Protein AF-A0A7S2LUK4-F1 (afdb_monomer_lite)

Organism: NCBI:txid267567

Foldseek 3Di:
DQAQDEEEQCQQDDLVVLLVQVVSGDVVRYHYYHDQLQNLDPPGQDEVVSSCVSCVVVVHHDDDDDDDQEDAFAAPLLQVVLVVLVVLCCVQPVPRYPDDPGHHYPHHAAHAEEAEQADLVLVLCLCVPLVPQAAEEEAQVCQVVNCVSSVNDPRYHYLVRCAPAAGAHYEHEQRQVPPDPVCLVVLLCSLVVNDDNCSCVVCVVVSSSSSSVSSRSVNHRHHYYYHYNHDTSNSVSVSCSQCDDDVPDHHSAAYFDSVDSNRRSDGLVRLQVQLVVLCVVLLVDPDLVSVLVSLVSSLVSNVRHPDVLSNLLSVLLNLLSVLLVVLPPDPVVDDPVRLVVLVVSLVVSLVVCVVSVVLSSNVVSCVSSVVSDDPVVVVCCVVPPVVVSVVVVVVD

Secondary structure (DSSP, 8-state):
-PEEEEESSGGGS-HHHHHHHHHHEEEEEEEE---GGG--STT----HHHHHHHHHHTT--PPPPP---EESSS-HHHHHHHHHHHHHHHHH-TTTS--PPPPEESS-----EEEES--HHHHHHIIIIITTTPEEEE-GGGHHHHHHHTTT-TTEEETTTTTT--EEEEEEESTTTTS-HHHHHHHHHHHTT---TTHHHH-HHHHHHHHHHHHHHTTEEEEEEEEESS--HHHHHHHHHHH--BTTB--S-EE--TT-HHHHTS-HHHHHHHHHHHHHHHHH-SSHHHHHHHHHHHHHHHHTSS-HHHHHHHHHHHHHHHHHHHTTS-GGG--HHHHHHHHHHHHHHHHHHHHTT-HHHHHHHHHHHGGGS-HHHHHHHIIIIIHHHHHHTTT-

Sequence (396 aa):
QRSKVYVDEVQDYTQLEILLFFYLSGPNGLFLAGDPAQSVVEGTEFRFEEVRGVGHFVGYVIQKPKTVNVNFRSHSGILNCAGGVLDLMFTHFPSSAKQLKKDKGLFQGSRPGVLLGISIDQLNILLGDKLKGAVVLTHDESVRHWRRLLNDYKLVYGVREAKGLEFKTVIFLDFFREIPSSLQKPWRELVLGRTTQDFEHSYPLVATFLKLLYTGVTRCIEKLFFVETKSSTAGDASMRWLTKQVAGRASYATRNNINDVEAMSMTSDEFISEGINNAELAQAAVDLDQSQMLLERSIWCFEQTDIIELAAKARIHYSSVLFRLEIQVPYDEKSSNDLAVIEMRAAQLMESLTKEGLFFEVLNILSSTTPFLSEYAKEELEKRFIRKIRLAGREE

Radius of gyration: 29.04 Å; chains: 1; bounding box: 69×45×95 Å

InterPro domains:
  IPR027417 P-loop containing nucleoside triphosphate hydrolase [G3DSA:3.40.50.300] (152-258)
  IPR027417 P-loop containing nucleoside triphosphate hydrolase [SSF52540] (5-232)
  IPR039904 TPR and ankyrin repeat-containing protein 1 [PTHR21529] (4-223)

pLDDT: mean 89.22, std 8.92, range [41.91, 98.62]

Struc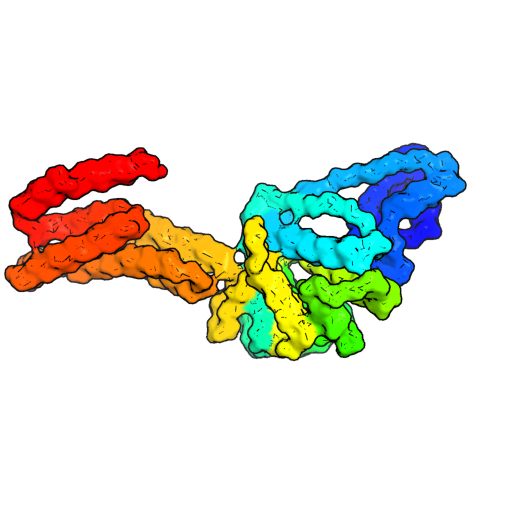ture (mmCIF, N/CA/C/O backbone):
data_AF-A0A7S2LUK4-F1
#
_entry.id   AF-A0A7S2LUK4-F1
#
loop_
_atom_site.group_PDB
_atom_site.id
_atom_site.type_symbol
_atom_site.label_atom_id
_atom_site.label_alt_id
_atom_site.label_comp_id
_atom_site.label_asym_id
_atom_site.label_entity_id
_atom_site.label_seq_id
_atom_site.pdbx_PDB_ins_code
_atom_site.Cartn_x
_atom_site.Cartn_y
_atom_site.Cartn_z
_atom_site.occupancy
_atom_site.B_iso_or_equiv
_atom_site.auth_seq_id
_atom_site.auth_comp_id
_atom_site.auth_asym_id
_atom_site.auth_atom_id
_atom_site.pdbx_PDB_model_num
ATOM 1 N N . GLN A 1 1 ? -2.183 -3.721 -50.379 1.00 52.97 1 GLN A N 1
ATOM 2 C CA . GLN A 1 1 ? -2.658 -2.879 -49.258 1.00 52.97 1 GLN A CA 1
ATOM 3 C C . GLN A 1 1 ? -1.503 -2.736 -48.287 1.00 52.97 1 GLN A C 1
ATOM 5 O O . GLN A 1 1 ? -0.936 -3.759 -47.934 1.00 52.97 1 GLN A O 1
ATOM 10 N N . ARG A 1 2 ? -1.093 -1.518 -47.912 1.00 62.88 2 ARG A N 1
ATOM 11 C CA . ARG A 1 2 ? -0.132 -1.381 -46.807 1.00 62.88 2 ARG A CA 1
ATOM 12 C C . ARG A 1 2 ? -0.881 -1.569 -45.489 1.00 62.88 2 ARG A C 1
ATOM 14 O O . ARG A 1 2 ? -1.985 -1.046 -45.337 1.00 62.88 2 ARG A O 1
ATOM 21 N N . SER A 1 3 ? -0.299 -2.359 -44.600 1.00 82.75 3 SER A N 1
ATOM 22 C CA . SER A 1 3 ? -0.920 -2.799 -43.356 1.00 82.75 3 SER A CA 1
ATOM 23 C C . SER A 1 3 ? -1.028 -1.654 -42.349 1.00 82.75 3 SER A C 1
ATOM 25 O O . SER A 1 3 ? -0.222 -0.718 -42.358 1.00 82.75 3 SER A O 1
ATOM 27 N N . LYS A 1 4 ? -2.038 -1.728 -41.478 1.00 90.62 4 LYS A N 1
ATOM 28 C CA . LYS A 1 4 ? -2.077 -0.934 -40.247 1.00 90.62 4 LYS A CA 1
ATOM 29 C C . LYS A 1 4 ? -1.315 -1.700 -39.170 1.00 90.62 4 LYS A C 1
ATOM 31 O O . LYS A 1 4 ? -1.554 -2.891 -38.997 1.00 90.62 4 LYS A O 1
ATOM 36 N N . VAL A 1 5 ? -0.408 -1.020 -38.485 1.00 92.44 5 VAL A N 1
ATOM 37 C CA . VAL A 1 5 ? 0.457 -1.565 -37.442 1.00 92.44 5 VAL A CA 1
ATOM 38 C C . VAL A 1 5 ? 0.147 -0.824 -36.147 1.00 92.44 5 VAL A C 1
ATOM 40 O O . VAL A 1 5 ? 0.216 0.405 -36.093 1.00 92.44 5 VAL A O 1
ATOM 43 N N . TYR A 1 6 ? -0.206 -1.586 -35.119 1.00 93.31 6 TYR A N 1
ATOM 44 C CA . TYR A 1 6 ? -0.451 -1.099 -33.768 1.00 93.31 6 TYR A CA 1
ATOM 45 C C . TYR A 1 6 ? 0.598 -1.739 -32.872 1.00 93.31 6 TYR A C 1
ATOM 47 O O . TYR A 1 6 ? 0.688 -2.964 -32.824 1.00 93.31 6 TYR A O 1
ATOM 55 N N . VAL A 1 7 ? 1.405 -0.912 -32.218 1.00 92.06 7 VAL A N 1
ATOM 56 C CA . VAL A 1 7 ? 2.460 -1.356 -31.309 1.00 92.06 7 VAL A CA 1
ATOM 57 C C . VAL A 1 7 ? 2.142 -0.798 -29.938 1.00 92.06 7 VAL A C 1
ATOM 59 O O . VAL A 1 7 ? 2.045 0.420 -29.766 1.00 92.06 7 VAL A O 1
ATOM 62 N N . ASP A 1 8 ? 1.949 -1.704 -28.994 1.00 90.88 8 ASP A N 1
ATOM 63 C CA . ASP A 1 8 ? 1.876 -1.383 -27.577 1.00 90.88 8 ASP A CA 1
ATOM 64 C C . ASP A 1 8 ? 3.250 -1.591 -26.932 1.00 90.88 8 ASP A C 1
ATOM 66 O O . ASP A 1 8 ? 4.099 -2.280 -27.505 1.00 90.88 8 ASP A O 1
ATOM 70 N N . GLU A 1 9 ? 3.471 -0.981 -25.769 1.00 89.25 9 GLU A N 1
ATOM 71 C CA . GLU A 1 9 ? 4.745 -1.031 -25.036 1.00 89.25 9 GLU A CA 1
ATOM 72 C C . GLU A 1 9 ? 5.957 -0.637 -25.908 1.00 89.25 9 GLU A C 1
ATOM 74 O O . GLU A 1 9 ? 7.025 -1.249 -25.861 1.00 89.25 9 GLU A O 1
ATOM 79 N N . VAL A 1 10 ? 5.804 0.409 -26.734 1.00 90.19 10 VAL A N 1
ATOM 80 C CA . VAL A 1 10 ? 6.818 0.843 -27.714 1.00 90.19 10 VAL A CA 1
ATOM 81 C C . VAL A 1 10 ? 8.196 1.116 -27.091 1.00 90.19 10 VAL A C 1
ATOM 83 O O . VAL A 1 10 ? 9.208 1.047 -27.784 1.00 90.19 10 VAL A O 1
ATOM 86 N N . GLN A 1 11 ? 8.249 1.401 -25.788 1.00 88.00 11 GLN A N 1
ATOM 87 C CA . GLN A 1 11 ? 9.487 1.635 -25.053 1.00 88.00 11 GLN A CA 1
ATOM 88 C C . GLN A 1 11 ? 10.398 0.409 -24.916 1.00 88.00 11 GLN A C 1
ATOM 90 O O . GLN A 1 11 ? 11.567 0.579 -24.582 1.00 88.00 11 GLN A O 1
ATOM 95 N N . ASP A 1 12 ? 9.889 -0.796 -25.177 1.00 87.44 12 ASP A N 1
ATOM 96 C CA . ASP A 1 12 ? 10.694 -2.023 -25.160 1.00 87.44 12 ASP A CA 1
ATOM 97 C C . ASP A 1 12 ? 11.425 -2.280 -26.484 1.00 87.44 12 ASP A C 1
ATOM 99 O O . ASP A 1 12 ? 12.254 -3.185 -26.563 1.00 87.44 12 ASP A O 1
ATOM 103 N N . TYR A 1 13 ? 11.146 -1.483 -27.520 1.00 88.38 13 TYR A N 1
ATOM 104 C CA . TYR A 1 13 ? 11.730 -1.655 -28.844 1.00 88.38 13 TYR A CA 1
ATOM 105 C C . TYR A 1 13 ? 12.884 -0.688 -29.084 1.00 88.38 13 TYR A C 1
ATOM 107 O O . TYR A 1 13 ? 12.831 0.506 -28.780 1.00 88.38 13 TYR A O 1
ATOM 115 N N . THR A 1 14 ? 13.924 -1.202 -29.726 1.00 88.50 14 THR A N 1
ATOM 116 C CA . THR A 1 14 ? 15.054 -0.417 -30.214 1.00 88.50 14 THR A CA 1
ATOM 117 C C . THR A 1 14 ? 14.650 0.474 -31.391 1.00 88.50 14 THR A C 1
ATOM 119 O O . THR A 1 14 ? 13.672 0.228 -32.101 1.00 88.50 14 THR A O 1
ATOM 122 N N . GLN A 1 15 ? 15.462 1.492 -31.686 1.00 89.12 15 GLN A N 1
ATOM 123 C CA . GLN A 1 15 ? 15.241 2.366 -32.847 1.00 89.12 15 GLN A CA 1
ATOM 124 C C . GLN A 1 15 ? 15.210 1.591 -34.179 1.00 89.12 15 GLN A C 1
ATOM 126 O O . GLN A 1 15 ? 14.485 1.979 -35.095 1.00 89.12 15 GLN A O 1
ATOM 131 N N . LEU A 1 16 ? 15.960 0.485 -34.285 1.00 90.50 16 LEU A N 1
ATOM 132 C CA . LEU A 1 16 ? 15.981 -0.378 -35.469 1.00 90.50 16 LEU A CA 1
ATOM 133 C C . LEU A 1 16 ? 14.662 -1.152 -35.639 1.00 90.50 16 LEU A C 1
ATOM 135 O O . LEU A 1 16 ? 14.145 -1.263 -36.749 1.00 90.50 16 LEU A O 1
ATOM 139 N N . GLU A 1 17 ? 14.093 -1.660 -34.548 1.00 92.06 17 GLU A N 1
ATOM 140 C CA . GLU A 1 17 ? 12.787 -2.333 -34.569 1.00 92.06 17 GLU A CA 1
ATOM 141 C C . GLU A 1 17 ? 11.660 -1.334 -34.849 1.00 92.06 17 GLU A C 1
ATOM 143 O O . GLU A 1 17 ? 10.783 -1.591 -35.674 1.00 92.06 17 GLU A O 1
ATOM 148 N N . ILE A 1 18 ? 11.740 -0.136 -34.264 1.00 91.69 18 ILE A N 1
ATOM 149 C CA . ILE A 1 18 ? 10.820 0.965 -34.567 1.00 91.69 18 ILE A CA 1
ATOM 150 C C . ILE A 1 18 ? 10.888 1.334 -36.057 1.00 91.69 18 ILE A C 1
ATOM 152 O O . ILE A 1 18 ? 9.852 1.526 -36.696 1.00 91.69 18 ILE A O 1
ATOM 156 N N . LEU A 1 19 ? 12.091 1.386 -36.640 1.00 92.06 19 LEU A N 1
ATOM 157 C CA . LEU A 1 19 ? 12.296 1.626 -38.070 1.00 92.06 19 LEU A CA 1
ATOM 158 C C . LEU A 1 19 ? 11.600 0.561 -38.931 1.00 92.06 19 LEU A C 1
ATOM 160 O O . LEU A 1 19 ? 10.969 0.897 -39.935 1.00 92.06 19 LEU A O 1
ATOM 164 N N . LEU A 1 20 ? 11.660 -0.711 -38.528 1.00 92.62 20 LEU A N 1
ATOM 165 C CA . LEU A 1 20 ? 10.944 -1.785 -39.214 1.00 92.62 20 LEU A CA 1
ATOM 166 C C . LEU A 1 20 ? 9.428 -1.533 -39.220 1.00 92.62 20 LEU A C 1
ATOM 168 O O . LEU A 1 20 ? 8.789 -1.703 -40.261 1.00 92.62 20 LEU A O 1
ATOM 172 N N . PHE A 1 21 ? 8.847 -1.044 -38.121 1.00 92.44 21 PHE A N 1
ATOM 173 C CA . PHE A 1 21 ? 7.421 -0.697 -38.081 1.00 92.44 21 PHE A CA 1
ATOM 174 C C . PHE A 1 21 ? 7.045 0.407 -39.081 1.00 92.44 21 PHE A C 1
ATOM 176 O O . PHE A 1 21 ? 5.969 0.345 -39.685 1.00 92.44 21 PHE A O 1
ATOM 183 N N . PHE A 1 22 ? 7.930 1.376 -39.336 1.00 90.19 22 PHE A N 1
ATOM 184 C CA . PHE A 1 22 ? 7.721 2.373 -40.395 1.00 90.19 22 PHE A CA 1
ATOM 185 C C . PHE A 1 22 ? 7.712 1.764 -41.798 1.00 90.19 22 PHE A C 1
ATOM 187 O O . PHE A 1 22 ? 6.912 2.181 -42.633 1.00 90.19 22 PHE A O 1
ATOM 194 N N . TYR A 1 23 ? 8.563 0.774 -42.070 1.00 89.44 23 TYR A N 1
ATOM 195 C CA . TYR A 1 23 ? 8.592 0.108 -43.376 1.00 89.44 23 TYR A CA 1
ATOM 196 C C . TYR A 1 23 ? 7.396 -0.820 -43.603 1.00 89.44 23 TYR A C 1
ATOM 198 O O . TYR A 1 23 ? 6.915 -0.942 -44.731 1.00 89.44 23 TYR A O 1
ATOM 206 N N . LEU A 1 24 ? 6.903 -1.461 -42.542 1.00 89.69 24 LEU A N 1
ATOM 207 C CA . LEU A 1 24 ? 5.745 -2.355 -42.604 1.00 89.69 24 LEU A CA 1
ATOM 208 C C . LEU A 1 24 ? 4.410 -1.597 -42.693 1.00 89.69 24 LEU A C 1
ATOM 210 O O . LEU A 1 24 ? 3.432 -2.122 -43.233 1.00 89.69 24 LEU A O 1
ATOM 214 N N . SER A 1 25 ? 4.356 -0.371 -42.168 1.00 88.25 25 SER A N 1
ATOM 215 C CA . SER A 1 25 ? 3.132 0.429 -42.115 1.00 88.25 25 SER A CA 1
ATOM 216 C C . SER A 1 25 ? 2.889 1.263 -43.379 1.00 88.25 25 SER A C 1
ATOM 218 O O . SER A 1 25 ? 3.789 1.697 -44.100 1.00 88.25 25 SER A O 1
ATOM 220 N N . GLY A 1 26 ? 1.609 1.480 -43.689 1.00 78.38 26 GLY A N 1
ATOM 221 C CA . GLY A 1 26 ? 1.193 2.458 -44.696 1.00 78.38 26 GLY A CA 1
ATOM 222 C C . GLY A 1 26 ? 1.242 3.902 -44.193 1.00 78.38 26 GLY A C 1
ATOM 223 O O . GLY A 1 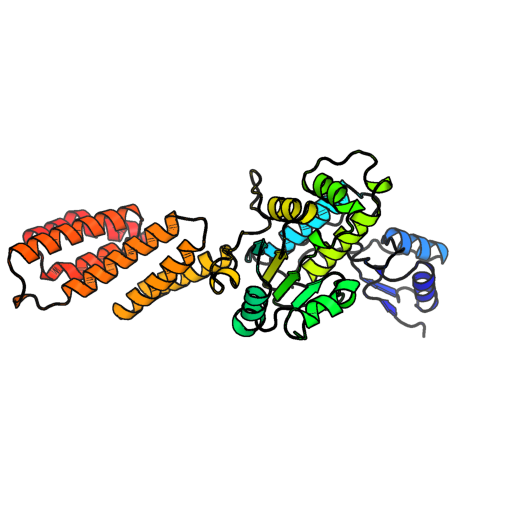26 ? 1.338 4.127 -42.987 1.00 78.38 26 GLY A O 1
ATOM 224 N N . PRO A 1 27 ? 1.095 4.901 -45.086 1.00 76.56 27 PRO A N 1
ATOM 225 C CA . PRO A 1 27 ? 0.835 6.278 -44.672 1.00 76.56 27 PRO A CA 1
ATOM 226 C C . PRO A 1 27 ? -0.336 6.329 -43.682 1.00 76.56 27 PRO A C 1
ATOM 228 O O . PRO A 1 27 ? -1.393 5.761 -43.952 1.00 76.56 27 PRO A O 1
ATOM 231 N N . ASN A 1 28 ? -0.141 6.984 -42.534 1.00 80.00 28 ASN A N 1
ATOM 232 C CA . ASN A 1 28 ? -1.110 7.042 -41.426 1.00 80.00 28 ASN A CA 1
ATOM 233 C C . ASN A 1 28 ? -1.535 5.667 -40.864 1.00 80.00 28 ASN A C 1
ATOM 235 O O . ASN A 1 28 ? -2.581 5.552 -40.228 1.00 80.00 28 ASN A O 1
ATOM 239 N N . GLY A 1 29 ? -0.747 4.620 -41.113 1.00 88.12 29 GLY A N 1
ATOM 240 C CA . GLY A 1 29 ? -1.031 3.251 -40.694 1.00 88.12 29 GLY A CA 1
ATOM 241 C C . GLY A 1 29 ? -0.339 2.829 -39.403 1.00 88.12 29 GLY A C 1
ATOM 242 O O . GLY A 1 29 ? -0.543 1.693 -38.999 1.00 88.12 29 GLY A O 1
ATOM 243 N N . LEU A 1 30 ? 0.473 3.686 -38.779 1.00 90.75 30 LEU A N 1
ATOM 244 C CA . LEU A 1 30 ? 1.247 3.352 -37.583 1.00 90.75 30 LEU A CA 1
ATOM 245 C C . LEU A 1 30 ? 0.660 4.020 -36.336 1.00 90.75 30 LEU A C 1
ATOM 247 O O . LEU A 1 30 ? 0.518 5.243 -36.292 1.00 90.75 30 LEU A O 1
ATOM 251 N N . PHE A 1 31 ? 0.361 3.218 -35.318 1.00 92.25 31 PHE A N 1
ATOM 252 C CA . PHE A 1 31 ? -0.036 3.671 -33.989 1.00 92.25 31 PHE A CA 1
ATOM 253 C C . PHE A 1 31 ? 0.912 3.070 -32.951 1.00 92.25 31 PHE A C 1
ATOM 255 O O . PHE A 1 31 ? 1.093 1.856 -32.920 1.00 92.25 31 PHE A O 1
ATOM 262 N N . LEU A 1 32 ? 1.512 3.925 -32.122 1.00 91.81 32 LEU A N 1
ATOM 263 C CA . LEU A 1 32 ? 2.488 3.547 -31.101 1.00 91.81 32 LEU A CA 1
ATOM 264 C C . LEU A 1 32 ? 1.990 4.038 -29.739 1.00 91.81 32 LEU A C 1
ATOM 266 O O . LEU A 1 32 ? 1.664 5.221 -29.601 1.00 91.81 32 LEU A O 1
ATOM 270 N N . ALA A 1 33 ? 1.956 3.150 -28.752 1.00 91.94 33 ALA A N 1
ATOM 271 C CA . ALA A 1 33 ? 1.611 3.445 -27.365 1.00 91.94 33 ALA A CA 1
ATOM 272 C C . ALA A 1 33 ? 2.684 2.888 -26.422 1.00 91.94 33 ALA A C 1
ATOM 274 O O . ALA A 1 33 ? 3.363 1.926 -26.766 1.00 91.94 33 ALA A O 1
ATOM 275 N N . GLY A 1 34 ? 2.871 3.527 -25.265 1.00 89.56 34 GLY A N 1
ATOM 276 C CA . GLY A 1 34 ? 3.851 3.093 -24.272 1.00 89.56 34 GLY A CA 1
ATOM 277 C C . GLY A 1 34 ? 4.080 4.103 -23.147 1.00 89.56 34 GLY A C 1
ATOM 278 O O . GLY A 1 34 ? 3.666 5.263 -23.246 1.00 89.56 34 GLY A O 1
ATOM 279 N N . ASP A 1 35 ? 4.768 3.658 -22.096 1.00 88.50 35 ASP A N 1
ATOM 280 C CA . ASP A 1 35 ? 5.175 4.465 -20.940 1.00 88.50 35 ASP A CA 1
ATOM 281 C C . ASP A 1 35 ? 6.713 4.463 -20.809 1.00 88.50 35 ASP A C 1
ATOM 283 O O . ASP A 1 35 ? 7.298 3.455 -20.402 1.00 88.50 35 ASP A O 1
ATOM 287 N N . PRO A 1 36 ? 7.401 5.585 -21.104 1.00 83.69 36 PRO A N 1
ATOM 288 C CA . PRO A 1 36 ? 8.858 5.679 -21.011 1.00 83.69 36 PRO A CA 1
ATOM 289 C C . PRO A 1 36 ? 9.425 5.332 -19.628 1.00 83.69 36 PRO A C 1
ATOM 291 O O . PRO A 1 36 ? 10.551 4.844 -19.527 1.00 83.69 36 PRO A O 1
ATOM 294 N N . ALA A 1 37 ? 8.659 5.565 -18.556 1.00 83.56 37 ALA A N 1
ATOM 295 C CA . ALA A 1 37 ? 9.086 5.256 -17.195 1.00 83.56 37 ALA A CA 1
ATOM 296 C C . ALA A 1 37 ? 9.076 3.744 -16.887 1.00 83.56 37 ALA A C 1
ATOM 298 O O . ALA A 1 37 ? 9.655 3.328 -15.885 1.00 83.56 37 ALA A O 1
ATOM 299 N N . GLN A 1 38 ? 8.475 2.921 -17.758 1.00 85.31 38 GLN A N 1
ATOM 300 C CA . GLN A 1 38 ? 8.427 1.454 -17.652 1.00 85.31 38 GLN A CA 1
ATOM 301 C C . GLN A 1 38 ? 9.405 0.741 -18.605 1.00 85.31 38 GLN A C 1
ATOM 303 O O . GLN A 1 38 ? 9.241 -0.450 -18.883 1.00 85.31 38 GLN A O 1
ATOM 308 N N . SER A 1 39 ? 10.428 1.435 -19.124 1.00 83.06 39 SER A N 1
ATOM 309 C CA . SER A 1 39 ? 11.533 0.784 -19.851 1.00 83.06 39 SER A CA 1
ATOM 310 C C . SER A 1 39 ? 12.468 0.076 -18.862 1.00 83.06 39 SER A C 1
ATOM 312 O O . SER A 1 39 ? 13.419 0.669 -18.351 1.00 83.06 39 SER A O 1
ATOM 314 N N . VAL A 1 40 ? 12.146 -1.175 -18.523 1.00 75.56 40 VAL A N 1
ATOM 315 C CA . VAL A 1 40 ? 12.886 -2.011 -17.550 1.00 75.56 40 VAL A CA 1
ATOM 316 C C . VAL A 1 40 ? 13.911 -2.947 -18.199 1.00 75.56 40 VAL A C 1
ATOM 318 O O . VAL A 1 40 ? 14.619 -3.674 -17.493 1.00 75.56 40 VAL A O 1
ATOM 321 N N . VAL A 1 41 ? 13.979 -2.942 -19.532 1.00 71.12 41 VAL A N 1
ATOM 322 C CA . VAL A 1 41 ? 14.989 -3.667 -20.303 1.00 71.12 41 VAL A CA 1
ATOM 323 C C . VAL A 1 41 ? 16.320 -2.920 -20.181 1.00 71.12 41 VAL A C 1
ATOM 325 O O . VAL A 1 41 ? 16.397 -1.699 -20.321 1.00 71.12 41 VAL A O 1
ATOM 328 N N . GLU A 1 42 ? 17.383 -3.647 -19.845 1.00 62.47 42 GLU A N 1
ATOM 329 C CA . GLU A 1 42 ? 18.712 -3.053 -19.707 1.00 62.47 42 GLU A CA 1
ATOM 330 C C . GLU A 1 42 ? 19.249 -2.610 -21.072 1.00 62.47 42 GLU A C 1
ATOM 332 O O . GLU A 1 42 ? 19.174 -3.344 -22.054 1.00 62.47 42 GLU A O 1
ATOM 337 N N . GLY A 1 43 ? 19.807 -1.399 -21.128 1.00 58.16 43 GLY A N 1
ATOM 338 C CA . GLY A 1 43 ? 20.376 -0.836 -22.355 1.00 58.16 43 GLY A CA 1
ATOM 339 C C . GLY A 1 43 ? 19.381 -0.105 -23.262 1.00 58.16 43 GLY A C 1
ATOM 340 O O . GLY A 1 43 ? 19.811 0.449 -24.272 1.00 58.16 43 GLY A O 1
ATOM 341 N N . THR A 1 44 ? 18.093 -0.036 -22.905 1.00 60.62 44 THR A N 1
ATOM 342 C CA . THR A 1 44 ? 17.093 0.767 -23.626 1.00 60.62 44 THR A CA 1
ATOM 343 C C . THR A 1 44 ? 16.651 1.969 -22.785 1.00 60.62 44 THR A C 1
ATOM 345 O O . THR A 1 44 ? 15.774 1.906 -21.918 1.00 60.62 44 THR A O 1
ATOM 348 N N . GLU A 1 45 ? 17.262 3.122 -23.042 1.00 69.12 45 GLU A N 1
ATOM 349 C CA . GLU A 1 45 ? 16.641 4.399 -22.696 1.00 69.12 45 GLU A CA 1
ATOM 350 C C . GLU A 1 45 ? 15.674 4.752 -23.817 1.00 69.12 45 GLU A C 1
ATOM 352 O O . GLU A 1 45 ? 16.073 4.804 -24.973 1.00 69.12 45 GLU A O 1
ATOM 357 N N . PHE A 1 46 ? 14.398 4.930 -23.479 1.00 78.19 46 PHE A N 1
ATOM 358 C CA . PHE A 1 46 ? 13.378 5.253 -24.463 1.00 78.19 46 PHE A CA 1
ATOM 359 C C . PHE A 1 46 ? 12.860 6.665 -24.251 1.00 78.19 46 PHE A C 1
ATOM 361 O O . PHE A 1 46 ? 12.436 7.047 -23.153 1.00 78.19 46 PHE A O 1
ATOM 368 N N . ARG A 1 47 ? 12.801 7.424 -25.344 1.00 80.44 47 ARG A N 1
ATOM 369 C CA . ARG A 1 47 ? 12.080 8.695 -25.395 1.00 80.44 47 ARG A CA 1
ATOM 370 C C . ARG A 1 47 ? 11.233 8.759 -26.654 1.00 80.44 47 ARG A C 1
ATOM 372 O O . ARG A 1 47 ? 11.677 8.409 -27.742 1.00 80.44 47 ARG A O 1
ATOM 379 N N . PHE A 1 48 ? 10.031 9.320 -26.552 1.00 82.31 48 PHE A N 1
ATOM 380 C CA . PHE A 1 48 ? 9.185 9.524 -27.735 1.00 82.31 48 PHE A CA 1
ATOM 381 C C . PHE A 1 48 ? 9.837 10.430 -28.794 1.00 82.31 48 PHE A C 1
ATOM 383 O O . PHE A 1 48 ? 9.478 10.375 -29.969 1.00 82.31 48 PHE A O 1
ATOM 390 N N . GLU A 1 49 ? 10.796 11.269 -28.408 1.00 83.81 49 GLU A N 1
ATOM 391 C CA . GLU A 1 49 ? 11.627 12.034 -29.334 1.00 83.81 49 GLU A CA 1
ATOM 392 C C . GLU A 1 49 ? 12.448 11.141 -30.280 1.00 83.81 49 GLU A C 1
ATOM 394 O O . GLU A 1 49 ? 12.622 11.506 -31.442 1.00 83.81 49 GLU A O 1
ATOM 399 N N . GLU A 1 50 ? 12.884 9.961 -29.838 1.00 84.00 50 GLU A N 1
ATOM 400 C CA . GLU A 1 50 ? 13.649 9.009 -30.654 1.00 84.00 50 GLU A CA 1
ATOM 401 C C . GLU A 1 50 ? 12.776 8.399 -31.748 1.00 84.00 50 GLU A C 1
ATOM 403 O O . GLU A 1 50 ? 13.175 8.367 -32.910 1.00 84.00 50 GLU A O 1
ATOM 408 N N . VAL A 1 51 ? 11.528 8.044 -31.421 1.00 88.50 51 VAL A N 1
ATOM 409 C CA . VAL A 1 51 ? 10.520 7.613 -32.405 1.00 88.50 51 VAL A CA 1
ATOM 410 C C . VAL A 1 51 ? 10.344 8.670 -33.499 1.00 88.50 51 VAL A C 1
ATOM 412 O O . VAL A 1 51 ? 10.292 8.349 -34.687 1.00 88.50 51 VAL A O 1
ATOM 415 N N . ARG A 1 52 ? 10.290 9.955 -33.116 1.00 88.06 52 ARG A N 1
ATOM 416 C CA . ARG A 1 52 ? 10.203 11.076 -34.069 1.00 88.06 52 ARG A CA 1
ATOM 417 C C . ARG A 1 52 ? 11.459 11.215 -34.919 1.00 88.06 52 ARG A C 1
ATOM 419 O O . ARG A 1 52 ? 11.328 11.521 -36.103 1.00 88.06 52 ARG A O 1
ATOM 426 N N . GLY A 1 53 ? 12.635 10.976 -34.342 1.00 88.88 53 GLY A N 1
ATOM 427 C CA . GLY A 1 53 ? 13.900 10.922 -35.072 1.00 88.88 53 GLY A CA 1
ATOM 428 C C . GLY A 1 53 ? 13.887 9.848 -36.160 1.00 88.88 53 GLY A C 1
ATOM 429 O O . GLY A 1 53 ? 14.164 10.152 -37.319 1.00 88.88 53 GLY A O 1
ATOM 430 N N . VAL A 1 54 ? 13.464 8.627 -35.815 1.00 90.31 54 VAL A N 1
ATOM 431 C CA . VAL A 1 54 ? 13.335 7.511 -36.768 1.00 90.31 54 VAL A CA 1
ATOM 432 C C . VAL A 1 54 ? 12.327 7.840 -37.872 1.00 90.31 54 VAL A C 1
ATOM 434 O O . VAL A 1 54 ? 12.633 7.673 -39.050 1.00 90.31 54 VAL A O 1
ATOM 437 N N . GLY A 1 55 ? 11.154 8.380 -37.525 1.00 89.75 55 GLY A N 1
ATOM 438 C CA . GLY A 1 55 ? 10.166 8.793 -38.526 1.00 89.75 55 GLY A CA 1
ATOM 439 C C . GLY A 1 55 ? 10.687 9.868 -39.478 1.00 89.75 55 GLY A C 1
ATOM 440 O O . GLY A 1 55 ? 10.488 9.766 -40.685 1.00 89.75 55 GLY A O 1
ATOM 441 N N . HIS A 1 56 ? 11.404 10.870 -38.965 1.00 89.81 56 HIS A N 1
ATOM 442 C CA . HIS A 1 56 ? 12.008 11.900 -39.809 1.00 89.81 56 HIS A CA 1
ATOM 443 C C . HIS A 1 56 ? 13.062 11.309 -40.757 1.00 89.81 56 HIS A C 1
ATOM 445 O O . HIS A 1 56 ? 13.113 11.687 -41.926 1.00 89.81 56 HIS A O 1
ATOM 451 N N . PHE A 1 57 ? 13.864 10.353 -40.279 1.00 90.00 57 PHE A N 1
ATOM 452 C CA . PHE A 1 57 ? 14.865 9.655 -41.087 1.00 90.00 57 PHE A CA 1
ATOM 453 C C . PHE A 1 57 ? 14.252 8.939 -42.303 1.00 90.00 57 PHE A C 1
ATOM 455 O O . PHE A 1 57 ? 14.805 9.019 -43.396 1.00 90.00 57 PHE A O 1
ATOM 462 N N . VAL A 1 58 ? 13.077 8.314 -42.154 1.00 89.56 58 VAL A N 1
ATOM 463 C CA . VAL A 1 58 ? 12.343 7.684 -43.273 1.00 89.56 58 VAL A CA 1
ATOM 464 C C . VAL A 1 58 ? 11.400 8.631 -44.031 1.00 89.56 58 VAL A C 1
ATOM 466 O O . VAL A 1 58 ? 10.615 8.183 -44.866 1.00 89.56 58 VAL A O 1
ATOM 469 N N . GLY A 1 59 ? 11.459 9.941 -43.772 1.00 86.50 59 GLY A N 1
ATOM 470 C CA . GLY A 1 59 ? 10.669 10.946 -44.491 1.00 86.50 59 GLY A CA 1
ATOM 471 C C . GLY A 1 59 ? 9.208 11.071 -44.038 1.00 86.50 59 GLY A C 1
ATOM 472 O O . GLY A 1 59 ? 8.386 11.627 -44.765 1.00 86.50 59 GLY A O 1
ATOM 473 N N . TYR A 1 60 ? 8.868 10.577 -42.845 1.00 84.56 60 TYR A N 1
ATOM 474 C CA . TYR A 1 60 ? 7.543 10.718 -42.240 1.00 84.56 60 TYR A CA 1
ATOM 475 C C . TYR A 1 60 ? 7.501 11.860 -41.215 1.00 84.56 60 TYR A C 1
ATOM 477 O O . TYR A 1 60 ? 8.380 12.014 -40.366 1.00 84.56 60 TYR A O 1
ATOM 485 N N . VAL A 1 61 ? 6.410 12.631 -41.229 1.00 82.06 61 VAL A N 1
ATOM 486 C CA . VAL A 1 61 ? 6.124 13.641 -40.199 1.00 82.06 61 VAL A CA 1
ATOM 487 C C . VAL A 1 61 ? 5.259 13.013 -39.109 1.00 82.06 61 VAL A C 1
ATOM 489 O O . VAL A 1 61 ? 4.056 12.828 -39.288 1.00 82.06 61 VAL A O 1
ATOM 492 N N . ILE A 1 62 ? 5.861 12.693 -37.962 1.00 81.62 62 ILE A N 1
ATOM 493 C CA . ILE A 1 62 ? 5.123 12.140 -36.818 1.00 81.62 62 ILE A CA 1
ATOM 494 C C . ILE A 1 62 ? 4.490 13.260 -35.987 1.00 81.62 62 ILE A C 1
ATOM 496 O O . ILE A 1 62 ? 5.153 14.232 -35.603 1.00 81.62 62 ILE A O 1
ATOM 500 N N . GLN A 1 63 ? 3.210 13.079 -35.655 1.00 84.00 63 GLN A N 1
ATOM 501 C CA . GLN A 1 63 ? 2.485 13.917 -34.702 1.00 84.00 63 GLN A CA 1
ATOM 502 C C . GLN A 1 63 ? 3.144 13.899 -33.314 1.00 84.00 63 GLN A C 1
ATOM 504 O O . GLN A 1 63 ? 3.820 12.947 -32.925 1.00 84.00 63 GLN A O 1
ATOM 509 N N . LYS A 1 64 ? 2.937 14.961 -32.529 1.00 84.00 64 LYS A N 1
ATOM 510 C CA . LYS A 1 64 ? 3.360 14.947 -31.123 1.00 84.00 64 LYS A CA 1
ATOM 511 C C . LYS A 1 64 ? 2.586 13.856 -30.362 1.00 84.00 64 LYS A C 1
ATOM 513 O O . LYS A 1 64 ? 1.395 13.691 -30.636 1.00 84.00 64 LYS A O 1
ATOM 518 N N . PRO A 1 65 ? 3.221 13.160 -29.400 1.00 84.50 65 PRO A N 1
ATOM 519 C CA . PRO A 1 65 ? 2.533 12.172 -28.578 1.00 84.50 65 PRO A CA 1
ATOM 520 C C . PRO A 1 65 ? 1.319 12.788 -27.883 1.00 84.50 65 PRO A C 1
ATOM 522 O O . PRO A 1 65 ? 1.407 13.883 -27.318 1.00 84.50 65 PRO A O 1
ATOM 525 N N . LYS A 1 66 ? 0.190 12.082 -27.919 1.00 88.56 66 LYS A N 1
ATOM 526 C CA . LYS A 1 66 ? -0.964 12.399 -27.076 1.00 88.56 66 LYS A CA 1
ATOM 527 C C . LYS A 1 66 ? -0.747 11.743 -25.716 1.00 88.56 66 LYS A C 1
ATOM 529 O O . LYS A 1 66 ? -0.331 10.593 -25.656 1.00 88.56 66 LYS A O 1
ATOM 534 N N . THR A 1 67 ? -1.024 12.469 -24.640 1.00 87.69 67 THR A N 1
ATOM 535 C CA . THR A 1 67 ? -0.837 11.985 -23.266 1.00 87.69 67 THR A CA 1
ATOM 536 C C . THR A 1 67 ? -2.178 11.673 -22.621 1.00 87.69 67 THR A C 1
ATOM 538 O O . THR A 1 67 ? -3.078 12.514 -22.667 1.00 87.69 67 THR A O 1
ATOM 541 N N . VAL A 1 68 ? -2.279 10.521 -21.966 1.00 88.19 68 VAL A N 1
ATOM 542 C CA . VAL A 1 68 ? -3.407 10.155 -21.103 1.00 88.19 68 VAL A CA 1
ATOM 543 C C . VAL A 1 68 ? -2.890 10.156 -19.670 1.00 88.19 68 VAL A C 1
ATOM 545 O O . VAL A 1 68 ? -1.866 9.547 -19.403 1.00 88.19 68 VAL A O 1
ATOM 548 N N . ASN A 1 69 ? -3.546 10.895 -18.778 1.00 85.56 69 ASN A N 1
ATOM 549 C CA . ASN A 1 69 ? -3.091 11.094 -17.394 1.00 85.56 69 ASN A CA 1
ATOM 550 C C . ASN A 1 69 ? -4.194 10.844 -16.352 1.00 85.56 69 ASN A C 1
ATOM 552 O O . ASN A 1 69 ? -4.012 11.145 -15.173 1.00 85.56 69 ASN A O 1
ATOM 556 N N . VAL A 1 70 ? -5.360 10.364 -16.790 1.00 89.06 70 VAL A N 1
ATOM 557 C CA . VAL A 1 70 ? -6.426 9.897 -15.901 1.00 89.06 70 VAL A CA 1
ATOM 558 C C . VAL A 1 70 ? -6.307 8.386 -15.834 1.00 89.06 70 VAL A C 1
ATOM 560 O O . VAL A 1 70 ? -6.415 7.709 -16.856 1.00 89.06 70 VAL A O 1
ATOM 563 N N . ASN A 1 71 ? -6.056 7.878 -14.636 1.00 89.94 71 ASN A N 1
ATOM 564 C CA . ASN A 1 71 ? -5.849 6.466 -14.393 1.00 89.94 71 ASN A CA 1
ATOM 565 C C . ASN A 1 71 ? -7.139 5.869 -13.819 1.00 89.94 71 ASN A C 1
ATOM 567 O O . ASN A 1 71 ? -7.610 6.254 -12.747 1.00 89.94 71 ASN A O 1
ATOM 571 N N . PHE A 1 72 ? -7.730 4.961 -14.592 1.00 90.19 72 PHE A N 1
ATOM 572 C CA . PHE A 1 72 ? -8.977 4.267 -14.264 1.00 90.19 72 PHE A CA 1
ATOM 573 C C . PHE A 1 72 ? -8.737 2.943 -13.532 1.00 90.19 72 PHE A C 1
ATOM 575 O O . PHE A 1 72 ? -9.692 2.311 -13.093 1.00 90.19 72 PHE A O 1
ATOM 582 N N . ARG A 1 73 ? -7.475 2.512 -13.439 1.00 91.56 73 ARG A N 1
ATOM 583 C CA . ARG A 1 73 ? -7.081 1.223 -12.878 1.00 91.56 73 ARG A CA 1
ATOM 584 C C . ARG A 1 73 ? -6.831 1.340 -11.383 1.00 91.56 73 ARG A C 1
ATOM 586 O O . ARG A 1 73 ? -7.460 0.640 -10.604 1.00 91.56 73 ARG A O 1
ATOM 593 N N . SER A 1 74 ? -5.921 2.227 -10.995 1.00 94.00 74 SER A N 1
ATOM 594 C CA . SER A 1 74 ? -5.455 2.350 -9.613 1.00 94.00 74 SER A CA 1
ATOM 595 C C . SER A 1 74 ? -6.003 3.620 -8.967 1.00 94.00 74 SER A C 1
ATOM 597 O O . SER A 1 74 ? -6.185 4.652 -9.617 1.00 94.00 74 SER A O 1
ATOM 599 N N . HIS A 1 75 ? -6.238 3.572 -7.659 1.00 94.50 75 HIS A N 1
ATOM 600 C CA . HIS A 1 75 ? -6.682 4.737 -6.893 1.00 94.50 75 HIS A CA 1
ATOM 601 C C . HIS A 1 75 ? -5.522 5.670 -6.516 1.00 94.50 75 HIS A C 1
ATOM 603 O O . HIS A 1 75 ? -4.337 5.340 -6.632 1.00 94.50 75 HIS A O 1
ATOM 609 N N . SER A 1 76 ? -5.867 6.855 -6.005 1.00 92.88 76 SER A N 1
ATOM 610 C CA . SER A 1 76 ? -4.894 7.918 -5.712 1.00 92.88 76 SER A CA 1
ATOM 611 C C . SER A 1 76 ? -3.809 7.510 -4.705 1.00 92.88 76 SER A C 1
ATOM 613 O O . SER A 1 76 ? -2.675 7.943 -4.854 1.00 92.88 76 SER A O 1
ATOM 615 N N . GLY A 1 77 ? -4.108 6.656 -3.719 1.00 93.38 77 GLY A N 1
ATOM 616 C CA . GLY A 1 77 ? -3.118 6.124 -2.765 1.00 93.38 77 GLY A CA 1
ATOM 617 C C . GLY A 1 77 ? -1.903 5.458 -3.434 1.00 93.38 77 GLY A C 1
ATOM 618 O O . GLY A 1 77 ? -0.764 5.847 -3.172 1.00 93.38 77 GLY A O 1
ATOM 619 N N . ILE A 1 78 ? -2.135 4.528 -4.368 1.00 95.88 78 ILE A N 1
ATOM 620 C CA . ILE A 1 78 ? -1.068 3.857 -5.136 1.00 95.88 78 ILE A CA 1
ATOM 621 C C . ILE A 1 78 ? -0.379 4.846 -6.086 1.00 95.88 78 ILE A C 1
ATOM 623 O O . ILE A 1 78 ? 0.850 4.903 -6.152 1.00 95.88 78 ILE A O 1
ATOM 627 N N . LEU A 1 79 ? -1.156 5.672 -6.793 1.00 94.38 79 LEU A N 1
ATOM 628 C CA . LEU A 1 79 ? -0.621 6.616 -7.782 1.00 94.38 79 LEU A CA 1
ATOM 629 C C . LEU A 1 79 ? 0.218 7.729 -7.153 1.00 94.38 79 LEU A C 1
ATOM 631 O O . LEU A 1 79 ? 1.194 8.179 -7.748 1.00 94.38 79 LEU A O 1
ATOM 635 N N . ASN A 1 80 ? -0.111 8.147 -5.932 1.00 94.25 80 ASN A N 1
ATOM 636 C CA . ASN A 1 80 ? 0.700 9.086 -5.170 1.00 94.25 80 ASN A CA 1
ATOM 637 C C . ASN A 1 80 ? 2.079 8.490 -4.877 1.00 94.25 80 ASN A C 1
ATOM 639 O O . ASN A 1 80 ? 3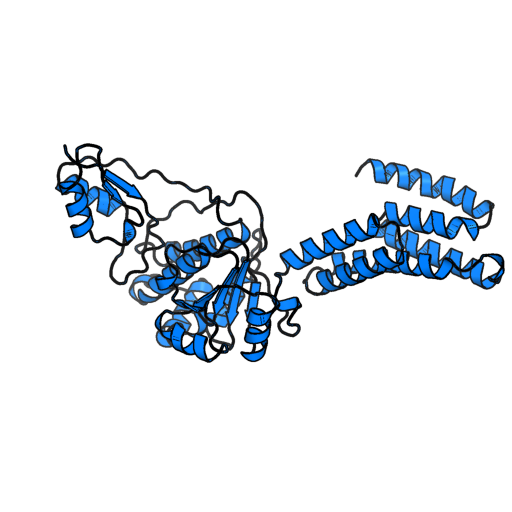.076 9.196 -5.034 1.00 94.25 80 ASN A O 1
ATOM 643 N N . CYS A 1 81 ? 2.142 7.206 -4.505 1.00 95.06 81 CYS A N 1
ATOM 644 C CA . CYS A 1 81 ? 3.398 6.482 -4.316 1.00 95.06 81 CYS A CA 1
ATOM 645 C C . CYS A 1 81 ? 4.182 6.377 -5.633 1.00 95.06 81 CYS A C 1
ATOM 647 O O . CYS A 1 81 ? 5.343 6.781 -5.681 1.00 95.06 81 CYS A O 1
ATOM 649 N N . ALA A 1 82 ? 3.540 5.937 -6.722 1.00 95.06 82 ALA A N 1
ATOM 650 C CA . ALA A 1 82 ? 4.158 5.874 -8.051 1.00 95.06 82 ALA A CA 1
ATOM 651 C C . ALA A 1 82 ? 4.710 7.243 -8.491 1.00 95.06 82 ALA A C 1
ATOM 653 O O . ALA A 1 82 ? 5.852 7.358 -8.932 1.00 95.06 82 ALA A O 1
ATOM 654 N N . GLY A 1 83 ? 3.935 8.309 -8.281 1.00 93.25 83 GLY A N 1
ATOM 655 C CA . GLY A 1 83 ? 4.339 9.683 -8.552 1.00 93.25 83 GLY A CA 1
ATOM 656 C C . GLY A 1 83 ? 5.516 10.158 -7.696 1.00 93.25 83 GLY A C 1
ATOM 657 O O . GLY A 1 83 ? 6.297 10.978 -8.168 1.00 93.25 83 GLY A O 1
ATOM 658 N N . GLY A 1 84 ? 5.670 9.648 -6.470 1.00 93.81 84 GLY A N 1
ATOM 659 C CA . GLY A 1 84 ? 6.847 9.890 -5.630 1.00 93.81 84 GLY A CA 1
ATOM 660 C C . GLY A 1 84 ? 8.108 9.207 -6.166 1.00 93.81 84 GLY A C 1
ATOM 661 O O . GLY A 1 84 ? 9.184 9.800 -6.135 1.00 93.81 84 GLY A O 1
ATOM 662 N N . VAL A 1 85 ? 7.980 7.998 -6.722 1.00 94.62 85 VAL A N 1
ATOM 663 C CA . VAL A 1 85 ? 9.090 7.310 -7.409 1.00 94.62 85 VAL A CA 1
ATOM 664 C C . VAL A 1 85 ? 9.501 8.077 -8.668 1.00 94.62 85 VAL A C 1
ATOM 666 O O . VAL A 1 85 ? 10.690 8.305 -8.889 1.00 94.62 85 VAL A O 1
ATOM 669 N N . LEU A 1 86 ? 8.527 8.552 -9.451 1.00 91.75 86 LEU A N 1
ATOM 670 C CA . LEU A 1 86 ? 8.783 9.413 -10.609 1.00 91.75 86 LEU A CA 1
ATOM 671 C C . LEU A 1 86 ? 9.461 10.733 -10.216 1.00 91.75 86 LEU A C 1
ATOM 673 O O . LEU A 1 86 ? 10.357 11.177 -10.927 1.00 91.75 86 LEU A O 1
ATOM 677 N N . ASP A 1 87 ? 9.078 11.347 -9.090 1.00 91.69 87 ASP A N 1
ATOM 678 C CA . ASP A 1 87 ? 9.741 12.559 -8.588 1.00 91.69 87 ASP A CA 1
ATOM 679 C C . ASP A 1 87 ? 11.233 12.310 -8.333 1.00 91.69 87 ASP A C 1
ATOM 681 O O . ASP A 1 87 ? 12.064 13.109 -8.766 1.00 91.69 87 ASP A O 1
ATOM 685 N N . LEU A 1 88 ? 11.584 11.195 -7.678 1.00 92.62 88 LEU A N 1
ATOM 686 C CA . LEU A 1 88 ? 12.984 10.814 -7.452 1.00 92.62 88 LEU A CA 1
ATOM 687 C C . LEU A 1 88 ? 13.719 10.591 -8.777 1.00 92.62 88 LEU A C 1
ATOM 689 O O . LEU A 1 88 ? 14.822 11.102 -8.967 1.00 92.62 88 LEU A O 1
ATOM 693 N N . MET A 1 89 ? 13.094 9.869 -9.707 1.00 89.69 89 MET A N 1
ATOM 694 C CA . MET A 1 89 ? 13.692 9.565 -11.003 1.00 89.69 89 MET A CA 1
ATOM 695 C C . MET A 1 89 ? 13.950 10.834 -11.820 1.00 89.69 89 MET A C 1
ATOM 697 O O . MET A 1 89 ? 15.077 11.063 -12.236 1.00 89.69 89 MET A O 1
ATOM 701 N N . PHE A 1 90 ? 12.960 11.710 -12.000 1.00 86.75 90 PHE A N 1
ATOM 702 C CA . PHE A 1 90 ? 13.125 12.906 -12.833 1.00 86.75 90 PHE A CA 1
ATOM 703 C C . PHE A 1 90 ? 13.989 13.994 -12.187 1.00 86.75 90 PHE A C 1
ATOM 705 O O . PHE A 1 90 ? 14.594 14.786 -12.905 1.00 86.75 90 PHE A O 1
ATOM 712 N N . THR A 1 91 ? 14.060 14.041 -10.854 1.00 89.62 91 THR A N 1
ATOM 713 C CA . THR A 1 91 ? 14.909 15.013 -10.146 1.00 89.62 91 THR A CA 1
ATOM 714 C C . THR A 1 91 ? 16.385 14.633 -10.228 1.00 89.62 91 THR A C 1
ATOM 716 O O . THR A 1 91 ? 17.229 15.504 -10.416 1.00 89.62 91 THR A O 1
ATOM 719 N N . HIS A 1 92 ? 16.700 13.343 -10.084 1.00 89.88 92 HIS A N 1
ATOM 720 C CA . HIS A 1 92 ? 18.082 12.872 -9.943 1.00 89.88 92 HIS A CA 1
ATOM 721 C C . HIS A 1 92 ? 18.636 12.173 -11.185 1.00 89.88 92 HIS A C 1
ATOM 723 O O . HIS A 1 92 ? 19.844 11.985 -11.274 1.00 89.88 92 HIS A O 1
ATOM 729 N N . PHE A 1 93 ? 17.767 11.811 -12.129 1.00 87.38 93 PHE A N 1
ATOM 730 C CA . PHE A 1 93 ? 18.108 11.192 -13.407 1.00 87.38 93 PHE A CA 1
ATOM 731 C C . PHE A 1 93 ? 17.329 11.860 -14.551 1.00 87.38 93 PHE A C 1
ATOM 733 O O . PHE A 1 93 ? 16.521 11.205 -15.223 1.00 87.38 93 PHE A O 1
ATOM 740 N N . PRO A 1 94 ? 17.505 13.175 -14.773 1.00 82.75 94 PRO A N 1
ATOM 741 C CA . PRO A 1 94 ? 16.763 13.920 -15.789 1.00 82.75 94 PRO A CA 1
ATOM 742 C C . PRO A 1 94 ? 16.981 13.388 -17.213 1.00 82.75 94 PRO A C 1
ATOM 744 O O . PRO A 1 94 ? 16.160 13.660 -18.092 1.00 82.75 94 PRO A O 1
ATOM 747 N N . SER A 1 95 ? 18.056 12.630 -17.463 1.00 76.19 95 SER A N 1
ATOM 748 C CA . SER A 1 95 ? 18.278 11.987 -18.757 1.00 76.19 95 SER A CA 1
ATOM 749 C C . SER A 1 95 ? 17.569 10.627 -18.898 1.00 76.19 95 SER A C 1
ATOM 751 O O . SER A 1 95 ? 17.285 10.186 -20.010 1.00 76.19 95 SER A O 1
ATOM 753 N N . SER A 1 96 ? 17.167 9.987 -17.801 1.00 68.31 96 SER A N 1
ATOM 754 C CA . SER A 1 96 ? 16.636 8.615 -17.841 1.00 68.31 96 SER A CA 1
ATOM 755 C C . SER A 1 96 ? 15.233 8.466 -18.449 1.00 68.31 96 SER A C 1
ATOM 757 O O . SER A 1 96 ? 14.887 7.373 -18.910 1.00 68.31 96 SER A O 1
ATOM 759 N N . ALA A 1 97 ? 14.420 9.530 -18.424 1.00 63.62 97 ALA A N 1
ATOM 760 C CA . ALA A 1 97 ? 13.092 9.597 -19.032 1.00 63.62 97 ALA A CA 1
ATOM 761 C C . ALA A 1 97 ? 12.577 11.048 -19.070 1.00 63.62 97 ALA A C 1
ATOM 763 O O . ALA A 1 97 ? 12.978 11.904 -18.281 1.00 63.62 97 ALA A O 1
ATOM 764 N N . LYS A 1 98 ? 11.631 11.335 -19.970 1.00 69.00 98 LYS A N 1
ATOM 765 C CA . LYS A 1 98 ? 10.976 12.647 -20.043 1.00 69.00 98 LYS A CA 1
ATOM 766 C C . LYS A 1 98 ? 9.920 12.789 -18.946 1.00 69.00 98 LYS A C 1
ATOM 768 O O . LYS A 1 98 ? 9.066 11.918 -18.805 1.00 69.00 98 LYS A O 1
ATOM 773 N N . GLN A 1 99 ? 9.914 13.927 -18.251 1.00 65.94 99 GLN A N 1
ATOM 774 C CA . GLN A 1 99 ? 8.900 14.231 -17.243 1.00 65.94 99 GLN A CA 1
ATOM 775 C C . GLN A 1 99 ? 7.502 14.319 -17.879 1.00 65.94 99 GLN A C 1
ATOM 777 O O . GLN A 1 99 ? 7.179 15.264 -18.605 1.00 65.94 99 GLN A O 1
ATOM 782 N N . LEU A 1 100 ? 6.670 13.316 -17.605 1.00 69.56 100 LEU A N 1
ATOM 783 C CA . LEU A 1 100 ? 5.245 13.325 -17.923 1.00 69.56 100 LEU A CA 1
ATOM 784 C C . LEU A 1 100 ? 4.453 13.909 -16.748 1.00 69.56 100 LEU A C 1
ATOM 786 O O . LEU A 1 100 ? 4.917 13.947 -15.605 1.00 69.56 100 LEU A O 1
ATOM 790 N N . LYS A 1 101 ? 3.238 14.395 -17.027 1.00 76.06 101 LYS A N 1
ATOM 791 C CA . LYS A 1 101 ? 2.307 14.747 -15.950 1.00 76.06 101 LYS A CA 1
ATOM 792 C C . LYS A 1 101 ? 1.997 13.478 -15.163 1.00 76.06 101 LYS A C 1
ATOM 794 O O . LYS A 1 101 ? 1.740 12.447 -15.768 1.00 76.06 101 LYS A O 1
ATOM 799 N N . LYS A 1 102 ? 1.981 13.587 -13.835 1.00 82.31 102 LYS A N 1
ATOM 800 C CA . LYS A 1 102 ? 1.591 12.481 -12.960 1.00 82.31 102 LYS A CA 1
ATOM 801 C C . LYS A 1 102 ? 0.172 12.021 -13.267 1.00 82.31 102 LYS A C 1
ATOM 803 O O . LYS A 1 102 ? -0.709 12.853 -13.523 1.00 82.31 102 LYS A O 1
ATOM 808 N N . ASP A 1 103 ? -0.018 10.718 -13.155 1.00 84.38 103 ASP A N 1
ATOM 809 C CA . ASP A 1 103 ? -1.327 10.091 -13.202 1.00 84.38 103 ASP A CA 1
ATOM 810 C C . ASP A 1 103 ? -2.209 10.578 -12.055 1.00 84.38 103 ASP A C 1
ATOM 812 O O . ASP A 1 103 ? -1.756 10.788 -10.926 1.00 84.38 103 ASP A O 1
ATOM 816 N N . LYS A 1 104 ? -3.493 10.755 -12.358 1.00 85.62 104 LYS A N 1
ATOM 817 C CA . LYS A 1 104 ? -4.529 11.080 -11.382 1.00 85.62 104 LYS A CA 1
ATOM 818 C C . LYS A 1 104 ? -5.553 9.960 -11.344 1.00 85.62 104 LYS A C 1
ATOM 820 O O . LYS A 1 104 ? -6.135 9.631 -12.377 1.00 85.62 104 LYS A O 1
ATOM 825 N N . GLY A 1 105 ? -5.772 9.409 -10.156 1.00 85.31 105 GLY A N 1
ATOM 826 C CA . GLY A 1 105 ? -6.826 8.429 -9.924 1.00 85.31 105 GLY A CA 1
ATOM 827 C C . GLY A 1 105 ? -8.196 9.097 -9.914 1.00 85.31 105 GLY A C 1
ATOM 828 O O . GLY A 1 105 ? -8.314 10.281 -9.594 1.00 85.31 105 GLY A O 1
ATOM 829 N N . LEU A 1 106 ? -9.234 8.330 -10.246 1.00 86.62 106 LEU A N 1
ATOM 830 C CA . LEU A 1 106 ? -10.621 8.804 -10.184 1.00 86.62 106 LEU A CA 1
ATOM 831 C C . LEU A 1 106 ? -11.126 9.020 -8.753 1.00 86.62 106 LEU A C 1
ATOM 833 O O . LEU A 1 106 ? -11.977 9.874 -8.523 1.00 86.62 106 LEU A O 1
ATOM 837 N N . PHE A 1 107 ? -10.614 8.242 -7.803 1.00 87.06 107 PHE A N 1
ATOM 838 C CA . PHE A 1 107 ? -11.040 8.272 -6.411 1.00 87.06 107 PHE A CA 1
ATOM 839 C C . PHE A 1 107 ? -9.843 8.203 -5.459 1.00 87.06 107 PHE A C 1
ATOM 841 O O . PHE A 1 107 ? -8.716 7.838 -5.833 1.00 87.06 107 PHE A O 1
ATOM 848 N N . GLN A 1 108 ? -10.088 8.614 -4.216 1.00 86.69 108 GLN A N 1
ATOM 849 C CA . GLN A 1 108 ? -9.164 8.371 -3.115 1.00 86.69 108 GLN A CA 1
ATOM 850 C C . GLN A 1 108 ? -9.269 6.906 -2.707 1.00 86.69 108 GLN A C 1
ATOM 852 O O . GLN A 1 108 ? -10.354 6.342 -2.688 1.00 86.69 108 GLN A O 1
ATOM 857 N N . GLY A 1 109 ? -8.140 6.296 -2.390 1.00 88.38 109 GLY A N 1
ATOM 858 C CA . GLY A 1 109 ? -8.102 4.947 -1.839 1.00 88.38 109 GLY A CA 1
ATOM 859 C C . GLY A 1 109 ? -6.930 4.838 -0.884 1.00 88.38 109 GLY A C 1
ATOM 860 O O . GLY A 1 109 ? -6.118 5.768 -0.808 1.00 88.38 109 GLY A O 1
ATOM 861 N N . SER A 1 110 ? -6.862 3.723 -0.168 1.00 91.94 110 SER A N 1
ATOM 862 C CA . SER A 1 110 ? -5.975 3.561 0.977 1.00 91.94 110 SER A CA 1
ATOM 863 C C . SER A 1 110 ? -4.505 3.783 0.618 1.00 91.94 110 SER A C 1
ATOM 865 O O . SER A 1 110 ? -4.018 3.411 -0.452 1.00 91.94 110 SER A O 1
ATOM 867 N N . ARG A 1 111 ? -3.755 4.436 1.502 1.00 94.81 111 ARG A N 1
ATOM 868 C CA . ARG A 1 111 ? -2.303 4.511 1.349 1.00 94.81 111 ARG A CA 1
ATOM 869 C C . ARG A 1 111 ? -1.706 3.104 1.480 1.00 94.81 111 ARG A C 1
ATOM 871 O O . ARG A 1 111 ? -2.163 2.347 2.337 1.00 94.81 111 ARG A O 1
ATOM 878 N N . PRO A 1 112 ? -0.670 2.771 0.687 1.00 97.06 112 PRO A N 1
ATOM 879 C CA . PRO A 1 112 ? 0.110 1.550 0.849 1.00 97.06 112 PRO A CA 1
ATOM 880 C C . PRO A 1 112 ? 0.518 1.259 2.301 1.00 97.06 112 PRO A C 1
ATOM 882 O O . PRO A 1 112 ? 0.756 2.183 3.084 1.00 97.06 112 PRO A O 1
ATOM 885 N N . GLY A 1 113 ? 0.633 -0.021 2.649 1.00 96.06 113 GLY A N 1
ATOM 886 C CA . GLY A 1 113 ? 1.129 -0.480 3.948 1.00 96.06 113 GLY A CA 1
ATOM 887 C C . GLY A 1 113 ? 2.640 -0.722 3.950 1.00 96.06 113 GLY A C 1
ATOM 888 O O . GLY A 1 113 ? 3.231 -1.058 2.921 1.00 96.06 113 GLY A O 1
ATOM 889 N N . VAL A 1 114 ? 3.279 -0.563 5.107 1.00 96.19 114 VAL A N 1
ATOM 890 C CA . VAL A 1 114 ? 4.707 -0.844 5.320 1.00 96.19 114 VAL A CA 1
ATOM 891 C C . VAL A 1 114 ? 4.877 -1.791 6.500 1.00 96.19 114 VAL A C 1
ATOM 893 O O . VAL A 1 114 ? 4.466 -1.476 7.618 1.00 96.19 114 VAL A O 1
ATOM 896 N N . LEU A 1 115 ? 5.550 -2.914 6.251 1.00 95.19 115 LEU A N 1
ATOM 897 C CA . LEU A 1 115 ? 5.857 -3.963 7.221 1.00 95.19 115 LEU A CA 1
ATOM 898 C C . LEU A 1 115 ? 7.382 -4.137 7.288 1.00 95.19 115 LEU A C 1
ATOM 900 O O . LEU A 1 115 ? 8.005 -4.588 6.328 1.00 95.19 115 LEU A O 1
ATOM 904 N N . LEU A 1 116 ? 7.995 -3.766 8.414 1.00 93.69 116 LEU A N 1
ATOM 905 C CA . LEU A 1 116 ? 9.441 -3.880 8.633 1.00 93.69 116 LEU A CA 1
ATOM 906 C C . LEU A 1 116 ? 9.719 -4.889 9.748 1.00 93.69 116 LEU A C 1
ATOM 908 O O . LEU A 1 116 ? 9.202 -4.734 10.848 1.00 93.69 116 LEU A O 1
ATOM 912 N N . GLY A 1 117 ? 10.577 -5.869 9.482 1.00 93.75 117 GLY A N 1
ATOM 913 C CA . GLY A 1 117 ? 10.966 -6.908 10.435 1.00 93.75 117 GLY A CA 1
ATOM 914 C C . GLY A 1 117 ? 9.990 -8.082 10.532 1.00 93.75 117 GLY A C 1
ATOM 915 O O . GLY A 1 117 ? 10.016 -8.788 11.535 1.00 93.75 117 GLY A O 1
ATOM 916 N N . ILE A 1 118 ? 9.134 -8.295 9.526 1.00 93.62 118 ILE A N 1
ATOM 917 C CA . ILE A 1 118 ? 8.225 -9.450 9.506 1.00 93.62 118 ILE A CA 1
ATOM 918 C C . ILE A 1 118 ? 9.019 -10.761 9.395 1.00 93.62 118 ILE A C 1
ATOM 920 O O . ILE A 1 118 ? 9.983 -10.858 8.625 1.00 93.62 118 ILE A O 1
ATOM 924 N N . SER A 1 119 ? 8.615 -11.787 10.145 1.00 94.88 119 SER A N 1
ATOM 925 C CA . SER A 1 119 ? 9.198 -13.122 10.001 1.00 94.88 119 SER A CA 1
ATOM 926 C C . SER A 1 119 ? 8.636 -13.858 8.777 1.00 94.88 119 SER A C 1
ATOM 928 O O . SER A 1 119 ? 7.552 -13.555 8.278 1.00 94.88 119 SER A O 1
ATOM 930 N N . ILE A 1 120 ? 9.364 -14.868 8.294 1.00 95.19 120 ILE A N 1
ATOM 931 C CA . ILE A 1 120 ? 8.902 -15.706 7.175 1.00 95.19 120 ILE A CA 1
ATOM 932 C C . ILE A 1 120 ? 7.620 -16.461 7.560 1.00 95.19 120 ILE A C 1
ATOM 934 O O . ILE A 1 120 ? 6.707 -16.570 6.745 1.00 95.19 120 ILE A O 1
ATOM 938 N N . ASP A 1 121 ? 7.513 -16.925 8.807 1.00 94.31 121 ASP A N 1
ATOM 939 C CA . ASP A 1 121 ? 6.323 -17.628 9.298 1.00 94.31 121 ASP A CA 1
ATOM 940 C C . ASP A 1 121 ? 5.095 -16.714 9.309 1.00 94.31 121 ASP A C 1
ATOM 942 O O . ASP A 1 121 ? 4.033 -17.092 8.819 1.00 94.31 121 ASP A O 1
ATOM 946 N N . GLN A 1 122 ? 5.253 -15.478 9.788 1.00 94.38 122 GLN A N 1
ATOM 947 C CA . GLN A 1 122 ? 4.194 -14.470 9.752 1.00 94.38 122 GLN A CA 1
ATOM 948 C C . GLN A 1 122 ? 3.753 -14.161 8.319 1.00 94.38 122 GLN A C 1
ATOM 950 O O . GLN A 1 122 ? 2.556 -14.098 8.043 1.00 94.38 122 GLN A O 1
ATOM 955 N N . LEU A 1 123 ? 4.708 -14.011 7.397 1.00 95.06 123 LEU A N 1
ATOM 956 C CA . LEU A 1 123 ? 4.416 -13.765 5.988 1.00 95.06 123 LEU A CA 1
ATOM 957 C C . LEU A 1 123 ? 3.692 -14.955 5.334 1.00 95.06 123 LEU A C 1
ATOM 959 O O . LEU A 1 123 ? 2.759 -14.750 4.561 1.00 95.06 123 LEU A O 1
ATOM 963 N N . ASN A 1 124 ? 4.056 -16.193 5.679 1.00 95.06 124 ASN A N 1
ATOM 964 C CA . ASN A 1 124 ? 3.356 -17.394 5.218 1.00 95.06 124 ASN A CA 1
ATOM 965 C C . ASN A 1 124 ? 1.903 -17.448 5.709 1.00 95.06 124 ASN A C 1
ATOM 967 O O . ASN A 1 124 ? 1.010 -17.764 4.922 1.00 95.06 124 ASN A O 1
ATOM 971 N N . ILE A 1 125 ? 1.647 -17.111 6.978 1.00 93.88 125 ILE A N 1
ATOM 972 C CA . ILE A 1 125 ? 0.278 -17.036 7.519 1.00 93.88 125 ILE A CA 1
ATOM 973 C C . ILE A 1 125 ? -0.510 -15.945 6.786 1.00 93.88 125 ILE A C 1
ATOM 975 O O . ILE A 1 125 ? -1.633 -16.182 6.339 1.00 93.88 125 ILE A O 1
ATOM 979 N N . LEU A 1 126 ? 0.101 -14.771 6.598 1.00 93.69 126 LEU A N 1
ATOM 980 C CA . LEU A 1 126 ? -0.513 -13.647 5.900 1.00 93.69 126 LEU A CA 1
ATOM 981 C C . LEU A 1 126 ? -0.928 -14.032 4.471 1.00 93.69 126 LEU A C 1
ATOM 983 O O . LEU A 1 126 ? -2.066 -13.787 4.088 1.00 93.69 126 LEU A O 1
ATOM 987 N N . LEU A 1 127 ? -0.046 -14.674 3.701 1.00 95.00 127 LEU A N 1
ATOM 988 C CA . LEU A 1 127 ? -0.322 -15.105 2.322 1.00 95.00 127 LEU A CA 1
ATOM 989 C C . LEU A 1 127 ? -1.288 -16.298 2.233 1.00 95.00 127 LEU A C 1
ATOM 991 O O . LEU A 1 127 ? -2.005 -16.437 1.241 1.00 95.00 127 LEU A O 1
ATOM 995 N N . GLY A 1 128 ? -1.288 -17.180 3.234 1.00 92.38 128 GLY A N 1
ATOM 996 C CA . GLY A 1 128 ? -2.126 -18.379 3.262 1.00 92.38 128 GLY A CA 1
ATOM 997 C C . GLY A 1 128 ? -3.586 -18.109 3.629 1.00 92.38 128 GLY A C 1
ATOM 998 O O . GLY A 1 128 ? -4.470 -18.828 3.157 1.00 92.38 128 GLY A O 1
ATOM 999 N N . ASP A 1 129 ? -3.828 -17.076 4.436 1.00 90.06 129 ASP A N 1
ATOM 1000 C CA . ASP A 1 129 ? -5.142 -16.762 4.999 1.00 90.06 129 ASP A CA 1
ATOM 1001 C C . ASP A 1 129 ? -5.618 -15.357 4.593 1.00 90.06 129 ASP A C 1
ATOM 1003 O O . ASP A 1 129 ? -6.438 -15.204 3.685 1.00 90.06 129 ASP A O 1
ATOM 1007 N N . LYS A 1 130 ? -5.056 -14.312 5.209 1.00 88.00 130 LYS A N 1
ATOM 1008 C CA . LYS A 1 130 ? -5.621 -12.953 5.162 1.00 88.00 130 LYS A CA 1
ATOM 1009 C C . LYS A 1 130 ? -5.416 -12.224 3.826 1.00 88.00 130 LYS A C 1
ATOM 1011 O O . LYS A 1 130 ? -6.280 -11.465 3.402 1.00 88.00 130 LYS A O 1
ATOM 1016 N N . LEU A 1 131 ? -4.289 -12.451 3.153 1.00 91.75 131 LEU A N 1
ATOM 1017 C CA . LEU A 1 131 ? -3.929 -11.886 1.844 1.00 91.75 131 LEU A CA 1
ATOM 1018 C C . LEU A 1 131 ? -3.839 -12.976 0.769 1.00 91.75 131 LEU A C 1
ATOM 1020 O O . LEU A 1 131 ? -2.979 -12.944 -0.116 1.00 91.75 131 LEU A O 1
ATOM 1024 N N . LYS A 1 132 ? -4.737 -13.962 0.832 1.00 91.06 132 LYS A N 1
ATOM 1025 C CA . LYS A 1 132 ? -4.784 -15.048 -0.146 1.00 91.06 132 LYS A CA 1
ATOM 1026 C C . LYS A 1 132 ? -4.953 -14.508 -1.566 1.00 91.06 132 LYS A C 1
ATOM 1028 O O . LYS A 1 132 ? -5.909 -13.802 -1.873 1.00 91.06 132 LYS A O 1
ATOM 1033 N N . GLY A 1 133 ? -4.033 -14.887 -2.451 1.00 93.81 133 GLY A N 1
ATOM 1034 C CA . GLY A 1 133 ? -4.023 -14.419 -3.838 1.00 93.81 133 GLY A CA 1
ATOM 1035 C C . GLY A 1 133 ? -3.233 -13.128 -4.063 1.00 93.81 133 GLY A C 1
ATOM 1036 O O . GLY A 1 133 ? -3.147 -12.678 -5.204 1.00 93.81 133 GLY A O 1
ATOM 1037 N N . ALA A 1 134 ? -2.624 -12.551 -3.020 1.00 96.88 134 ALA A N 1
ATOM 1038 C CA . ALA A 1 134 ? -1.683 -11.451 -3.179 1.00 96.88 134 ALA A CA 1
ATOM 1039 C C . ALA A 1 134 ? -0.461 -11.892 -3.988 1.00 96.88 134 ALA A C 1
ATOM 1041 O O . ALA A 1 134 ? 0.082 -12.982 -3.787 1.00 96.88 134 ALA A O 1
ATOM 1042 N N . VAL A 1 135 ? -0.020 -11.028 -4.896 1.00 98.44 135 VAL A N 1
ATOM 1043 C CA . VAL A 1 135 ? 1.175 -11.257 -5.701 1.00 98.44 135 VAL A CA 1
ATOM 1044 C C . VAL A 1 135 ? 2.388 -10.674 -4.996 1.00 98.44 135 VAL A C 1
ATOM 1046 O O . VAL A 1 135 ? 2.403 -9.497 -4.642 1.00 98.44 135 VAL A O 1
ATOM 1049 N N . VAL A 1 136 ? 3.413 -11.500 -4.809 1.00 98.62 136 VAL A N 1
ATOM 1050 C CA . VAL A 1 136 ? 4.693 -11.092 -4.233 1.00 98.62 136 VAL A CA 1
ATOM 1051 C C . VAL A 1 136 ? 5.650 -10.750 -5.369 1.00 98.62 136 VAL A C 1
ATOM 1053 O O . VAL A 1 136 ? 5.982 -11.610 -6.185 1.00 98.62 136 VAL A O 1
ATOM 1056 N N . LEU A 1 137 ? 6.091 -9.497 -5.418 1.00 98.62 137 LEU A N 1
ATOM 1057 C CA . LEU A 1 137 ? 7.100 -9.008 -6.347 1.00 98.62 137 LEU A CA 1
ATOM 1058 C C . LEU A 1 137 ? 8.460 -8.929 -5.654 1.00 98.62 137 LEU A C 1
ATOM 1060 O O . LEU A 1 137 ? 8.599 -8.318 -4.592 1.00 98.62 137 LEU A O 1
ATOM 1064 N N . THR A 1 138 ? 9.463 -9.525 -6.291 1.00 98.31 138 THR A N 1
ATOM 1065 C CA . THR A 1 138 ? 10.871 -9.501 -5.866 1.00 98.31 138 THR A CA 1
ATOM 1066 C C . THR A 1 138 ? 11.752 -9.082 -7.041 1.00 98.31 138 THR A C 1
ATOM 1068 O O . THR A 1 138 ? 11.270 -8.943 -8.170 1.00 98.31 138 THR A O 1
ATOM 1071 N N . HIS A 1 139 ? 13.062 -8.939 -6.827 1.00 97.00 139 HIS A N 1
ATOM 1072 C CA . HIS A 1 139 ? 13.984 -8.956 -7.968 1.00 97.00 139 HIS A CA 1
ATOM 1073 C C . HIS A 1 139 ? 13.891 -10.300 -8.695 1.00 97.00 139 HIS A C 1
ATOM 1075 O O . HIS A 1 139 ? 13.595 -11.331 -8.077 1.00 97.00 139 HIS A O 1
ATOM 1081 N N . ASP A 1 140 ? 14.090 -10.282 -10.012 1.00 95.75 140 ASP A N 1
ATOM 1082 C CA . ASP A 1 140 ? 13.867 -11.435 -10.891 1.00 95.75 140 ASP A CA 1
ATOM 1083 C C . ASP A 1 140 ? 14.742 -12.642 -10.496 1.00 95.75 140 ASP A C 1
ATOM 1085 O O . ASP A 1 140 ? 14.296 -13.792 -10.506 1.00 95.75 140 ASP A O 1
ATOM 1089 N N . GLU A 1 141 ? 15.975 -12.389 -10.063 1.00 95.75 141 GLU A N 1
ATOM 1090 C CA . GLU A 1 141 ? 16.923 -13.394 -9.584 1.00 95.75 141 GLU A CA 1
ATOM 1091 C C . GLU A 1 141 ? 16.503 -14.055 -8.259 1.00 95.75 141 GLU A C 1
ATOM 1093 O O . GLU A 1 141 ? 16.829 -15.223 -8.012 1.00 95.75 141 GLU A O 1
ATOM 1098 N N . SER A 1 142 ? 15.727 -13.352 -7.431 1.00 97.12 142 SER A N 1
ATOM 1099 C CA . SER A 1 142 ? 15.328 -13.799 -6.091 1.00 97.12 142 SER A CA 1
ATOM 1100 C C . SER A 1 142 ? 14.047 -14.636 -6.088 1.00 97.12 142 SER A C 1
ATOM 1102 O O . SER A 1 142 ? 13.749 -15.310 -5.100 1.00 97.12 142 SER A O 1
ATOM 1104 N N . VAL A 1 143 ? 13.311 -14.683 -7.202 1.00 97.94 143 VAL A N 1
ATOM 1105 C CA . VAL A 1 143 ? 12.003 -15.357 -7.312 1.00 97.94 143 VAL A CA 1
ATOM 1106 C C . VAL A 1 143 ? 12.060 -16.810 -6.842 1.00 97.94 143 VAL A C 1
ATOM 1108 O O . VAL A 1 143 ? 11.235 -17.261 -6.046 1.00 97.94 143 VAL A O 1
ATOM 1111 N N . ARG A 1 144 ? 13.060 -17.571 -7.309 1.00 97.56 144 ARG A N 1
ATOM 1112 C CA . ARG A 1 144 ? 13.209 -18.992 -6.944 1.00 97.56 144 ARG A CA 1
ATOM 1113 C C . ARG A 1 144 ? 13.552 -19.181 -5.469 1.00 97.56 144 ARG A C 1
ATOM 1115 O O . ARG A 1 144 ? 13.199 -20.215 -4.908 1.00 97.56 144 ARG A O 1
ATOM 1122 N N . HIS A 1 145 ? 14.276 -18.236 -4.875 1.00 97.50 145 HIS A N 1
ATOM 1123 C CA . HIS A 1 145 ? 14.643 -18.272 -3.464 1.00 97.50 145 HIS A CA 1
ATOM 1124 C C . HIS A 1 145 ? 13.412 -18.026 -2.590 1.00 97.50 145 HIS A C 1
ATOM 1126 O O . HIS A 1 145 ? 13.074 -18.873 -1.761 1.00 97.50 145 HIS A O 1
ATOM 1132 N N . TRP A 1 146 ? 12.693 -16.932 -2.849 1.00 97.69 146 TRP A N 1
ATOM 1133 C CA . TRP A 1 146 ? 11.510 -16.557 -2.081 1.00 97.69 146 TRP A CA 1
ATOM 1134 C C . TRP A 1 146 ? 10.369 -17.548 -2.230 1.00 97.69 146 TRP A C 1
ATOM 1136 O O . TRP A 1 146 ? 9.754 -17.901 -1.232 1.00 97.69 146 TRP A O 1
ATOM 1146 N N . ARG A 1 147 ? 10.147 -18.094 -3.429 1.00 97.38 147 ARG A N 1
ATOM 1147 C CA . ARG A 1 147 ? 9.152 -19.154 -3.628 1.00 97.38 147 ARG A CA 1
ATOM 1148 C C . ARG A 1 147 ? 9.369 -20.336 -2.682 1.00 97.38 147 ARG A C 1
ATOM 1150 O O . ARG A 1 147 ? 8.416 -20.791 -2.068 1.00 97.38 147 ARG A O 1
ATOM 1157 N N . ARG A 1 148 ? 10.616 -20.793 -2.516 1.00 96.94 148 ARG A N 1
ATOM 1158 C CA . ARG A 1 148 ? 10.934 -21.909 -1.608 1.00 96.94 148 ARG A CA 1
ATOM 1159 C C . ARG A 1 148 ? 10.764 -21.536 -0.137 1.00 96.94 148 ARG A C 1
ATOM 1161 O O . ARG A 1 148 ? 10.267 -22.348 0.630 1.00 96.94 148 ARG A O 1
ATOM 1168 N N . LEU A 1 149 ? 11.190 -20.335 0.263 1.00 96.88 149 LEU A N 1
ATOM 1169 C CA . LEU A 1 149 ? 11.044 -19.877 1.651 1.00 96.88 149 LEU A CA 1
ATOM 1170 C C . LEU A 1 149 ? 9.582 -19.632 2.042 1.00 96.88 149 LEU A C 1
ATOM 1172 O O . LEU A 1 149 ? 9.218 -19.803 3.202 1.00 96.88 149 LEU A O 1
ATOM 1176 N N . LEU A 1 150 ? 8.745 -19.264 1.075 1.00 96.75 150 LEU A N 1
ATOM 1177 C CA . LEU A 1 150 ? 7.318 -19.029 1.260 1.00 96.75 150 LEU A CA 1
ATOM 1178 C C . LEU A 1 150 ? 6.488 -20.294 0.997 1.00 96.75 150 LEU A C 1
ATOM 1180 O O . LEU A 1 150 ? 5.450 -20.224 0.349 1.00 96.75 150 LEU A O 1
ATOM 1184 N N . ASN A 1 151 ? 6.962 -21.466 1.433 1.00 95.38 151 ASN A N 1
ATOM 1185 C CA . ASN A 1 151 ? 6.243 -22.743 1.314 1.00 95.38 151 ASN A CA 1
ATOM 1186 C C . ASN A 1 151 ? 5.719 -23.041 -0.108 1.00 95.38 151 ASN A C 1
ATOM 1188 O O . ASN A 1 151 ? 4.565 -23.426 -0.295 1.00 95.38 151 ASN A O 1
ATOM 1192 N N . ASP A 1 152 ? 6.564 -22.825 -1.119 1.00 95.62 152 ASP A N 1
ATOM 1193 C CA . ASP A 1 152 ? 6.242 -22.999 -2.541 1.00 95.62 152 ASP A CA 1
ATOM 1194 C C . ASP A 1 152 ? 5.056 -22.146 -3.033 1.00 95.62 152 ASP A C 1
ATOM 1196 O O . ASP A 1 152 ? 4.329 -22.518 -3.963 1.00 95.62 152 ASP A O 1
ATOM 1200 N N . TYR A 1 153 ? 4.878 -20.957 -2.445 1.00 96.88 153 TYR A N 1
ATOM 1201 C CA . TYR A 1 153 ? 3.848 -20.010 -2.858 1.00 96.88 153 TYR A CA 1
ATOM 1202 C C . TYR A 1 153 ? 3.974 -19.652 -4.345 1.00 96.88 153 TYR A C 1
ATOM 1204 O O . TYR A 1 153 ? 4.987 -19.137 -4.821 1.00 96.88 153 TYR A O 1
ATOM 1212 N N . LYS A 1 154 ? 2.919 -19.932 -5.114 1.00 96.06 154 LYS A N 1
ATOM 1213 C CA . LYS A 1 154 ? 2.970 -19.875 -6.584 1.00 96.06 154 LYS A CA 1
ATOM 1214 C C . LYS A 1 154 ? 3.013 -18.455 -7.143 1.00 96.06 154 LYS A C 1
ATOM 1216 O O . LYS A 1 154 ? 3.541 -18.263 -8.231 1.00 96.06 154 LYS A O 1
ATOM 1221 N N . LEU A 1 155 ? 2.475 -17.476 -6.416 1.00 97.62 155 LEU A N 1
ATOM 1222 C CA . LEU A 1 155 ? 2.303 -16.100 -6.890 1.00 97.62 155 LEU A CA 1
ATOM 1223 C C . LEU A 1 155 ? 3.490 -15.195 -6.525 1.00 97.62 155 LEU A C 1
ATOM 1225 O O . LEU A 1 155 ? 3.302 -14.044 -6.137 1.00 97.62 155 LEU A O 1
ATOM 1229 N N . VAL A 1 156 ? 4.709 -15.727 -6.637 1.00 98.31 156 VAL A N 1
ATOM 1230 C CA . VAL A 1 156 ? 5.958 -14.956 -6.537 1.00 98.31 156 VAL A CA 1
ATOM 1231 C C . VAL A 1 156 ? 6.473 -14.707 -7.949 1.00 98.31 156 VAL A C 1
ATOM 1233 O O . VAL A 1 156 ? 6.720 -15.681 -8.667 1.00 98.31 156 VAL A O 1
ATOM 1236 N N . TYR A 1 157 ? 6.649 -13.441 -8.321 1.00 98.25 157 TYR A N 1
ATOM 1237 C CA . TYR A 1 157 ? 7.081 -13.013 -9.652 1.00 98.25 157 TYR A CA 1
ATOM 1238 C C . TYR A 1 157 ? 8.250 -12.038 -9.567 1.00 98.25 157 TYR A C 1
ATOM 1240 O O . TYR A 1 157 ? 8.376 -11.262 -8.615 1.00 98.25 157 TYR A O 1
ATOM 1248 N N . GLY A 1 158 ? 9.083 -12.055 -10.603 1.00 97.88 158 GLY A N 1
ATOM 1249 C CA . GLY A 1 158 ? 10.045 -10.986 -10.826 1.00 97.88 158 GLY A CA 1
ATOM 1250 C C . GLY A 1 158 ? 9.320 -9.719 -11.268 1.00 97.88 158 GLY A C 1
ATOM 1251 O O . GLY A 1 158 ? 8.282 -9.787 -11.928 1.00 97.88 158 GLY A O 1
ATOM 1252 N N . VAL A 1 159 ? 9.842 -8.543 -10.925 1.00 96.44 159 VAL A N 1
ATOM 1253 C CA . VAL A 1 159 ? 9.230 -7.278 -11.366 1.00 96.44 159 VAL A CA 1
ATOM 1254 C C . VAL A 1 159 ? 9.143 -7.191 -12.896 1.00 96.44 159 VAL A C 1
ATOM 1256 O O . VAL A 1 159 ? 8.142 -6.690 -13.411 1.00 96.44 159 VAL A O 1
ATOM 1259 N N . ARG A 1 160 ? 10.148 -7.685 -13.634 1.00 93.75 160 ARG A N 1
ATOM 1260 C CA . ARG A 1 160 ? 10.113 -7.674 -15.106 1.00 93.75 160 ARG A CA 1
ATOM 1261 C C . ARG A 1 160 ? 9.136 -8.712 -15.646 1.00 93.75 160 ARG A C 1
ATOM 1263 O O . ARG A 1 160 ? 8.422 -8.421 -16.596 1.00 93.75 160 ARG A O 1
ATOM 1270 N N . GLU A 1 161 ? 9.058 -9.879 -15.009 1.00 93.88 161 GLU A N 1
ATOM 1271 C CA . GLU A 1 161 ? 8.064 -10.917 -15.326 1.00 93.88 161 GLU A CA 1
ATOM 1272 C C . GLU A 1 161 ? 6.622 -10.418 -15.128 1.00 93.88 161 GLU A C 1
ATOM 1274 O O . GLU A 1 161 ? 5.730 -10.751 -15.902 1.00 93.88 161 GLU A O 1
ATOM 1279 N N . ALA A 1 162 ? 6.397 -9.577 -14.117 1.00 94.62 162 ALA A N 1
ATOM 1280 C CA . ALA A 1 162 ? 5.097 -8.985 -13.823 1.00 94.62 162 ALA A CA 1
ATOM 1281 C C . ALA A 1 162 ? 4.702 -7.836 -14.769 1.00 94.62 162 ALA A C 1
ATOM 1283 O O . ALA A 1 162 ? 3.577 -7.333 -14.686 1.00 94.62 162 ALA A O 1
ATOM 1284 N N . LYS A 1 163 ? 5.601 -7.376 -15.650 1.00 90.12 163 LYS A N 1
ATOM 1285 C CA . LYS A 1 163 ? 5.304 -6.289 -16.587 1.00 90.12 163 LYS A CA 1
ATOM 1286 C C . LYS A 1 163 ? 4.167 -6.691 -17.535 1.00 90.12 163 LYS A C 1
ATOM 1288 O O . LYS A 1 163 ? 4.102 -7.817 -18.012 1.00 90.12 163 LYS A O 1
ATOM 1293 N N . GLY A 1 164 ? 3.246 -5.761 -17.784 1.00 87.06 164 GLY A N 1
ATOM 1294 C CA . GLY A 1 164 ? 2.050 -6.007 -18.599 1.00 87.06 164 GLY A CA 1
ATOM 1295 C C . GLY A 1 164 ? 0.935 -6.771 -17.873 1.00 87.06 164 GLY A C 1
ATOM 1296 O O . GLY A 1 164 ? -0.173 -6.859 -18.393 1.00 87.06 164 GLY A O 1
ATOM 1297 N N . LEU A 1 165 ? 1.185 -7.274 -16.658 1.00 93.62 165 LEU A N 1
ATOM 1298 C CA . LEU A 1 165 ? 0.165 -7.877 -15.800 1.00 93.62 165 LEU A CA 1
ATOM 1299 C C . LEU A 1 165 ? -0.415 -6.846 -14.828 1.00 93.62 165 LEU A C 1
ATOM 1301 O O . LEU A 1 165 ? 0.142 -5.762 -14.634 1.00 93.62 165 LEU A O 1
ATOM 1305 N N . GLU A 1 166 ? -1.549 -7.181 -14.222 1.00 93.69 166 GLU A N 1
ATOM 1306 C CA . GLU A 1 166 ? -2.242 -6.327 -13.261 1.00 93.69 166 GLU A CA 1
ATOM 1307 C C . GLU A 1 166 ? -2.825 -7.183 -12.136 1.00 93.69 166 GLU A C 1
ATOM 1309 O O . GLU A 1 166 ? -3.403 -8.245 -12.381 1.00 93.69 166 GLU A O 1
ATOM 1314 N N . PHE A 1 167 ? -2.676 -6.722 -10.894 1.00 96.94 167 PHE A N 1
ATOM 1315 C CA . PHE A 1 167 ? -3.043 -7.485 -9.707 1.00 96.94 167 PHE A CA 1
ATOM 1316 C C . PHE A 1 167 ? -3.784 -6.617 -8.698 1.00 96.94 167 PHE A C 1
ATOM 1318 O O . PHE A 1 167 ? -3.415 -5.471 -8.441 1.00 96.94 167 PHE A O 1
ATOM 1325 N N . LYS A 1 168 ? -4.810 -7.195 -8.066 1.00 96.19 168 LYS A N 1
ATOM 1326 C CA . LYS A 1 168 ? -5.555 -6.522 -6.995 1.00 96.19 168 LYS A CA 1
ATOM 1327 C C . LYS A 1 168 ? -4.656 -6.167 -5.817 1.00 96.19 168 LYS A C 1
ATOM 1329 O O . LYS A 1 168 ? -4.653 -5.021 -5.378 1.00 96.19 168 LYS A O 1
ATOM 1334 N N . THR A 1 169 ? -3.860 -7.128 -5.354 1.00 97.19 169 THR A N 1
ATOM 1335 C CA . THR A 1 169 ? -2.969 -6.956 -4.205 1.00 97.19 169 THR A CA 1
ATOM 1336 C C . THR A 1 169 ? -1.537 -7.302 -4.578 1.00 97.19 169 THR A C 1
ATOM 1338 O O . THR A 1 169 ? -1.278 -8.386 -5.103 1.00 97.19 169 THR A O 1
ATOM 1341 N N . VAL A 1 170 ? -0.615 -6.387 -4.283 1.00 98.38 170 VAL A N 1
ATOM 1342 C CA . VAL A 1 170 ? 0.817 -6.508 -4.566 1.00 98.38 170 VAL A CA 1
ATOM 1343 C C . VAL A 1 170 ? 1.622 -6.302 -3.286 1.00 98.38 170 VAL A C 1
ATOM 1345 O O . VAL A 1 170 ? 1.398 -5.345 -2.546 1.00 98.38 170 VAL A O 1
ATOM 1348 N N . ILE A 1 171 ? 2.594 -7.180 -3.052 1.00 98.44 171 ILE A N 1
ATOM 1349 C CA . ILE A 1 171 ? 3.572 -7.098 -1.968 1.00 98.44 171 ILE A CA 1
ATOM 1350 C C . ILE A 1 171 ? 4.963 -6.995 -2.592 1.00 98.44 171 ILE A C 1
ATOM 1352 O O . ILE A 1 171 ? 5.411 -7.938 -3.234 1.00 98.44 171 ILE A O 1
ATOM 1356 N N . PHE A 1 172 ? 5.671 -5.890 -2.380 1.00 98.50 172 PHE A N 1
ATOM 1357 C CA . PHE A 1 172 ? 7.115 -5.848 -2.617 1.00 98.50 172 PHE A CA 1
ATOM 1358 C C . PHE A 1 172 ? 7.828 -6.496 -1.439 1.00 98.50 172 PHE A C 1
ATOM 1360 O O . PHE A 1 172 ? 7.712 -5.992 -0.324 1.00 98.50 172 PHE A O 1
ATOM 1367 N N . LEU A 1 173 ? 8.565 -7.578 -1.682 1.00 98.50 173 LEU A N 1
ATOM 1368 C CA . LEU A 1 173 ? 9.285 -8.311 -0.642 1.00 98.50 173 LEU A CA 1
ATOM 1369 C C . LEU A 1 173 ? 10.795 -8.118 -0.779 1.00 98.50 173 LEU A C 1
ATOM 1371 O O . LEU A 1 173 ? 11.363 -8.425 -1.825 1.00 98.50 173 LEU A O 1
ATOM 1375 N N . ASP A 1 174 ? 11.416 -7.600 0.282 1.00 98.19 174 ASP A N 1
ATOM 1376 C CA . ASP A 1 174 ? 12.858 -7.347 0.426 1.00 98.19 174 ASP A CA 1
ATOM 1377 C C . ASP A 1 174 ? 13.486 -6.558 -0.736 1.00 98.19 174 ASP A C 1
ATOM 1379 O O . ASP A 1 174 ? 14.698 -6.595 -0.957 1.00 98.19 174 ASP A O 1
ATOM 1383 N N . PHE A 1 175 ? 12.672 -5.798 -1.474 1.00 98.25 175 PHE A N 1
ATOM 1384 C CA . PHE A 1 175 ? 13.105 -5.109 -2.685 1.00 98.25 175 PHE A CA 1
ATOM 1385 C C . PHE A 1 175 ? 14.266 -4.149 -2.415 1.00 98.25 175 PHE A C 1
ATOM 1387 O O . PHE A 1 175 ? 15.232 -4.125 -3.172 1.00 98.25 175 PHE A O 1
ATOM 1394 N N . PHE A 1 176 ? 14.213 -3.356 -1.343 1.00 98.19 176 PHE A N 1
ATOM 1395 C CA . PHE A 1 176 ? 15.263 -2.382 -1.051 1.00 98.19 176 PHE A CA 1
ATOM 1396 C C . PHE A 1 176 ? 16.470 -3.038 -0.388 1.00 98.19 176 PHE A C 1
ATOM 1398 O O . PHE A 1 176 ? 17.606 -2.638 -0.648 1.00 98.19 176 PHE A O 1
ATOM 1405 N N . ARG A 1 177 ? 16.258 -4.047 0.461 1.00 97.44 177 ARG A N 1
ATOM 1406 C CA . ARG A 1 177 ? 17.360 -4.807 1.065 1.00 97.44 177 ARG A CA 1
ATOM 1407 C C . ARG A 1 177 ? 18.182 -5.571 0.041 1.00 97.44 177 ARG A C 1
ATOM 1409 O O . ARG A 1 177 ? 19.396 -5.654 0.204 1.00 97.44 177 ARG A O 1
ATOM 1416 N N . GLU A 1 178 ? 17.546 -6.112 -0.987 1.00 97.25 178 GLU A N 1
ATOM 1417 C CA . GLU A 1 178 ? 18.220 -6.880 -2.033 1.00 97.25 178 GLU A CA 1
ATOM 1418 C C . GLU A 1 178 ? 18.862 -6.008 -3.122 1.00 97.25 178 GLU A C 1
ATOM 1420 O O . GLU A 1 178 ? 19.565 -6.530 -3.984 1.00 97.25 178 GLU A O 1
ATOM 1425 N N . ILE A 1 179 ? 18.732 -4.674 -3.051 1.00 96.44 179 ILE A N 1
ATOM 1426 C CA . ILE A 1 179 ? 19.568 -3.774 -3.861 1.00 96.44 179 ILE A CA 1
ATOM 1427 C C . ILE A 1 179 ? 21.052 -4.089 -3.578 1.00 96.44 179 ILE A C 1
ATOM 1429 O O . ILE A 1 179 ? 21.431 -4.192 -2.404 1.00 96.44 179 ILE A O 1
ATOM 1433 N N . PRO A 1 180 ? 21.920 -4.182 -4.609 1.00 96.81 180 PRO A N 1
ATOM 1434 C CA . PRO A 1 180 ? 23.333 -4.504 -4.439 1.00 96.81 180 PRO A CA 1
ATOM 1435 C C . PRO A 1 180 ? 24.014 -3.678 -3.345 1.00 96.81 180 PRO A C 1
ATOM 1437 O O . PRO A 1 180 ? 23.807 -2.467 -3.243 1.00 96.81 180 PRO A O 1
ATOM 1440 N N . SER A 1 181 ? 24.885 -4.312 -2.554 1.00 96.38 181 SER A N 1
ATOM 1441 C CA . SER A 1 181 ? 25.543 -3.679 -1.399 1.00 96.38 181 SER A CA 1
ATOM 1442 C C . SER A 1 181 ? 26.273 -2.374 -1.742 1.00 96.38 181 SER A C 1
ATOM 1444 O O . SER A 1 181 ? 26.291 -1.449 -0.932 1.00 96.38 181 SER A O 1
ATOM 1446 N N . SER A 1 182 ? 26.835 -2.267 -2.950 1.00 96.88 182 SER A N 1
ATOM 1447 C CA . SER A 1 182 ? 27.479 -1.046 -3.460 1.00 96.88 182 SER A CA 1
ATOM 1448 C C . SER A 1 182 ? 26.506 0.124 -3.659 1.00 96.88 182 SER A C 1
ATOM 1450 O O . SER A 1 182 ? 26.917 1.281 -3.583 1.00 96.88 182 SER A O 1
ATOM 1452 N N . LEU A 1 183 ? 25.218 -0.157 -3.868 1.00 97.44 183 LEU A N 1
ATOM 1453 C CA . LEU A 1 183 ? 24.158 0.818 -4.129 1.00 97.44 183 LEU A CA 1
ATOM 1454 C C . LEU A 1 183 ? 23.288 1.120 -2.901 1.00 97.44 183 LEU A C 1
ATOM 1456 O O . LEU A 1 183 ? 22.551 2.101 -2.917 1.00 97.44 183 LEU A O 1
ATOM 1460 N N . GLN A 1 184 ? 23.425 0.369 -1.804 1.00 98.06 184 GLN A N 1
ATOM 1461 C CA . GLN A 1 184 ? 22.690 0.597 -0.551 1.00 98.06 184 GLN A CA 1
ATOM 1462 C C . GLN A 1 184 ? 22.841 2.034 -0.013 1.00 98.06 184 GLN A C 1
ATOM 1464 O O . GLN A 1 184 ? 21.859 2.695 0.331 1.00 98.06 184 GLN A O 1
ATOM 1469 N N . LYS A 1 185 ? 24.079 2.548 0.046 1.00 97.50 185 LYS A N 1
ATOM 1470 C CA . LYS A 1 185 ? 24.356 3.923 0.495 1.00 97.50 185 LYS A CA 1
ATOM 1471 C C . LYS A 1 185 ? 23.904 4.972 -0.538 1.00 97.50 185 LYS A C 1
ATOM 1473 O O . LYS A 1 185 ? 23.197 5.888 -0.124 1.00 97.50 185 LYS A O 1
ATOM 1478 N N . PRO A 1 186 ? 24.243 4.861 -1.839 1.00 97.50 186 PRO A N 1
ATOM 1479 C CA . PRO A 1 186 ? 23.706 5.751 -2.873 1.00 97.50 186 PRO A CA 1
ATOM 1480 C C . PRO A 1 186 ? 22.177 5.854 -2.867 1.00 97.50 186 PRO A C 1
ATOM 1482 O O . PRO A 1 186 ? 21.642 6.959 -2.893 1.00 97.50 186 PRO A O 1
ATOM 1485 N N . TRP A 1 187 ? 21.474 4.725 -2.743 1.00 98.06 187 TRP A N 1
ATOM 1486 C CA . TRP A 1 187 ? 20.015 4.689 -2.645 1.00 98.06 187 TRP A CA 1
ATOM 1487 C C . TRP A 1 187 ? 19.495 5.472 -1.436 1.00 98.06 187 TRP A C 1
ATOM 1489 O O . TRP A 1 187 ? 18.562 6.265 -1.552 1.00 98.06 187 TRP A O 1
ATOM 1499 N N . ARG A 1 188 ? 20.114 5.297 -0.261 1.00 97.69 188 ARG A N 1
ATOM 1500 C CA . ARG A 1 188 ? 19.760 6.087 0.925 1.00 97.69 188 ARG A CA 1
ATOM 1501 C C . ARG A 1 188 ? 19.930 7.585 0.675 1.00 97.69 188 ARG A C 1
ATOM 1503 O O . ARG A 1 188 ? 19.044 8.354 1.036 1.00 97.69 188 ARG A O 1
ATOM 1510 N N . GLU A 1 189 ? 21.061 8.013 0.114 1.00 96.88 189 GLU A N 1
ATOM 1511 C CA . GLU A 1 189 ? 21.294 9.441 -0.141 1.00 96.88 189 GLU A CA 1
ATOM 1512 C C . GLU A 1 189 ? 20.279 10.009 -1.146 1.00 96.88 189 GLU A C 1
ATOM 1514 O O . GLU A 1 189 ? 19.831 11.141 -0.965 1.00 96.88 189 GLU A O 1
ATOM 1519 N N . LEU A 1 190 ? 19.842 9.208 -2.125 1.00 96.56 190 LEU A N 1
ATOM 1520 C CA . LEU A 1 190 ? 18.745 9.544 -3.035 1.00 96.56 190 LEU A CA 1
ATOM 1521 C C . LEU A 1 190 ? 17.441 9.836 -2.283 1.00 96.56 190 LEU A C 1
ATOM 1523 O O . LEU A 1 190 ? 16.921 10.946 -2.366 1.00 96.56 190 LEU A O 1
ATOM 1527 N N . VAL A 1 191 ? 16.919 8.876 -1.514 1.00 95.81 191 VAL A N 1
ATOM 1528 C CA . VAL A 1 191 ? 15.611 9.040 -0.842 1.00 95.81 191 VAL A CA 1
ATOM 1529 C C . VAL A 1 191 ? 15.635 10.085 0.281 1.00 95.81 191 VAL A C 1
ATOM 1531 O O . VAL A 1 191 ? 14.591 10.616 0.664 1.00 95.81 191 VAL A O 1
ATOM 1534 N N . LEU A 1 192 ? 16.820 10.410 0.811 1.00 94.25 192 LEU A N 1
ATOM 1535 C CA . LEU A 1 192 ? 17.018 11.492 1.779 1.00 94.25 192 LEU A CA 1
ATOM 1536 C C . LEU A 1 192 ? 17.205 12.874 1.130 1.00 94.25 192 LEU A C 1
ATOM 1538 O O . LEU A 1 192 ? 17.275 13.859 1.868 1.00 94.25 192 LEU A O 1
ATOM 1542 N N . GLY A 1 193 ? 17.297 12.960 -0.201 1.00 92.19 193 GLY A N 1
ATOM 1543 C CA . GLY A 1 193 ? 17.534 14.213 -0.923 1.00 92.19 193 GLY A CA 1
ATOM 1544 C C . GLY A 1 193 ? 18.932 14.794 -0.687 1.00 92.19 193 GLY A C 1
ATOM 1545 O O . GLY A 1 193 ? 19.089 16.008 -0.592 1.00 92.19 193 GLY A O 1
ATOM 1546 N N . ARG A 1 194 ? 19.944 13.933 -0.529 1.00 92.81 194 ARG A N 1
ATOM 1547 C CA . ARG A 1 194 ? 21.342 14.284 -0.203 1.00 92.81 194 ARG A CA 1
ATOM 1548 C C . ARG A 1 194 ? 22.324 13.928 -1.324 1.00 92.81 194 ARG A C 1
ATOM 1550 O O . ARG A 1 194 ? 23.518 13.760 -1.085 1.00 92.81 194 ARG A O 1
ATOM 1557 N N . THR A 1 195 ? 21.826 13.765 -2.545 1.00 91.50 195 THR A N 1
ATOM 1558 C CA . THR A 1 195 ? 22.651 13.428 -3.710 1.00 91.50 195 THR A CA 1
ATOM 1559 C C . THR A 1 195 ? 23.543 14.594 -4.132 1.00 91.50 195 THR A C 1
ATOM 1561 O O . THR A 1 195 ? 23.189 15.759 -3.959 1.00 91.50 195 THR A O 1
ATOM 1564 N N . THR A 1 196 ? 24.668 14.280 -4.767 1.00 89.31 196 THR A N 1
ATOM 1565 C CA . THR A 1 196 ? 25.530 15.257 -5.446 1.00 89.31 196 THR A CA 1
ATOM 1566 C C . THR A 1 196 ? 25.013 15.576 -6.856 1.00 89.31 196 THR A C 1
ATOM 1568 O O . THR A 1 196 ? 24.117 14.898 -7.355 1.00 89.31 196 THR A O 1
ATOM 1571 N N . GLN A 1 197 ? 25.572 16.602 -7.511 1.00 84.38 197 GLN A N 1
ATOM 1572 C CA . GLN A 1 197 ? 25.212 16.951 -8.897 1.00 84.38 197 GLN A CA 1
ATOM 1573 C C . GLN A 1 197 ? 25.543 15.822 -9.892 1.00 84.38 197 GLN A C 1
ATOM 1575 O O . GLN A 1 197 ? 24.736 15.536 -10.768 1.00 84.38 197 GLN A O 1
ATOM 1580 N N . ASP A 1 198 ? 26.656 15.108 -9.696 1.00 89.50 198 ASP A N 1
ATOM 1581 C CA . ASP A 1 198 ? 27.100 14.018 -10.583 1.00 89.50 198 ASP A CA 1
ATOM 1582 C C . ASP A 1 198 ? 26.474 12.647 -10.254 1.00 89.50 198 ASP A C 1
ATOM 1584 O O . ASP A 1 198 ? 27.023 11.599 -10.612 1.00 89.50 198 ASP A O 1
ATOM 1588 N N . PHE A 1 199 ? 25.355 12.617 -9.522 1.00 92.06 199 PHE A N 1
ATOM 1589 C CA . PHE A 1 199 ? 24.758 11.370 -9.034 1.00 92.06 199 PHE A CA 1
ATOM 1590 C C . PHE A 1 199 ? 24.333 10.433 -10.170 1.00 92.06 199 PHE A C 1
ATOM 1592 O O . PHE A 1 199 ? 24.616 9.238 -10.099 1.00 92.06 199 PHE A O 1
ATOM 1599 N N . GLU A 1 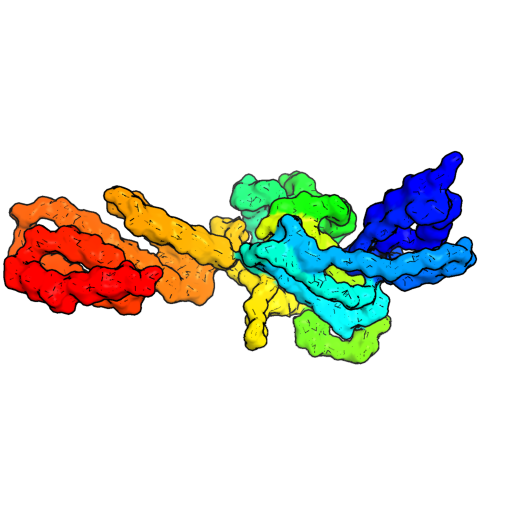200 ? 23.728 10.977 -11.228 1.00 89.75 200 GLU A N 1
ATOM 1600 C CA . GLU A 1 200 ? 23.297 10.231 -12.417 1.00 89.75 200 GLU A CA 1
ATOM 1601 C C . GLU A 1 200 ? 24.458 9.471 -13.073 1.00 89.75 200 GLU A C 1
ATOM 1603 O O . GLU A 1 200 ? 24.361 8.268 -13.309 1.00 89.75 200 GLU A O 1
ATOM 1608 N N . HIS A 1 201 ? 25.591 10.147 -13.287 1.00 88.88 201 HIS A N 1
ATOM 1609 C CA . HIS A 1 201 ? 26.786 9.545 -13.881 1.00 88.88 201 HIS A CA 1
ATOM 1610 C C . HIS A 1 201 ? 27.502 8.579 -12.935 1.00 88.88 201 HIS A C 1
ATOM 1612 O O . HIS A 1 201 ? 28.058 7.576 -13.379 1.00 88.88 201 HIS A O 1
ATOM 1618 N N . SER A 1 202 ? 27.498 8.873 -11.634 1.00 92.44 202 SER A N 1
ATOM 1619 C CA . SER A 1 202 ? 28.196 8.062 -10.631 1.00 92.44 202 SER A CA 1
ATOM 1620 C C . SER A 1 202 ? 27.451 6.767 -10.301 1.00 92.44 202 SER A C 1
ATOM 1622 O O . SER A 1 202 ? 28.080 5.757 -9.988 1.00 92.44 202 SER A O 1
ATOM 1624 N N . TYR A 1 203 ? 26.115 6.788 -10.354 1.00 93.31 203 TYR A N 1
ATOM 1625 C CA . TYR A 1 203 ? 25.258 5.675 -9.939 1.00 93.31 203 TYR A CA 1
ATOM 1626 C C . TYR A 1 203 ? 24.102 5.409 -10.924 1.00 93.31 203 TYR A C 1
ATOM 1628 O O . TYR A 1 203 ? 22.945 5.339 -10.499 1.00 93.31 203 TYR A O 1
ATOM 1636 N N . PRO A 1 204 ? 24.376 5.187 -12.224 1.00 90.25 204 PRO A N 1
ATOM 1637 C CA . PRO A 1 204 ? 23.332 5.016 -13.241 1.00 90.25 204 PRO A CA 1
ATOM 1638 C C . PRO A 1 204 ? 22.409 3.821 -12.959 1.00 90.25 204 PRO A C 1
ATOM 1640 O O . PRO A 1 204 ? 21.214 3.873 -13.232 1.00 90.25 204 PRO A O 1
ATOM 1643 N N . LEU A 1 205 ? 22.925 2.763 -12.321 1.00 91.38 205 LEU A N 1
ATOM 1644 C CA . LEU A 1 205 ? 22.144 1.573 -11.958 1.00 91.38 205 LEU A CA 1
ATOM 1645 C C . LEU A 1 205 ? 21.003 1.861 -10.970 1.00 91.38 205 LEU A C 1
ATOM 1647 O O . LEU A 1 205 ? 20.021 1.124 -10.944 1.00 91.38 205 LEU A O 1
ATOM 1651 N N . VAL A 1 206 ? 21.089 2.930 -10.171 1.00 93.81 206 VAL A N 1
ATOM 1652 C CA . VAL A 1 206 ? 19.995 3.326 -9.269 1.00 93.81 206 VAL A CA 1
ATOM 1653 C C . VAL A 1 206 ? 18.744 3.713 -10.068 1.00 93.81 206 VAL A C 1
ATOM 1655 O O . VAL A 1 206 ? 17.633 3.406 -9.631 1.00 93.81 206 VAL A O 1
ATOM 1658 N N . ALA A 1 207 ? 18.902 4.292 -11.265 1.00 90.88 207 ALA A N 1
ATOM 1659 C CA . ALA A 1 207 ? 17.782 4.578 -12.159 1.00 90.88 207 ALA A CA 1
ATOM 1660 C C . ALA A 1 207 ? 17.039 3.298 -12.567 1.00 90.88 207 ALA A C 1
ATOM 1662 O O . ALA A 1 207 ? 15.810 3.281 -12.578 1.00 90.88 207 ALA A O 1
ATOM 1663 N N . THR A 1 208 ? 17.761 2.204 -12.832 1.00 90.62 208 THR A N 1
ATOM 1664 C CA . THR A 1 208 ? 17.159 0.901 -13.157 1.00 90.62 208 THR A CA 1
ATOM 1665 C C . THR A 1 208 ? 16.277 0.403 -12.011 1.00 90.62 208 THR A C 1
ATOM 1667 O O . THR A 1 208 ? 15.136 0.012 -12.243 1.00 90.62 208 THR A O 1
ATOM 1670 N N . PHE A 1 209 ? 16.739 0.495 -10.760 1.00 94.81 209 PHE A N 1
ATOM 1671 C CA . PHE A 1 209 ? 15.932 0.111 -9.594 1.00 94.81 209 PHE A CA 1
ATOM 1672 C C . PHE A 1 209 ? 14.717 1.022 -9.375 1.00 94.81 209 PHE A C 1
ATOM 1674 O O . PHE A 1 209 ? 13.661 0.531 -8.982 1.00 94.81 209 PHE A O 1
ATOM 1681 N N . LEU A 1 210 ? 14.813 2.324 -9.672 1.00 94.75 210 LEU A N 1
ATOM 1682 C CA . LEU A 1 210 ? 13.646 3.217 -9.655 1.00 94.75 210 LEU A CA 1
ATOM 1683 C C . LEU A 1 210 ? 12.613 2.831 -10.720 1.00 94.75 210 LEU A C 1
ATOM 1685 O O . LEU A 1 210 ? 11.419 2.812 -10.422 1.00 94.75 210 LEU A O 1
ATOM 1689 N N . LYS A 1 211 ? 13.055 2.476 -11.932 1.00 92.38 211 LYS A N 1
ATOM 1690 C CA . LYS A 1 211 ? 12.168 2.000 -13.006 1.00 92.38 211 LYS A CA 1
ATOM 1691 C C . LYS A 1 211 ? 11.499 0.678 -12.641 1.00 92.38 211 LYS A C 1
ATOM 1693 O O . LYS A 1 211 ? 10.299 0.530 -12.862 1.00 92.38 211 LYS A O 1
ATOM 1698 N N . LEU A 1 212 ? 12.232 -0.255 -12.029 1.00 95.31 212 LEU A N 1
ATOM 1699 C CA . LEU A 1 212 ? 11.664 -1.501 -11.501 1.00 95.31 212 LEU A CA 1
ATOM 1700 C C . LEU A 1 212 ? 10.618 -1.209 -10.419 1.00 95.31 212 LEU A C 1
ATOM 1702 O O . LEU A 1 212 ? 9.489 -1.684 -10.510 1.00 95.31 212 LEU A O 1
ATOM 1706 N N . LEU A 1 213 ? 10.948 -0.362 -9.444 1.00 97.25 213 LEU A N 1
ATOM 1707 C CA . LEU A 1 213 ? 10.018 0.030 -8.389 1.00 97.25 213 LEU A CA 1
ATOM 1708 C C . LEU A 1 213 ? 8.738 0.647 -8.971 1.00 97.25 213 LEU A C 1
ATOM 1710 O O . LEU A 1 213 ? 7.640 0.215 -8.633 1.00 97.25 213 LEU A O 1
ATOM 1714 N N . TYR A 1 214 ? 8.862 1.610 -9.885 1.00 95.69 214 TYR A N 1
ATOM 1715 C CA . TYR A 1 214 ? 7.716 2.228 -10.555 1.00 95.69 214 TYR A CA 1
ATOM 1716 C C . TYR A 1 214 ? 6.890 1.201 -11.347 1.00 95.69 214 TYR A C 1
ATOM 1718 O O . TYR A 1 214 ? 5.663 1.157 -11.230 1.00 95.69 214 TYR A O 1
ATOM 1726 N N . THR A 1 215 ? 7.552 0.325 -12.102 1.00 94.94 215 THR A N 1
ATOM 1727 C CA . THR A 1 215 ? 6.888 -0.714 -12.899 1.00 94.94 215 THR A CA 1
ATOM 1728 C C . THR A 1 215 ? 6.098 -1.670 -12.015 1.00 94.94 215 THR A C 1
ATOM 1730 O O . THR A 1 215 ? 4.931 -1.920 -12.302 1.00 94.94 215 THR A O 1
ATOM 1733 N N . GLY A 1 216 ? 6.674 -2.144 -10.908 1.00 97.12 216 GLY A N 1
ATOM 1734 C CA . GLY A 1 216 ? 5.977 -3.033 -9.978 1.00 97.12 216 GLY A CA 1
ATOM 1735 C C . GLY A 1 216 ? 4.839 -2.336 -9.219 1.00 97.12 216 GLY A C 1
ATOM 1736 O O . GLY A 1 216 ? 3.757 -2.904 -9.091 1.00 97.12 216 GLY A O 1
ATOM 1737 N N . VAL A 1 217 ? 5.019 -1.076 -8.793 1.00 97.31 217 VAL A N 1
ATOM 1738 C CA . VAL A 1 217 ? 3.953 -0.287 -8.139 1.00 97.31 217 VAL A CA 1
ATOM 1739 C C . VAL A 1 217 ? 2.754 -0.110 -9.073 1.00 97.31 217 VAL A C 1
ATOM 1741 O O . VAL A 1 217 ? 1.612 -0.258 -8.643 1.00 97.31 217 VAL A O 1
ATOM 1744 N N . THR A 1 218 ? 2.995 0.148 -10.361 1.00 95.00 218 THR A N 1
ATOM 1745 C CA . THR A 1 218 ? 1.927 0.337 -11.360 1.00 95.00 218 THR A CA 1
ATOM 1746 C C . THR A 1 218 ? 1.207 -0.953 -11.762 1.00 95.00 218 THR A C 1
ATOM 1748 O O . THR A 1 218 ? 0.204 -0.875 -12.471 1.00 95.00 218 THR A O 1
ATOM 1751 N N . ARG A 1 219 ? 1.654 -2.130 -11.294 1.00 95.50 219 ARG A N 1
ATOM 1752 C CA . ARG A 1 219 ? 0.892 -3.384 -11.450 1.00 95.50 219 ARG A CA 1
ATOM 1753 C C . ARG A 1 219 ? -0.263 -3.487 -10.451 1.00 95.50 219 ARG A C 1
ATOM 1755 O O . ARG A 1 219 ? -1.136 -4.332 -10.628 1.00 95.50 219 ARG A O 1
ATOM 1762 N N . CYS A 1 220 ? -0.259 -2.673 -9.393 1.00 97.44 220 CYS A N 1
ATOM 1763 C CA . CYS A 1 220 ? -1.221 -2.764 -8.301 1.00 97.44 220 CYS A CA 1
ATOM 1764 C C . CYS A 1 220 ? -2.513 -1.979 -8.578 1.00 97.44 220 CYS A C 1
ATOM 1766 O O . CYS A 1 220 ? -2.467 -0.810 -8.969 1.00 97.44 220 CYS A O 1
ATOM 1768 N N . ILE A 1 221 ? -3.662 -2.605 -8.317 1.00 95.56 221 ILE A N 1
ATOM 1769 C CA . ILE A 1 221 ? -4.999 -2.019 -8.495 1.00 95.56 221 ILE A CA 1
ATOM 1770 C C . ILE A 1 221 ? -5.578 -1.515 -7.160 1.00 95.56 221 ILE A C 1
ATOM 1772 O O . ILE A 1 221 ? -6.019 -0.368 -7.096 1.00 95.56 221 ILE A O 1
ATOM 1776 N N . GLU A 1 222 ? -5.576 -2.346 -6.106 1.00 93.75 222 GLU A N 1
ATOM 1777 C CA . GLU A 1 222 ? -6.339 -2.099 -4.864 1.00 93.75 222 GLU A CA 1
ATOM 1778 C C . GLU A 1 222 ? -5.465 -1.999 -3.601 1.00 93.75 222 GLU A C 1
ATOM 1780 O O . GLU A 1 222 ? -5.652 -1.085 -2.808 1.00 93.75 222 GLU A O 1
ATOM 1785 N N . LYS A 1 223 ? -4.521 -2.924 -3.371 1.00 95.25 223 LYS A N 1
ATOM 1786 C CA . LYS A 1 223 ? -3.736 -2.963 -2.120 1.00 95.25 223 LYS A CA 1
ATOM 1787 C C . LYS A 1 223 ? -2.251 -3.164 -2.373 1.00 95.25 223 LYS A C 1
ATOM 1789 O O . LYS A 1 223 ? -1.843 -4.187 -2.917 1.00 95.25 223 LYS A O 1
ATOM 1794 N N . LEU A 1 224 ? -1.434 -2.217 -1.927 1.00 97.62 224 LEU A N 1
ATOM 1795 C CA . LEU A 1 224 ? 0.020 -2.271 -2.061 1.00 97.62 224 LEU A CA 1
ATOM 1796 C C . LEU A 1 224 ? 0.687 -2.351 -0.688 1.00 97.62 224 LEU A C 1
ATOM 1798 O O . LEU A 1 224 ? 0.409 -1.521 0.176 1.00 97.62 224 LEU A O 1
ATOM 1802 N N . PHE A 1 225 ? 1.618 -3.286 -0.524 1.00 97.94 225 PHE A N 1
ATOM 1803 C CA . PHE A 1 225 ? 2.456 -3.395 0.666 1.00 97.94 225 PHE A CA 1
ATOM 1804 C C . PHE A 1 225 ? 3.939 -3.390 0.302 1.00 97.94 225 PHE A C 1
ATOM 1806 O O . PHE A 1 225 ? 4.356 -4.031 -0.663 1.00 97.94 225 PHE A O 1
ATOM 1813 N N . PHE A 1 226 ? 4.741 -2.706 1.113 1.00 98.31 226 PHE A N 1
ATOM 1814 C CA . PHE A 1 226 ? 6.195 -2.829 1.110 1.00 98.31 226 PHE A CA 1
ATOM 1815 C C . PHE A 1 226 ? 6.628 -3.605 2.348 1.00 98.31 226 PHE A C 1
ATOM 1817 O O . PHE A 1 226 ? 6.369 -3.186 3.477 1.00 98.31 226 PHE A O 1
ATOM 1824 N N . VAL A 1 227 ? 7.289 -4.735 2.127 1.00 98.06 227 VAL A N 1
ATOM 1825 C CA . VAL A 1 227 ? 7.670 -5.694 3.156 1.00 98.06 227 VAL A CA 1
ATOM 1826 C C . VAL A 1 227 ? 9.181 -5.872 3.145 1.00 98.06 227 VAL A C 1
ATOM 1828 O O . VAL A 1 227 ? 9.758 -6.247 2.131 1.00 98.06 227 VAL A O 1
ATOM 1831 N N . GLU A 1 228 ? 9.817 -5.626 4.285 1.00 97.31 228 GLU A N 1
ATOM 1832 C CA . GLU A 1 228 ? 11.246 -5.863 4.499 1.00 97.31 228 GLU A CA 1
ATOM 1833 C C . GLU A 1 228 ? 11.412 -6.764 5.722 1.00 97.31 228 GLU A C 1
ATOM 1835 O O . GLU A 1 228 ? 11.128 -6.362 6.846 1.00 97.31 228 GLU A O 1
ATOM 1840 N N . THR A 1 229 ? 11.865 -7.996 5.521 1.00 96.50 229 THR A N 1
ATOM 1841 C CA . THR A 1 229 ? 12.040 -9.014 6.567 1.00 96.50 229 THR A CA 1
ATOM 1842 C C . THR A 1 229 ? 13.203 -8.693 7.502 1.00 96.50 229 THR A C 1
ATOM 1844 O O . THR A 1 229 ? 13.222 -9.131 8.652 1.00 96.50 229 THR A O 1
ATOM 1847 N N . LYS A 1 230 ? 14.190 -7.913 7.040 1.00 94.94 230 LYS A N 1
ATOM 1848 C CA . LYS A 1 230 ? 15.325 -7.452 7.854 1.00 94.94 230 LYS A CA 1
ATOM 1849 C C . LYS A 1 230 ? 15.693 -6.012 7.522 1.00 94.94 230 LYS A C 1
ATOM 1851 O O . LYS A 1 230 ? 15.539 -5.563 6.392 1.00 94.94 230 LYS A O 1
ATOM 1856 N N . SER A 1 231 ? 16.259 -5.323 8.510 1.00 95.88 231 SER A N 1
ATOM 1857 C CA . SER A 1 231 ? 16.802 -3.975 8.333 1.00 95.88 231 SER A CA 1
ATOM 1858 C C . SER A 1 231 ? 17.950 -3.967 7.319 1.00 95.88 231 SER A C 1
ATOM 1860 O O . SER A 1 231 ? 18.787 -4.875 7.260 1.00 95.88 231 SER A O 1
ATOM 1862 N N . SER A 1 232 ? 17.976 -2.912 6.512 1.00 97.75 232 SER A N 1
ATOM 1863 C CA . SER A 1 232 ? 19.042 -2.602 5.566 1.00 97.75 232 SER A CA 1
ATOM 1864 C C . SER A 1 232 ? 19.161 -1.088 5.404 1.00 97.75 232 SER A C 1
ATOM 1866 O O . SER A 1 232 ? 18.241 -0.333 5.722 1.00 97.75 232 SER A O 1
ATOM 1868 N N . THR A 1 233 ? 20.301 -0.615 4.894 1.00 97.88 233 THR A N 1
ATOM 1869 C CA . THR A 1 233 ? 20.534 0.832 4.750 1.00 97.88 233 THR A CA 1
ATOM 1870 C C . THR A 1 233 ? 19.535 1.474 3.783 1.00 97.88 233 THR A C 1
ATOM 1872 O O . THR A 1 233 ? 19.006 2.546 4.085 1.00 97.88 233 THR A O 1
ATOM 1875 N N . ALA A 1 234 ? 19.266 0.826 2.647 1.00 97.75 234 ALA A N 1
ATOM 1876 C CA . ALA A 1 234 ? 18.270 1.271 1.682 1.00 97.75 234 ALA A CA 1
ATOM 1877 C C . ALA A 1 234 ? 16.845 1.044 2.199 1.00 97.75 234 ALA A C 1
ATOM 1879 O O . ALA A 1 234 ? 16.043 1.972 2.138 1.00 97.75 234 ALA A O 1
ATOM 1880 N N . GLY A 1 235 ? 16.545 -0.129 2.770 1.00 97.44 235 GLY A N 1
ATOM 1881 C CA . GLY A 1 235 ? 15.219 -0.466 3.299 1.00 97.44 235 GLY A CA 1
ATOM 1882 C C . GLY A 1 235 ? 14.750 0.511 4.367 1.00 97.44 235 GLY A C 1
ATOM 1883 O O . GLY A 1 235 ? 13.721 1.161 4.199 1.00 97.44 235 GLY A O 1
ATOM 1884 N N . ASP A 1 236 ? 15.545 0.739 5.410 1.00 97.38 236 ASP A N 1
ATOM 1885 C CA . ASP A 1 236 ? 15.163 1.645 6.499 1.00 97.38 236 ASP A CA 1
ATOM 1886 C C . ASP A 1 236 ? 14.997 3.096 6.016 1.00 97.38 236 ASP A C 1
ATOM 1888 O O . ASP A 1 236 ? 14.213 3.877 6.566 1.00 97.38 236 ASP A O 1
ATOM 1892 N N . ALA A 1 237 ? 15.769 3.506 5.007 1.00 97.44 237 ALA A N 1
ATOM 1893 C CA . ALA A 1 237 ? 15.657 4.829 4.405 1.00 97.44 237 ALA A CA 1
ATOM 1894 C C . ALA A 1 237 ? 14.385 4.957 3.553 1.00 97.44 237 ALA A C 1
ATOM 1896 O O . ALA A 1 237 ? 13.641 5.920 3.735 1.00 97.44 237 ALA A O 1
ATOM 1897 N N . SER A 1 238 ? 14.104 3.968 2.700 1.00 97.75 238 SER A N 1
ATOM 1898 C CA . SER A 1 238 ? 12.893 3.877 1.877 1.00 97.75 238 SER A CA 1
ATOM 1899 C C . SER A 1 238 ? 11.625 3.840 2.718 1.00 97.75 238 SER A C 1
ATOM 1901 O O . SER A 1 238 ? 10.715 4.630 2.484 1.00 97.75 238 SER A O 1
ATOM 1903 N N . MET A 1 239 ? 11.569 2.986 3.741 1.00 96.12 239 MET A N 1
ATOM 1904 C CA . MET A 1 239 ? 10.396 2.867 4.611 1.00 96.12 239 MET A CA 1
ATOM 1905 C C . MET A 1 239 ? 10.117 4.168 5.364 1.00 96.12 239 MET A C 1
ATOM 1907 O O . MET A 1 239 ? 8.966 4.592 5.495 1.00 96.12 239 MET A O 1
ATOM 1911 N N . ARG A 1 240 ? 11.166 4.870 5.813 1.00 95.94 240 ARG A N 1
ATOM 1912 C CA . ARG A 1 240 ? 11.018 6.219 6.379 1.00 95.94 240 ARG A CA 1
ATOM 1913 C C . ARG A 1 240 ? 10.547 7.227 5.343 1.00 95.94 240 ARG A C 1
ATOM 1915 O O . ARG A 1 240 ? 9.660 8.005 5.657 1.00 95.94 240 ARG A O 1
ATOM 1922 N N . TRP A 1 241 ? 11.105 7.222 4.136 1.00 95.94 241 TRP A N 1
ATOM 1923 C CA . TRP A 1 241 ? 10.669 8.109 3.056 1.00 95.94 241 TRP A CA 1
ATOM 1924 C C . TRP A 1 241 ? 9.187 7.906 2.702 1.00 95.94 241 TRP A C 1
ATOM 1926 O O . TRP A 1 241 ? 8.450 8.886 2.614 1.00 95.94 241 TRP A O 1
ATOM 1936 N N . LEU A 1 242 ? 8.726 6.655 2.607 1.00 96.38 242 LEU A N 1
ATOM 1937 C CA . LEU A 1 242 ? 7.328 6.310 2.336 1.00 96.38 242 LEU A CA 1
ATOM 1938 C C . LEU A 1 242 ? 6.379 6.797 3.443 1.00 96.38 242 LEU A C 1
ATOM 1940 O O . LEU A 1 242 ? 5.306 7.327 3.163 1.00 96.38 242 LEU A O 1
ATOM 1944 N N . THR A 1 243 ? 6.778 6.639 4.706 1.00 94.69 243 THR A N 1
ATOM 1945 C CA . THR A 1 243 ? 5.937 6.940 5.882 1.00 94.69 243 THR A CA 1
ATOM 1946 C C . THR A 1 243 ? 6.070 8.377 6.393 1.00 94.69 243 THR A C 1
ATOM 1948 O O . THR A 1 243 ? 5.301 8.802 7.254 1.00 94.69 243 THR A O 1
ATOM 1951 N N . LYS A 1 244 ? 7.024 9.158 5.875 1.00 92.50 244 LYS A N 1
ATOM 1952 C CA . LYS A 1 244 ? 7.270 10.530 6.326 1.00 92.50 244 LYS A CA 1
ATOM 1953 C C . LYS A 1 244 ? 6.130 11.453 5.903 1.00 92.50 244 LYS A C 1
ATOM 1955 O O . LYS A 1 244 ? 5.835 11.585 4.718 1.00 92.50 244 LYS A O 1
ATOM 1960 N N . GLN A 1 245 ? 5.558 12.164 6.870 1.00 85.00 245 GLN A N 1
ATOM 1961 C CA . GLN A 1 245 ? 4.680 13.295 6.583 1.00 85.00 245 GLN A CA 1
ATOM 1962 C C . GLN A 1 245 ? 5.506 14.546 6.275 1.00 85.00 245 GLN A C 1
ATOM 1964 O O . GLN A 1 245 ? 6.500 14.842 6.945 1.00 85.00 245 GLN A O 1
ATOM 1969 N N . VAL A 1 246 ? 5.105 15.271 5.235 1.00 81.31 246 VAL A N 1
ATOM 1970 C CA . VAL A 1 246 ? 5.712 16.543 4.833 1.00 81.31 246 VAL A CA 1
ATOM 1971 C C . VAL A 1 246 ? 4.633 17.614 4.945 1.00 81.31 246 VAL A C 1
ATOM 1973 O O . VAL A 1 246 ? 3.470 17.348 4.661 1.00 81.31 246 VAL A O 1
ATOM 1976 N N . ALA A 1 247 ? 4.987 18.826 5.377 1.00 74.81 247 ALA A N 1
ATOM 1977 C CA . ALA A 1 247 ? 4.017 19.910 5.522 1.00 74.81 247 ALA A CA 1
ATOM 1978 C C . ALA A 1 247 ? 3.199 20.098 4.227 1.00 74.81 247 ALA A C 1
ATOM 1980 O O . ALA A 1 247 ? 3.765 20.291 3.151 1.00 74.81 247 ALA A O 1
ATOM 1981 N N . GLY A 1 248 ? 1.870 19.997 4.333 1.00 71.62 248 GLY A N 1
ATOM 1982 C CA . GLY A 1 248 ? 0.947 20.122 3.199 1.00 71.62 248 GLY A CA 1
ATOM 1983 C C . GLY A 1 248 ? 0.784 18.873 2.321 1.00 71.62 248 GLY A C 1
ATOM 1984 O O . GLY A 1 248 ? 0.056 18.936 1.332 1.00 71.62 248 GLY A O 1
ATOM 1985 N N . ARG A 1 249 ? 1.418 17.737 2.652 1.00 77.31 249 ARG A N 1
ATOM 1986 C CA . ARG A 1 249 ? 1.257 16.470 1.921 1.00 77.31 249 ARG A CA 1
ATOM 1987 C C . ARG A 1 249 ? 1.243 15.270 2.871 1.00 77.31 249 ARG A C 1
ATOM 1989 O O . ARG A 1 249 ? 2.199 15.039 3.610 1.00 77.31 249 ARG A O 1
ATOM 1996 N N . ALA A 1 250 ? 0.181 14.468 2.795 1.00 84.50 250 ALA A N 1
ATOM 1997 C CA . ALA A 1 250 ? 0.115 13.186 3.491 1.00 84.50 250 ALA A CA 1
ATOM 1998 C C . ALA A 1 250 ? 1.286 12.268 3.086 1.00 84.50 250 ALA A C 1
ATOM 2000 O O . ALA A 1 250 ? 1.821 12.379 1.978 1.00 84.50 250 ALA A O 1
ATOM 2001 N N . SER A 1 251 ? 1.677 11.358 3.981 1.00 92.25 251 SER A N 1
ATOM 2002 C CA . SER A 1 251 ? 2.679 10.334 3.672 1.00 92.25 251 SER A CA 1
ATOM 2003 C C . SER A 1 251 ? 2.235 9.457 2.497 1.00 92.25 251 SER A C 1
ATOM 2005 O O . SER A 1 251 ? 1.042 9.312 2.225 1.00 92.25 251 SER A O 1
ATOM 2007 N N . TYR A 1 252 ? 3.198 8.842 1.811 1.00 94.12 252 TYR A N 1
ATOM 2008 C CA . TYR A 1 252 ? 2.909 7.907 0.724 1.00 94.12 252 TYR A CA 1
ATOM 2009 C C . TYR A 1 252 ? 2.352 6.581 1.221 1.00 94.12 252 TYR A C 1
ATOM 2011 O O . TYR A 1 252 ? 1.572 5.963 0.515 1.00 94.12 252 TYR A O 1
ATOM 2019 N N . ALA A 1 253 ? 2.762 6.152 2.412 1.00 95.25 253 ALA A N 1
ATOM 2020 C CA . ALA A 1 253 ? 2.377 4.888 3.016 1.00 95.25 253 ALA A CA 1
ATOM 2021 C C . ALA A 1 253 ? 2.096 5.052 4.515 1.00 95.25 253 ALA A C 1
ATOM 2023 O O . ALA A 1 253 ? 2.435 6.075 5.127 1.00 95.25 253 ALA A O 1
ATOM 2024 N N . THR A 1 254 ? 1.501 4.022 5.105 1.00 92.94 254 THR A N 1
ATOM 2025 C CA . THR A 1 254 ? 1.218 3.903 6.540 1.00 92.94 254 THR A CA 1
ATOM 2026 C C . THR A 1 254 ? 1.999 2.739 7.131 1.00 92.94 254 THR A C 1
ATOM 2028 O O . THR A 1 254 ? 2.347 1.798 6.422 1.00 92.94 254 THR A O 1
ATOM 2031 N N . ARG A 1 255 ? 2.353 2.832 8.416 1.00 90.75 255 ARG A N 1
ATOM 2032 C CA . ARG A 1 255 ? 3.017 1.729 9.114 1.00 90.75 255 ARG A CA 1
ATOM 2033 C C . ARG A 1 255 ? 1.971 0.738 9.585 1.00 90.75 255 ARG A C 1
ATOM 2035 O O . ARG A 1 255 ? 0.941 1.145 10.108 1.00 90.75 255 ARG A O 1
ATOM 2042 N N . ASN A 1 256 ? 2.281 -0.540 9.437 1.00 88.06 256 ASN A N 1
ATOM 2043 C CA . ASN A 1 256 ? 1.446 -1.621 9.925 1.00 88.06 256 ASN A CA 1
ATOM 2044 C C . ASN A 1 256 ? 2.033 -2.214 11.206 1.00 88.06 256 ASN A C 1
ATOM 2046 O O . ASN A 1 256 ? 3.254 -2.303 11.369 1.00 88.06 256 ASN A O 1
ATOM 2050 N N . ASN A 1 257 ? 1.149 -2.649 12.101 1.00 82.94 257 ASN A N 1
ATOM 2051 C CA . ASN A 1 257 ? 1.529 -3.390 13.292 1.00 82.94 257 ASN A CA 1
ATOM 2052 C C . ASN A 1 257 ? 1.910 -4.826 12.901 1.00 82.94 257 ASN A C 1
ATOM 2054 O O . ASN A 1 257 ? 1.074 -5.590 12.434 1.00 82.94 257 ASN A O 1
ATOM 2058 N N . ILE A 1 258 ? 3.181 -5.185 13.085 1.00 84.25 258 ILE A N 1
ATOM 2059 C CA . ILE A 1 258 ? 3.703 -6.523 12.763 1.00 84.25 258 ILE A CA 1
ATOM 2060 C C . ILE A 1 258 ? 3.503 -7.545 13.891 1.00 84.25 258 ILE A C 1
ATOM 2062 O O . ILE A 1 258 ? 3.786 -8.726 13.704 1.00 84.25 258 ILE A O 1
ATOM 2066 N N . ASN A 1 259 ? 3.059 -7.107 15.073 1.00 83.38 259 ASN A N 1
ATOM 2067 C CA . ASN A 1 259 ? 2.870 -7.993 16.224 1.00 83.38 259 ASN A CA 1
ATOM 2068 C C . ASN A 1 259 ? 1.549 -8.771 16.152 1.00 83.38 259 ASN A C 1
ATOM 2070 O O . ASN A 1 259 ? 1.368 -9.729 16.898 1.00 83.38 259 ASN A O 1
ATOM 2074 N N . ASP A 1 260 ? 0.651 -8.374 15.252 1.00 83.62 260 ASP A N 1
ATOM 2075 C CA . ASP A 1 260 ? -0.650 -8.993 15.040 1.00 83.62 260 ASP A CA 1
ATOM 2076 C C . ASP A 1 260 ? -0.847 -9.263 13.541 1.00 83.62 260 ASP A C 1
ATOM 2078 O O . ASP A 1 260 ? -0.805 -8.355 12.714 1.00 83.62 260 ASP A O 1
ATOM 2082 N N . VAL A 1 261 ? -1.046 -10.533 13.177 1.00 82.19 261 VAL A N 1
ATOM 2083 C CA . VAL A 1 261 ? -1.216 -10.958 11.778 1.00 82.19 261 VAL A CA 1
ATOM 2084 C C . VAL A 1 261 ? -2.492 -10.412 11.157 1.00 82.19 261 VAL A C 1
ATOM 2086 O O . VAL A 1 261 ? -2.515 -10.123 9.960 1.00 82.19 261 VAL A O 1
ATOM 2089 N N . GLU A 1 262 ? -3.536 -10.216 11.955 1.00 81.06 262 GLU A N 1
ATOM 2090 C CA . GLU A 1 262 ? -4.762 -9.595 11.480 1.00 81.06 262 GLU A CA 1
ATOM 2091 C C . GLU A 1 262 ? -4.515 -8.122 11.140 1.00 81.06 262 GLU A C 1
ATOM 2093 O O . GLU A 1 262 ? -4.865 -7.670 10.044 1.00 81.06 262 GLU A O 1
ATOM 2098 N N . ALA A 1 263 ? -3.767 -7.425 12.002 1.00 83.50 263 ALA A N 1
ATOM 2099 C CA . ALA A 1 263 ? -3.335 -6.045 11.790 1.00 83.50 263 ALA A CA 1
ATOM 2100 C C . ALA A 1 263 ? -2.423 -5.857 10.556 1.00 83.50 263 ALA A C 1
ATOM 2102 O O . ALA A 1 263 ? -2.387 -4.786 9.946 1.00 83.50 263 ALA A O 1
ATOM 2103 N N . MET A 1 264 ? -1.697 -6.899 10.137 1.00 86.56 264 MET A N 1
ATOM 2104 C CA . MET A 1 264 ? -0.836 -6.845 8.946 1.00 86.56 264 MET A CA 1
ATOM 2105 C C . MET A 1 264 ? -1.612 -6.839 7.622 1.00 86.56 264 MET A C 1
ATOM 2107 O O . MET A 1 264 ? -1.069 -6.419 6.601 1.00 86.56 264 MET A O 1
ATOM 2111 N N . SER A 1 265 ? -2.860 -7.311 7.617 1.00 86.44 265 SER A N 1
ATOM 2112 C CA . SER A 1 265 ? -3.635 -7.535 6.387 1.00 86.44 265 SER A CA 1
ATOM 2113 C C . SER A 1 265 ? -4.343 -6.298 5.833 1.00 86.44 265 SER A C 1
ATOM 2115 O O . SER A 1 265 ? -4.753 -6.284 4.668 1.00 86.44 265 SER A O 1
ATOM 2117 N N . MET A 1 266 ? -4.475 -5.257 6.652 1.00 86.38 266 MET A N 1
ATOM 2118 C CA . MET A 1 266 ? -5.167 -4.025 6.299 1.00 86.38 266 MET A CA 1
ATOM 2119 C C . MET A 1 266 ? -4.267 -2.824 6.540 1.00 86.38 266 MET A C 1
ATOM 2121 O O . MET A 1 266 ? -3.490 -2.798 7.488 1.00 86.38 266 MET A O 1
ATOM 2125 N N . THR A 1 267 ? -4.342 -1.815 5.680 1.00 87.50 267 THR A N 1
ATOM 2126 C CA . THR A 1 267 ? -3.590 -0.572 5.906 1.00 87.50 267 THR A CA 1
ATOM 2127 C C . THR A 1 267 ? -4.282 0.292 6.963 1.00 87.50 267 THR A C 1
ATOM 2129 O O . THR A 1 267 ? -5.460 0.097 7.266 1.00 87.50 267 THR A O 1
ATOM 2132 N N . SER A 1 268 ? -3.580 1.280 7.527 1.00 87.12 268 SER A N 1
ATOM 2133 C CA . SER A 1 268 ? -4.182 2.160 8.543 1.00 87.12 268 SER A CA 1
ATOM 2134 C C . SER A 1 268 ? -5.440 2.874 8.025 1.00 87.12 268 SER A C 1
ATOM 2136 O O . SER A 1 268 ? -6.405 3.023 8.767 1.00 87.12 268 SER A O 1
ATOM 2138 N N . ASP A 1 269 ? -5.474 3.242 6.742 1.00 90.50 269 ASP A N 1
ATOM 2139 C CA . ASP A 1 269 ? -6.643 3.886 6.127 1.00 90.50 269 ASP A CA 1
ATOM 2140 C C . ASP A 1 269 ? -7.831 2.915 5.985 1.00 90.50 269 ASP A C 1
ATOM 2142 O O . ASP A 1 269 ? -8.992 3.319 6.096 1.00 90.50 269 ASP A O 1
ATOM 2146 N N . GLU A 1 270 ? -7.554 1.627 5.763 1.00 91.06 270 GLU A N 1
ATOM 2147 C CA . GLU A 1 270 ? -8.582 0.584 5.732 1.00 91.06 270 GLU A CA 1
ATOM 2148 C C . GLU A 1 270 ? -9.145 0.320 7.129 1.00 91.06 270 GLU A C 1
ATOM 2150 O O . GLU A 1 270 ? -10.358 0.190 7.263 1.00 91.06 270 GLU A O 1
ATOM 2155 N N . PHE A 1 271 ? -8.303 0.318 8.168 1.00 92.25 271 PHE A N 1
ATOM 2156 C CA . PHE A 1 271 ? -8.771 0.224 9.554 1.00 92.25 271 PHE A CA 1
ATOM 2157 C C . PHE A 1 271 ? -9.683 1.384 9.940 1.00 92.25 271 PHE A C 1
ATOM 2159 O O . PHE A 1 271 ? -10.714 1.160 10.565 1.00 92.25 271 PHE A O 1
ATOM 2166 N N . ILE A 1 272 ? -9.356 2.612 9.529 1.00 92.25 272 ILE A N 1
ATOM 2167 C CA . ILE A 1 272 ? -10.230 3.769 9.767 1.00 92.25 272 ILE A CA 1
ATOM 2168 C C . ILE A 1 272 ? -11.581 3.562 9.078 1.00 92.25 272 ILE A C 1
ATOM 2170 O O . ILE A 1 272 ? -12.625 3.728 9.702 1.00 92.25 272 ILE A O 1
ATOM 2174 N N . SER A 1 273 ? -11.563 3.175 7.802 1.00 92.38 273 SER A N 1
ATOM 2175 C CA . SER A 1 273 ? -12.785 3.003 7.007 1.00 92.38 273 SER A CA 1
ATOM 2176 C C . SER A 1 273 ? -13.679 1.893 7.571 1.00 92.38 273 SER A C 1
ATOM 2178 O O . SER A 1 273 ? -14.881 2.085 7.741 1.00 92.38 273 SER A O 1
ATOM 2180 N N . GLU A 1 274 ? -13.085 0.752 7.920 1.00 93.38 274 GLU A N 1
ATOM 2181 C CA . GLU A 1 274 ? -13.785 -0.382 8.525 1.00 93.38 274 GLU A CA 1
ATOM 2182 C C . GLU A 1 274 ? -14.298 -0.044 9.930 1.00 93.38 274 GLU A C 1
ATOM 2184 O O . GLU A 1 274 ? -15.428 -0.389 10.275 1.00 93.38 274 GLU A O 1
ATOM 2189 N N . GLY A 1 275 ? -13.510 0.673 10.734 1.00 95.06 275 GLY A N 1
ATOM 2190 C CA . GLY A 1 275 ? -13.915 1.124 12.062 1.00 95.06 275 GLY A CA 1
ATOM 2191 C C . GLY A 1 275 ? -15.120 2.063 12.015 1.00 95.06 275 GLY A C 1
ATOM 2192 O O . GLY A 1 275 ? -16.051 1.895 12.805 1.00 95.06 275 GLY A O 1
ATOM 2193 N N . ILE A 1 276 ? -15.144 2.999 11.059 1.00 94.25 276 ILE A N 1
ATOM 2194 C CA . ILE A 1 276 ? -16.282 3.903 10.831 1.00 94.25 276 ILE A CA 1
ATOM 2195 C C . ILE A 1 276 ? -17.514 3.105 10.401 1.00 94.25 276 ILE A C 1
ATOM 2197 O O . ILE A 1 276 ? -18.565 3.253 11.015 1.00 94.25 276 ILE A O 1
ATOM 2201 N N . ASN A 1 277 ? -17.376 2.206 9.423 1.00 95.31 277 ASN A N 1
ATOM 2202 C CA . ASN A 1 277 ? -18.485 1.372 8.959 1.00 95.31 277 ASN A CA 1
ATOM 2203 C C . ASN A 1 277 ? -19.091 0.536 10.103 1.00 95.31 277 ASN A C 1
ATOM 2205 O O . ASN A 1 277 ? -20.306 0.495 10.273 1.00 95.31 277 ASN A O 1
ATOM 2209 N N . ASN A 1 278 ? -18.255 -0.080 10.946 1.00 96.25 278 ASN A N 1
ATOM 2210 C CA . ASN A 1 278 ? -18.738 -0.820 12.114 1.00 96.25 278 ASN A CA 1
ATOM 2211 C C . ASN A 1 278 ? -19.433 0.095 13.141 1.00 96.25 278 ASN A C 1
ATOM 2213 O O . ASN A 1 278 ? -20.459 -0.297 13.693 1.00 96.25 278 ASN A O 1
ATOM 2217 N N . ALA A 1 279 ? -18.934 1.314 13.375 1.00 94.50 279 ALA A N 1
ATOM 2218 C CA . ALA A 1 279 ? -19.581 2.274 14.275 1.00 94.50 279 ALA A CA 1
ATOM 2219 C C . ALA A 1 279 ? -20.949 2.749 13.750 1.00 94.50 279 ALA A C 1
ATOM 2221 O O . ALA A 1 279 ? -21.898 2.857 14.528 1.00 94.50 279 ALA A O 1
ATOM 2222 N N . GLU A 1 280 ? -21.065 2.999 12.444 1.00 93.69 280 GLU A N 1
ATOM 2223 C CA . GLU A 1 280 ? -22.328 3.369 11.793 1.00 93.69 280 GLU A CA 1
ATOM 2224 C C . GLU A 1 280 ? -23.345 2.225 11.858 1.00 93.69 280 GLU A C 1
ATOM 2226 O O . GLU A 1 280 ? -24.497 2.431 12.249 1.00 93.69 280 GLU A O 1
ATOM 2231 N N . LEU A 1 281 ? -22.913 0.997 11.550 1.00 93.88 281 LEU A N 1
ATOM 2232 C CA . LEU A 1 281 ? -23.752 -0.193 11.681 1.00 93.88 281 LEU A CA 1
ATOM 2233 C C . LEU A 1 281 ? -24.201 -0.412 13.128 1.00 93.88 281 LEU A C 1
ATOM 2235 O O . LEU A 1 281 ? -25.357 -0.758 13.351 1.00 93.88 281 LEU A O 1
ATOM 2239 N N . ALA A 1 282 ? -23.327 -0.171 14.109 1.00 94.44 282 ALA A N 1
ATOM 2240 C CA . ALA A 1 282 ? -23.680 -0.289 15.519 1.00 94.44 282 ALA A CA 1
ATOM 2241 C C . ALA A 1 282 ? -24.760 0.713 15.936 1.00 94.44 282 ALA A C 1
ATOM 2243 O O . ALA A 1 282 ? -25.658 0.357 16.697 1.00 94.44 282 ALA A O 1
ATOM 2244 N N . GLN A 1 283 ? -24.689 1.946 15.424 1.00 90.44 283 GLN A N 1
ATOM 2245 C CA . GLN A 1 283 ? -25.696 2.978 15.673 1.00 90.44 283 GLN A CA 1
ATOM 2246 C C . GLN A 1 283 ? -27.054 2.624 15.047 1.00 90.44 283 GLN A C 1
ATOM 2248 O O . GLN A 1 283 ? -28.097 2.973 15.600 1.00 90.44 283 GLN A O 1
ATOM 2253 N N . ALA A 1 284 ? -27.043 1.947 13.896 1.00 90.19 284 ALA A N 1
ATOM 2254 C CA . ALA A 1 284 ? -28.242 1.508 13.186 1.00 90.19 284 ALA A CA 1
ATOM 2255 C C . ALA A 1 284 ? -28.792 0.152 13.668 1.00 90.19 284 ALA A C 1
ATOM 2257 O O . ALA A 1 284 ? -29.881 -0.246 13.243 1.00 90.19 284 ALA A O 1
ATOM 2258 N N . ALA A 1 285 ? -28.054 -0.577 14.508 1.00 91.56 285 ALA A N 1
ATOM 2259 C CA . ALA A 1 285 ? -28.463 -1.898 14.958 1.00 91.56 285 ALA A CA 1
ATOM 2260 C C . ALA A 1 285 ? -29.696 -1.814 15.869 1.00 91.56 285 ALA A C 1
ATOM 2262 O O . ALA A 1 285 ? -29.857 -0.898 16.676 1.00 91.56 285 ALA A O 1
ATOM 2263 N N . VAL A 1 286 ? -30.587 -2.793 15.716 1.00 87.44 286 VAL A N 1
ATOM 2264 C CA . VAL A 1 286 ? -31.831 -2.883 16.499 1.00 87.44 286 VAL A CA 1
ATOM 2265 C C . VAL A 1 286 ? -31.569 -3.483 17.880 1.00 87.44 286 VAL A C 1
ATOM 2267 O O . VAL A 1 286 ? -32.257 -3.149 18.842 1.00 87.44 286 VAL A O 1
ATOM 2270 N N . ASP A 1 287 ? -30.585 -4.373 17.961 1.00 91.62 287 ASP A N 1
ATOM 2271 C CA . ASP A 1 287 ? -30.236 -5.135 19.150 1.00 91.62 287 ASP A CA 1
ATOM 2272 C C . ASP A 1 287 ? -28.939 -4.614 19.783 1.00 91.62 287 ASP A C 1
ATOM 2274 O O . ASP A 1 287 ? -27.955 -4.356 19.084 1.00 91.62 287 ASP A O 1
ATOM 2278 N N . LEU A 1 288 ? -28.938 -4.476 21.111 1.00 92.19 288 LEU A N 1
ATOM 2279 C CA . LEU A 1 288 ? -27.811 -3.904 21.847 1.00 92.19 288 LEU A CA 1
ATOM 2280 C C . LEU A 1 288 ? -26.609 -4.850 21.890 1.00 92.19 288 LEU A C 1
ATOM 2282 O O . LEU A 1 288 ? -25.480 -4.364 21.850 1.00 92.19 288 LEU A O 1
ATOM 2286 N N . ASP A 1 289 ? -26.823 -6.169 21.907 1.00 93.06 289 ASP A N 1
ATOM 2287 C CA . ASP A 1 289 ? -25.730 -7.145 21.831 1.00 93.06 289 ASP A CA 1
ATOM 2288 C C . ASP A 1 289 ? -24.990 -7.033 20.485 1.00 93.06 289 ASP A C 1
ATOM 2290 O O . ASP A 1 289 ? -23.757 -7.029 20.427 1.00 93.06 289 ASP A O 1
ATOM 2294 N N . GLN A 1 290 ? -25.727 -6.838 19.385 1.00 94.38 290 GLN A N 1
ATOM 2295 C CA . GLN A 1 290 ? -25.123 -6.573 18.076 1.00 94.38 290 GLN A CA 1
ATOM 2296 C C . GLN A 1 290 ? -24.371 -5.237 18.041 1.00 94.38 290 GLN A C 1
ATOM 2298 O O . GLN A 1 290 ? -23.241 -5.196 17.546 1.00 94.38 290 GLN A O 1
ATOM 2303 N N . SER A 1 291 ? -24.956 -4.156 18.578 1.00 94.38 291 SER A N 1
ATOM 2304 C CA . SER A 1 291 ? -24.258 -2.868 18.709 1.00 94.38 291 SER A CA 1
ATOM 2305 C C . SER A 1 291 ? -22.959 -3.017 19.500 1.00 94.38 291 SER A C 1
ATOM 2307 O O . SER A 1 291 ? -21.941 -2.448 19.106 1.00 94.38 291 SER A O 1
ATOM 2309 N N . GLN A 1 292 ? -22.974 -3.795 20.587 1.00 95.88 292 GLN A N 1
ATOM 2310 C CA . GLN A 1 292 ? -21.802 -4.051 21.418 1.00 95.88 292 GLN A CA 1
ATOM 2311 C C . GLN A 1 292 ? -20.685 -4.704 20.596 1.00 95.88 292 GLN A C 1
ATOM 2313 O O . GLN A 1 292 ? -19.589 -4.150 20.516 1.00 95.88 292 GLN A O 1
ATOM 2318 N N . MET A 1 293 ? -20.970 -5.826 19.927 1.00 96.06 293 MET A N 1
ATOM 2319 C CA . MET A 1 293 ? -19.981 -6.550 19.117 1.00 96.06 293 MET A CA 1
ATOM 2320 C C . MET A 1 293 ? -19.394 -5.686 17.988 1.00 96.06 293 MET A C 1
ATOM 2322 O O . MET A 1 293 ? -18.192 -5.723 17.717 1.00 96.06 293 MET A O 1
ATOM 2326 N N . LEU A 1 294 ? -20.236 -4.894 17.316 1.00 96.75 294 LEU A N 1
ATOM 2327 C CA . LEU A 1 294 ? -19.801 -3.994 16.244 1.00 96.75 294 LEU A CA 1
ATOM 2328 C C . LEU A 1 294 ? -18.900 -2.872 16.778 1.00 96.75 294 LEU A C 1
ATOM 2330 O O . LEU A 1 294 ? -17.905 -2.523 16.142 1.00 96.75 294 LEU A O 1
ATOM 2334 N N . LEU A 1 295 ? -19.196 -2.334 17.962 1.00 96.81 295 LEU A N 1
ATOM 2335 C CA . LEU A 1 295 ? -18.360 -1.313 18.591 1.00 96.81 295 LEU A CA 1
ATOM 2336 C C . LEU A 1 295 ? -17.043 -1.877 19.118 1.00 96.81 295 LEU A C 1
ATOM 2338 O O . LEU A 1 295 ? -16.026 -1.206 18.969 1.00 96.81 295 LEU A O 1
ATOM 2342 N N . GLU A 1 296 ? -17.016 -3.101 19.649 1.00 96.25 296 GLU A N 1
ATOM 2343 C CA . GLU A 1 296 ? -15.761 -3.787 19.996 1.00 96.25 296 GLU A CA 1
ATOM 2344 C C . GLU A 1 296 ? -14.849 -3.897 18.770 1.00 96.25 296 GLU A C 1
ATOM 2346 O O . GLU A 1 296 ? -13.670 -3.536 18.828 1.00 96.25 296 GLU A O 1
ATOM 2351 N N . ARG A 1 297 ? -15.412 -4.300 17.624 1.00 94.50 297 ARG A N 1
ATOM 2352 C CA . ARG A 1 297 ? -14.678 -4.354 16.355 1.00 94.50 297 ARG A CA 1
ATOM 2353 C C . ARG A 1 297 ? -14.228 -2.969 15.888 1.00 94.50 297 ARG A C 1
ATOM 2355 O O . ARG A 1 297 ? -13.087 -2.818 15.461 1.00 94.50 297 ARG A O 1
ATOM 2362 N N . SER A 1 298 ? -15.092 -1.961 15.992 1.00 96.12 298 SER A N 1
ATOM 2363 C CA . SER A 1 298 ? -14.769 -0.573 15.643 1.00 96.12 298 SER A CA 1
ATOM 2364 C C . SER A 1 298 ? -13.598 -0.029 16.472 1.00 96.12 298 SER A C 1
ATOM 2366 O O . SER A 1 298 ? -12.645 0.520 15.916 1.00 96.12 298 SER A O 1
ATOM 2368 N N . ILE A 1 299 ? -13.628 -0.250 17.791 1.00 95.88 299 ILE A N 1
ATOM 2369 C CA . ILE A 1 299 ? -12.559 0.136 18.718 1.00 95.88 299 ILE A CA 1
ATOM 2370 C C . ILE A 1 299 ? -11.258 -0.563 18.337 1.00 95.88 299 ILE A C 1
ATOM 2372 O O . ILE A 1 299 ? -10.246 0.116 18.164 1.00 95.88 299 ILE A O 1
ATOM 2376 N N . TRP A 1 300 ? -11.292 -1.887 18.146 1.00 94.19 300 TRP A N 1
ATOM 2377 C CA . TRP A 1 300 ? -10.108 -2.651 17.756 1.00 94.19 300 TRP A CA 1
ATOM 2378 C C . TRP A 1 300 ? -9.487 -2.111 16.461 1.00 94.19 300 TRP A C 1
ATOM 2380 O O . TRP A 1 300 ? -8.272 -1.921 16.405 1.00 94.19 300 TRP A O 1
ATOM 2390 N N . CYS A 1 301 ? -10.305 -1.785 15.450 1.00 93.44 301 CYS A N 1
ATOM 2391 C CA . CYS A 1 301 ? -9.826 -1.178 14.208 1.00 93.44 301 CYS A CA 1
ATOM 2392 C C . CYS A 1 301 ? -9.123 0.162 14.460 1.00 93.44 301 CYS A C 1
ATOM 2394 O O . CYS A 1 301 ? -8.006 0.361 13.987 1.00 93.44 301 CYS A O 1
ATOM 2396 N N . PHE A 1 302 ? -9.736 1.076 15.216 1.00 94.06 302 PHE A N 1
ATOM 2397 C CA . PHE A 1 302 ? -9.129 2.382 15.487 1.00 94.06 302 PHE A CA 1
ATOM 2398 C C . PHE A 1 302 ? -7.850 2.287 16.327 1.00 94.06 302 PHE A C 1
ATOM 2400 O O . PHE A 1 302 ? -6.937 3.090 16.127 1.00 94.06 302 PHE A O 1
ATOM 2407 N N . GLU A 1 303 ? -7.738 1.291 17.206 1.00 91.50 303 GLU A N 1
ATOM 2408 C CA . GLU A 1 303 ? -6.531 1.023 17.997 1.00 91.50 303 GLU A CA 1
ATOM 2409 C C . GLU A 1 303 ? -5.344 0.525 17.159 1.00 91.50 303 GLU A C 1
ATOM 2411 O O . GLU A 1 303 ? -4.200 0.674 17.586 1.00 91.50 303 GLU A O 1
ATOM 2416 N N . GLN A 1 304 ? -5.577 0.018 15.941 1.00 88.88 304 GLN A N 1
ATOM 2417 C CA . GLN A 1 304 ? -4.501 -0.299 14.989 1.00 88.88 304 GLN A CA 1
ATOM 2418 C C . GLN A 1 304 ? -3.976 0.934 14.230 1.00 88.88 304 GLN A C 1
ATOM 2420 O O . GLN A 1 304 ? -3.153 0.803 13.321 1.00 88.88 304 GLN A O 1
ATOM 2425 N N . THR A 1 305 ? -4.452 2.136 14.564 1.00 86.62 305 THR A N 1
ATOM 2426 C CA . THR A 1 305 ? -4.107 3.389 13.881 1.00 86.62 305 THR A CA 1
ATOM 2427 C C . THR A 1 305 ? -3.463 4.383 14.844 1.00 86.62 305 THR A C 1
ATOM 2429 O O . THR A 1 305 ? -3.643 4.304 16.055 1.00 86.62 305 THR A O 1
ATOM 2432 N N . ASP A 1 306 ? -2.770 5.387 14.306 1.00 82.75 306 ASP A N 1
ATOM 2433 C CA . ASP A 1 306 ? -2.215 6.482 15.116 1.00 82.75 306 ASP A CA 1
ATOM 2434 C C . ASP A 1 306 ? -3.288 7.517 15.553 1.00 82.75 306 ASP A C 1
ATOM 2436 O O . ASP A 1 306 ? -2.955 8.536 16.161 1.00 82.75 306 ASP A O 1
ATOM 2440 N N . ILE A 1 307 ? -4.577 7.298 15.239 1.00 85.44 307 ILE A N 1
ATOM 2441 C CA . ILE A 1 307 ? -5.674 8.247 15.499 1.00 85.44 307 ILE A CA 1
ATOM 2442 C C . ILE A 1 307 ? -6.424 7.868 16.782 1.00 85.44 307 ILE A C 1
ATOM 2444 O O . ILE A 1 307 ? -7.450 7.189 16.775 1.00 85.44 307 ILE A O 1
ATOM 2448 N N . ILE A 1 308 ? -5.921 8.373 17.907 1.00 87.81 308 ILE A N 1
ATOM 2449 C CA . ILE A 1 308 ? -6.437 8.064 19.252 1.00 87.81 308 ILE A CA 1
ATOM 2450 C C . ILE A 1 308 ? -7.872 8.589 19.459 1.00 87.81 308 ILE A C 1
ATOM 2452 O O . ILE A 1 308 ? -8.660 7.982 20.188 1.00 87.81 308 ILE A O 1
ATOM 2456 N N . GLU A 1 309 ? -8.218 9.698 18.806 1.00 91.69 309 GLU A N 1
ATOM 2457 C CA . GLU A 1 309 ? -9.509 10.389 18.934 1.00 91.69 309 GLU A CA 1
ATOM 2458 C C . GLU A 1 309 ? -10.685 9.506 18.490 1.00 91.69 309 GLU A C 1
ATOM 2460 O O . GLU A 1 309 ? -11.688 9.407 19.196 1.00 91.69 309 GLU A O 1
ATOM 2465 N N . LEU A 1 310 ? -10.541 8.784 17.371 1.00 93.12 310 LEU A N 1
ATOM 2466 C CA . LEU A 1 310 ? -11.589 7.890 16.863 1.00 93.12 310 LEU A CA 1
ATOM 2467 C C . LEU A 1 310 ? -11.837 6.716 17.813 1.00 93.12 310 LEU A C 1
ATOM 2469 O O . LEU A 1 310 ? -12.986 6.397 18.120 1.00 93.12 310 LEU A O 1
ATOM 2473 N N . ALA A 1 311 ? -10.765 6.124 18.345 1.00 92.88 311 ALA A N 1
ATOM 2474 C CA . ALA A 1 311 ? -10.873 5.056 19.331 1.00 92.88 311 ALA A CA 1
ATOM 2475 C C . ALA A 1 311 ? -11.541 5.552 20.627 1.00 92.88 311 ALA A C 1
ATOM 2477 O O . ALA A 1 311 ? -12.363 4.850 21.212 1.00 92.88 311 ALA A O 1
ATOM 2478 N N . ALA A 1 312 ? -11.228 6.775 21.075 1.00 92.44 312 ALA A N 1
ATOM 2479 C CA . ALA A 1 312 ? -11.869 7.378 22.243 1.00 92.44 312 ALA A CA 1
ATOM 2480 C C . ALA A 1 312 ? -13.374 7.593 22.019 1.00 92.44 312 ALA A C 1
ATOM 2482 O O . ALA A 1 312 ? -14.178 7.186 22.859 1.00 92.44 312 ALA A O 1
ATOM 2483 N N . LYS A 1 313 ? -13.757 8.136 20.860 1.00 94.62 313 LYS A N 1
ATOM 2484 C CA . LYS A 1 313 ? -15.159 8.342 20.482 1.00 94.62 313 LYS A CA 1
ATOM 2485 C C . LYS A 1 313 ? -15.936 7.022 20.408 1.00 94.62 313 LYS A C 1
ATOM 2487 O O . LYS A 1 313 ? -17.024 6.920 20.975 1.00 94.62 313 LYS A O 1
ATOM 2492 N N . ALA A 1 314 ? -15.351 5.985 19.805 1.00 95.31 314 ALA A N 1
ATOM 2493 C CA . ALA A 1 314 ? -15.945 4.648 19.754 1.00 95.31 314 ALA A CA 1
ATOM 2494 C C . ALA A 1 314 ? -16.097 4.015 21.150 1.00 95.31 314 ALA A C 1
ATOM 2496 O O . ALA A 1 314 ? -17.138 3.432 21.444 1.00 95.31 314 ALA A O 1
ATOM 2497 N N . ARG A 1 315 ? -15.120 4.194 22.053 1.00 96.00 315 ARG A N 1
ATOM 2498 C CA . ARG A 1 315 ? -15.204 3.718 23.450 1.00 96.00 315 ARG A CA 1
ATOM 2499 C C . ARG A 1 315 ? -16.310 4.398 24.255 1.00 96.00 315 ARG A C 1
ATOM 2501 O O . ARG A 1 315 ? -16.941 3.750 25.091 1.00 96.00 315 ARG A O 1
ATOM 2508 N N . ILE A 1 316 ? -16.566 5.683 24.015 1.00 95.25 316 ILE A N 1
ATOM 2509 C CA . ILE A 1 316 ? -17.660 6.405 24.681 1.00 95.25 316 ILE A CA 1
ATOM 2510 C C . ILE A 1 316 ? -19.013 5.893 24.168 1.00 95.25 316 ILE A C 1
ATOM 2512 O O . ILE A 1 316 ? -19.900 5.616 24.976 1.00 95.25 316 ILE A O 1
ATOM 2516 N N . HIS A 1 317 ? -19.151 5.672 22.855 1.00 95.06 317 HIS A N 1
ATOM 2517 C CA . HIS A 1 317 ? -20.338 5.029 22.280 1.00 95.06 317 HIS A CA 1
ATOM 2518 C C . HIS A 1 317 ? -20.540 3.613 22.853 1.00 95.06 317 HIS A C 1
ATOM 2520 O O . HIS A 1 317 ? -21.626 3.270 23.310 1.00 95.06 317 HIS A O 1
ATOM 2526 N N . TYR A 1 318 ? -19.478 2.817 22.940 1.00 96.69 318 TYR A N 1
ATOM 2527 C CA . TYR A 1 318 ? -19.519 1.483 23.539 1.00 96.69 318 TYR A CA 1
ATOM 2528 C C . TYR A 1 318 ? -19.960 1.502 25.008 1.00 96.69 318 TYR A C 1
ATOM 2530 O O . TYR A 1 318 ? -20.824 0.728 25.412 1.00 96.69 318 TYR A O 1
ATOM 2538 N N . SER A 1 319 ? -19.434 2.442 25.798 1.00 96.19 319 SER A N 1
ATOM 2539 C CA . SER A 1 319 ? -19.812 2.615 27.208 1.00 96.19 319 SER A CA 1
ATOM 2540 C C . SER A 1 319 ? -21.299 2.943 27.370 1.00 96.19 319 SER A C 1
ATOM 2542 O O . SER A 1 319 ? -21.928 2.510 28.335 1.00 96.19 319 SER A O 1
ATOM 2544 N N . SER A 1 320 ? -21.873 3.676 26.413 1.00 95.25 320 SER A N 1
ATOM 2545 C CA . SER A 1 320 ? -23.311 3.938 26.357 1.00 95.25 320 SER A CA 1
ATOM 2546 C C . SER A 1 320 ? -24.126 2.667 26.105 1.00 95.25 320 SER A C 1
ATOM 2548 O O . SER A 1 320 ? -25.106 2.415 26.808 1.00 95.25 320 SER A O 1
ATOM 2550 N N . VAL A 1 321 ? -23.714 1.835 25.143 1.00 95.00 321 VAL A N 1
ATOM 2551 C CA . VAL A 1 321 ? -24.377 0.553 24.848 1.00 95.00 321 VAL A CA 1
ATOM 2552 C C . VAL A 1 321 ? -24.314 -0.390 26.050 1.00 95.00 321 VAL A C 1
ATOM 2554 O O . VAL A 1 321 ? -25.352 -0.902 26.466 1.00 95.00 321 VAL A O 1
ATOM 2557 N N . LEU A 1 322 ? -23.139 -0.550 26.669 1.00 94.56 322 LEU A N 1
ATOM 2558 C CA . LEU A 1 322 ? -22.982 -1.371 27.874 1.00 94.56 322 LEU A CA 1
ATOM 2559 C C . LEU A 1 322 ? -23.871 -0.894 29.020 1.00 94.56 322 LEU A C 1
ATOM 2561 O O . LEU A 1 322 ? -24.557 -1.695 29.648 1.00 94.56 322 LEU A O 1
ATOM 2565 N N . PHE A 1 323 ? -23.908 0.415 29.269 1.00 94.44 323 PHE A N 1
ATOM 2566 C CA . PHE A 1 323 ? -24.787 0.972 30.290 1.00 94.44 323 PHE A CA 1
ATOM 2567 C C . PHE A 1 323 ? -26.259 0.643 30.014 1.00 94.44 323 PHE A C 1
ATOM 2569 O O . PHE A 1 323 ? -26.984 0.262 30.930 1.00 94.44 323 PHE A O 1
ATOM 2576 N N . ARG A 1 324 ? -26.702 0.744 28.754 1.00 92.62 324 ARG A N 1
ATOM 2577 C CA . ARG A 1 324 ? -28.075 0.401 28.362 1.00 92.62 324 ARG A CA 1
ATOM 2578 C C . ARG A 1 324 ? -28.384 -1.086 28.558 1.00 92.62 324 ARG A C 1
ATOM 2580 O O . ARG A 1 324 ? -29.482 -1.392 29.014 1.00 92.62 324 ARG A O 1
ATOM 2587 N N . LEU A 1 325 ? -27.432 -1.980 28.285 1.00 91.44 325 LEU A N 1
ATOM 2588 C CA . LEU A 1 325 ? -27.548 -3.416 28.576 1.00 91.44 325 LEU A CA 1
ATOM 2589 C C . LEU A 1 325 ? -27.662 -3.682 30.085 1.00 91.44 325 LEU A C 1
ATOM 2591 O O . LEU A 1 325 ? -28.570 -4.383 30.522 1.00 91.44 325 LEU A O 1
ATOM 2595 N N . GLU A 1 326 ? -26.803 -3.061 30.900 1.00 89.81 326 GLU A N 1
ATOM 2596 C CA . GLU A 1 326 ? -26.813 -3.218 32.363 1.00 89.81 326 GLU A CA 1
ATOM 2597 C C . GLU A 1 326 ? -28.154 -2.809 32.992 1.00 89.81 326 GLU A C 1
ATOM 2599 O O . GLU A 1 326 ? -28.612 -3.420 33.960 1.00 89.81 326 GLU A O 1
ATOM 2604 N N . ILE A 1 327 ? -28.805 -1.769 32.460 1.00 88.44 327 ILE A N 1
ATOM 2605 C CA . ILE A 1 327 ? -30.051 -1.257 33.037 1.00 88.44 327 ILE A CA 1
ATOM 2606 C C . ILE A 1 327 ? -31.317 -1.961 32.539 1.00 88.44 327 ILE A C 1
ATOM 2608 O O . ILE A 1 327 ? -32.370 -1.663 33.103 1.00 88.44 327 ILE A O 1
ATOM 2612 N N . GLN A 1 328 ? -31.240 -2.901 31.583 1.00 80.38 328 GLN A N 1
ATOM 2613 C CA . GLN A 1 328 ? -32.399 -3.683 31.106 1.00 80.38 328 GLN A CA 1
ATOM 2614 C C . GLN A 1 328 ? -33.052 -4.560 32.194 1.00 80.38 328 GLN A C 1
ATOM 2616 O O . GLN A 1 328 ? -34.174 -5.028 32.006 1.00 80.38 328 GLN A O 1
ATOM 2621 N N . VAL A 1 329 ? -32.390 -4.756 33.340 1.00 67.06 329 VAL A N 1
ATOM 2622 C CA . VAL A 1 329 ? -32.947 -5.451 34.515 1.00 67.06 329 VAL A CA 1
ATOM 2623 C C . VAL A 1 329 ? -34.236 -4.753 35.005 1.00 67.06 329 VAL A C 1
ATOM 2625 O O . VAL A 1 329 ? -34.247 -3.515 35.070 1.00 67.06 329 VAL A O 1
ATOM 2628 N N . PRO A 1 330 ? -35.307 -5.501 35.367 1.00 64.81 330 PRO A N 1
ATOM 2629 C CA . PRO A 1 330 ? -36.604 -4.935 35.745 1.00 64.81 330 PRO A CA 1
ATOM 2630 C C . PRO A 1 330 ? -36.517 -3.863 36.840 1.00 64.81 330 PRO A C 1
ATOM 2632 O O . PRO A 1 330 ? -35.749 -3.979 37.794 1.00 64.81 330 PRO A O 1
ATOM 2635 N N . TYR A 1 331 ? -37.347 -2.823 36.716 1.00 62.19 331 TYR A N 1
ATOM 2636 C CA . TYR A 1 331 ? -37.403 -1.686 37.646 1.00 62.19 331 TYR A CA 1
ATOM 2637 C C . TYR A 1 331 ? -37.662 -2.110 39.102 1.00 62.19 331 TYR A C 1
ATOM 2639 O O . TYR A 1 331 ? -37.070 -1.545 40.019 1.00 62.19 331 TYR A O 1
ATOM 2647 N N . ASP A 1 332 ? -38.486 -3.141 39.301 1.00 61.44 332 ASP A N 1
ATOM 2648 C CA . ASP A 1 332 ? -38.930 -3.607 40.621 1.00 61.44 332 ASP A CA 1
ATOM 2649 C C . ASP A 1 332 ? -37.818 -4.266 41.460 1.00 61.44 332 ASP A C 1
ATOM 2651 O O . ASP A 1 332 ? -37.986 -4.460 42.663 1.00 61.44 332 ASP A O 1
ATOM 2655 N N . GLU A 1 333 ? -36.670 -4.585 40.854 1.00 62.34 333 GLU A N 1
ATOM 2656 C CA . GLU A 1 333 ? -35.532 -5.219 41.533 1.00 62.34 333 GLU A CA 1
ATOM 2657 C C . GLU A 1 333 ? -34.470 -4.215 42.019 1.00 62.34 333 GLU A C 1
ATOM 2659 O O . GLU A 1 333 ? -33.510 -4.610 42.682 1.00 62.34 333 GLU A O 1
ATOM 2664 N N . LYS A 1 334 ? -34.615 -2.916 41.714 1.00 71.56 334 LYS A N 1
ATOM 2665 C CA . LYS A 1 334 ? -33.583 -1.900 41.986 1.00 71.56 334 LYS A CA 1
ATOM 2666 C C . LYS A 1 334 ? -33.880 -1.092 43.249 1.00 71.56 334 LYS A C 1
ATOM 2668 O O . LYS A 1 334 ? -34.980 -0.578 43.445 1.00 71.56 334 LYS A O 1
ATOM 2673 N N . SER A 1 335 ? -32.877 -0.936 44.112 1.00 77.31 335 SER A N 1
ATOM 2674 C CA . SER A 1 335 ? -32.982 -0.114 45.320 1.00 77.31 335 SER A CA 1
ATOM 2675 C C . SER A 1 335 ? -32.932 1.389 44.998 1.00 77.31 335 SER A C 1
ATOM 2677 O O . SER A 1 335 ? -32.468 1.809 43.940 1.00 77.31 335 SER A O 1
ATOM 2679 N N . SER A 1 336 ? -33.348 2.235 45.948 1.00 75.94 336 SER A N 1
ATOM 2680 C CA . SER A 1 336 ? -33.227 3.703 45.828 1.00 75.94 336 SER A CA 1
ATOM 2681 C C . SER A 1 336 ? -31.782 4.164 45.568 1.00 75.94 336 SER A C 1
ATOM 2683 O O . SER A 1 336 ? -31.546 5.114 44.823 1.00 75.94 336 SER A O 1
ATOM 2685 N N . ASN A 1 337 ? -30.801 3.447 46.126 1.00 79.50 337 ASN A N 1
ATOM 2686 C CA . ASN A 1 337 ? -29.388 3.722 45.881 1.00 79.50 337 ASN A CA 1
ATOM 2687 C C . ASN A 1 337 ? -28.990 3.389 44.431 1.00 79.50 337 ASN A C 1
ATOM 2689 O O . ASN A 1 337 ? -28.238 4.137 43.813 1.00 79.50 337 ASN A O 1
ATOM 2693 N N . ASP A 1 338 ? -29.548 2.319 43.859 1.00 81.88 338 ASP A N 1
ATOM 2694 C CA . ASP A 1 338 ? -29.284 1.922 42.471 1.00 81.88 338 ASP A CA 1
ATOM 2695 C C . ASP A 1 338 ? -29.863 2.933 41.473 1.00 81.88 338 ASP A C 1
ATOM 2697 O O . ASP A 1 338 ? -29.224 3.244 40.469 1.00 81.88 338 ASP A O 1
ATOM 2701 N N . LEU A 1 339 ? -31.032 3.513 41.771 1.00 83.94 339 LEU A N 1
ATOM 2702 C CA . LEU A 1 339 ? -31.646 4.566 40.952 1.00 83.94 339 LEU A CA 1
ATOM 2703 C C . LEU A 1 339 ? -30.779 5.833 40.900 1.00 83.94 339 LEU A C 1
ATOM 2705 O O . LEU A 1 339 ? -30.538 6.367 39.817 1.00 83.94 339 LEU A O 1
ATOM 2709 N N . ALA A 1 340 ? -30.245 6.274 42.044 1.00 84.69 340 ALA A N 1
ATOM 2710 C CA . ALA A 1 340 ? -29.344 7.427 42.100 1.00 84.69 340 ALA A CA 1
ATOM 2711 C C . ALA A 1 340 ? -28.032 7.177 41.330 1.00 84.69 340 ALA A C 1
ATOM 2713 O O . ALA A 1 340 ? -27.521 8.070 40.650 1.00 84.69 340 ALA A O 1
ATOM 2714 N N . VAL A 1 341 ? -27.496 5.951 41.393 1.00 88.00 341 VAL A N 1
ATOM 2715 C CA . VAL A 1 341 ? -26.302 5.553 40.629 1.00 88.00 341 VAL A CA 1
ATOM 2716 C C . VAL A 1 341 ? -26.585 5.538 39.124 1.00 88.00 341 VAL A C 1
ATOM 2718 O O . VAL A 1 341 ? -25.754 6.016 38.350 1.00 88.00 341 VAL A O 1
ATOM 2721 N N . ILE A 1 342 ? -27.748 5.031 38.703 1.00 88.94 342 ILE A N 1
ATOM 2722 C CA . ILE A 1 342 ? -28.185 5.031 37.299 1.00 88.94 342 ILE A CA 1
ATOM 2723 C C . ILE A 1 342 ? -28.301 6.463 36.773 1.00 88.94 342 ILE A C 1
ATOM 2725 O O . ILE A 1 342 ? -27.739 6.764 35.721 1.00 88.94 342 ILE A O 1
ATOM 2729 N N . GLU A 1 343 ? -28.968 7.355 37.510 1.00 88.25 343 GLU A N 1
ATOM 2730 C CA . GLU A 1 343 ? -29.123 8.763 37.126 1.00 88.25 343 GLU A CA 1
ATOM 2731 C C . GLU A 1 343 ? -27.763 9.463 36.984 1.00 88.25 343 GLU A C 1
ATOM 2733 O O . GLU A 1 343 ? -27.493 10.106 35.966 1.00 88.25 343 GLU A O 1
ATOM 2738 N N . MET A 1 344 ? -26.866 9.280 37.959 1.00 89.56 344 MET A N 1
ATOM 2739 C CA . MET A 1 344 ? -25.520 9.857 37.924 1.00 89.56 344 MET A CA 1
ATOM 2740 C C . MET A 1 344 ? -24.699 9.344 36.731 1.00 89.56 344 MET A C 1
ATOM 2742 O O . MET A 1 344 ? -24.091 10.145 36.017 1.00 89.56 344 MET A O 1
ATOM 2746 N N . ARG A 1 345 ? -24.679 8.023 36.491 1.00 92.62 345 ARG A N 1
ATOM 2747 C CA . ARG A 1 345 ? -23.935 7.422 35.368 1.00 92.62 345 ARG A CA 1
ATOM 2748 C C . ARG A 1 345 ? -24.499 7.864 34.020 1.00 92.62 345 ARG A C 1
ATOM 2750 O O . ARG A 1 345 ? -23.723 8.202 33.127 1.00 92.62 345 ARG A O 1
ATOM 2757 N N . ALA A 1 346 ? -25.824 7.920 33.884 1.00 91.75 346 ALA A N 1
ATOM 2758 C CA . ALA A 1 346 ? -26.475 8.406 32.674 1.00 91.75 346 ALA A CA 1
ATOM 2759 C C . ALA A 1 346 ? -26.097 9.866 32.385 1.00 91.75 346 ALA A C 1
ATOM 2761 O O . ALA A 1 346 ? -25.746 10.191 31.253 1.00 91.75 346 ALA A O 1
ATOM 2762 N N . ALA A 1 347 ? -26.101 10.738 33.400 1.00 90.25 347 ALA A N 1
ATOM 2763 C CA . ALA A 1 347 ? -25.698 12.137 33.251 1.00 90.25 347 ALA A CA 1
ATOM 2764 C C . ALA A 1 347 ? -24.236 12.282 32.793 1.00 90.25 347 ALA A C 1
ATOM 2766 O O . ALA A 1 347 ? -23.962 13.028 31.853 1.00 90.25 347 ALA A O 1
ATOM 2767 N N . GLN A 1 348 ? -23.315 11.530 33.405 1.00 93.25 348 GLN A N 1
ATOM 2768 C CA . GLN A 1 348 ? -21.897 11.526 33.025 1.00 93.25 348 GLN A CA 1
ATOM 2769 C C . GLN A 1 348 ? -21.690 11.052 31.581 1.00 93.25 348 GLN A C 1
ATOM 2771 O O . GLN A 1 348 ? -20.974 11.695 30.815 1.00 93.25 348 GLN A O 1
ATOM 2776 N N . LEU A 1 349 ? -22.349 9.959 31.182 1.00 94.00 349 LEU A N 1
ATOM 2777 C CA . LEU A 1 349 ? -22.255 9.445 29.815 1.00 94.00 349 LEU A CA 1
ATOM 2778 C C . LEU A 1 349 ? -22.859 10.415 28.797 1.00 94.00 349 LEU A C 1
ATOM 2780 O O . LEU A 1 349 ? -22.242 10.664 27.764 1.00 94.00 349 LEU A O 1
ATOM 2784 N N . MET A 1 350 ? -24.020 11.010 29.088 1.00 91.50 350 MET A N 1
ATOM 2785 C CA . MET A 1 350 ? -24.627 12.023 28.219 1.00 91.50 350 MET A CA 1
ATOM 2786 C C . MET A 1 350 ? -23.721 13.249 28.051 1.00 91.50 350 MET A C 1
ATOM 2788 O O . MET A 1 350 ? -23.611 13.770 26.941 1.00 91.50 350 MET A O 1
ATOM 2792 N N . GLU A 1 351 ? -23.033 13.695 29.107 1.00 91.56 351 GLU A N 1
ATOM 2793 C CA . GLU A 1 351 ? -22.045 14.775 29.020 1.00 91.56 351 GLU A CA 1
ATOM 2794 C C . GLU A 1 351 ? -20.874 14.394 28.101 1.00 91.56 351 GLU A C 1
ATOM 2796 O O . GLU A 1 351 ? -20.539 15.153 27.188 1.00 91.56 351 GLU A O 1
ATOM 2801 N N . SER A 1 352 ? -20.279 13.213 28.301 1.00 93.69 352 SER A N 1
ATOM 2802 C CA . SER A 1 352 ? -19.179 12.708 27.469 1.00 93.69 352 SER A CA 1
ATOM 2803 C C . SER A 1 352 ? -19.579 12.557 26.001 1.00 93.69 352 SER A C 1
ATOM 2805 O O . SER A 1 352 ? -18.866 13.031 25.122 1.00 93.69 352 SER A O 1
ATOM 2807 N N . LEU A 1 353 ? -20.744 11.968 25.722 1.00 92.56 353 LEU A N 1
ATOM 2808 C CA . LEU A 1 353 ? -21.274 11.824 24.364 1.00 92.56 353 LEU A CA 1
ATOM 2809 C C . LEU A 1 353 ? -21.519 13.183 23.700 1.00 92.56 353 LEU A C 1
ATOM 2811 O O . LEU A 1 353 ? -21.204 13.359 22.527 1.00 92.56 353 LEU A O 1
ATOM 2815 N N . THR A 1 354 ? -22.039 14.159 24.449 1.00 89.62 354 THR A N 1
ATOM 2816 C CA . THR A 1 354 ? -22.284 15.516 23.936 1.00 89.62 354 THR A CA 1
ATOM 2817 C C . THR A 1 354 ? -20.976 16.215 23.567 1.00 89.62 354 THR A C 1
ATOM 2819 O O . THR A 1 354 ? -20.913 16.865 22.527 1.00 89.62 354 THR A O 1
ATOM 2822 N N . LYS A 1 355 ? -19.920 16.065 24.380 1.00 90.75 355 LYS A N 1
ATOM 2823 C CA . LYS A 1 355 ? -18.588 16.628 24.084 1.00 90.75 355 LYS A CA 1
ATOM 2824 C C . LYS A 1 355 ? -17.990 16.066 22.792 1.00 90.75 355 LYS A C 1
ATOM 2826 O O . LYS A 1 355 ? -17.343 16.808 22.064 1.00 90.75 355 LYS A O 1
ATOM 2831 N N . GLU A 1 356 ? -18.260 14.798 22.494 1.00 89.56 356 GLU A N 1
ATOM 2832 C CA . GLU A 1 356 ? -17.811 14.116 21.272 1.00 89.56 356 GLU A CA 1
ATOM 2833 C C . GLU A 1 356 ? -18.768 14.282 20.073 1.00 89.56 356 GLU A C 1
ATOM 2835 O O . GLU A 1 356 ? -18.531 13.714 19.000 1.00 89.56 356 GLU A O 1
ATOM 2840 N N . GLY A 1 357 ? -19.869 15.026 20.236 1.00 87.69 357 GLY A N 1
ATOM 2841 C CA . GLY A 1 357 ? -20.879 15.241 19.193 1.00 87.69 357 GLY A CA 1
ATOM 2842 C C . GLY A 1 357 ? -21.735 14.009 18.866 1.00 87.69 357 GLY A C 1
ATOM 2843 O O . GLY A 1 357 ? -22.303 13.919 17.785 1.00 87.69 357 GLY A O 1
ATOM 2844 N N . LEU A 1 358 ? -21.840 13.026 19.765 1.00 89.38 358 LEU A N 1
ATOM 2845 C CA . LEU A 1 358 ? -22.650 11.812 19.578 1.00 89.38 358 LEU A CA 1
ATOM 2846 C C . LEU A 1 358 ? -24.109 12.032 20.015 1.00 89.38 358 LEU A C 1
ATOM 2848 O O . LEU A 1 358 ? -24.632 11.353 20.899 1.00 89.38 358 LEU A O 1
ATOM 2852 N N . PHE A 1 359 ? -24.784 13.004 19.401 1.00 88.88 359 PHE A N 1
ATOM 2853 C CA . PHE A 1 359 ? -26.105 13.480 19.833 1.00 88.88 359 PHE A CA 1
ATOM 2854 C C . PHE A 1 359 ? -27.216 12.431 19.755 1.00 88.88 359 PHE A C 1
ATOM 2856 O O . PHE A 1 359 ? -28.081 12.382 20.631 1.00 88.88 359 PHE A O 1
ATOM 2863 N N . PHE A 1 360 ? -27.197 11.581 18.727 1.00 87.88 360 PHE A N 1
ATOM 2864 C CA . PHE A 1 360 ? -28.171 10.495 18.599 1.00 87.88 360 PHE A CA 1
ATOM 2865 C C . PHE A 1 360 ? -28.077 9.525 19.781 1.00 87.88 360 PHE A C 1
ATOM 2867 O O . PHE A 1 360 ? -29.086 9.121 20.354 1.00 87.88 360 PHE A O 1
ATOM 2874 N N . GLU A 1 361 ? -26.855 9.228 20.211 1.00 91.00 361 GLU A N 1
ATOM 2875 C CA . GLU A 1 361 ? -26.618 8.300 21.305 1.00 91.00 361 GLU A CA 1
ATOM 2876 C C . GLU A 1 361 ? -26.977 8.901 22.673 1.00 91.00 361 GLU A C 1
ATOM 2878 O O . GLU A 1 361 ? -27.468 8.196 23.554 1.00 91.00 361 GLU A O 1
ATOM 2883 N N . VAL A 1 362 ? -26.862 10.225 22.831 1.00 90.75 362 VAL A N 1
ATOM 2884 C CA . VAL A 1 362 ? -27.402 10.935 24.005 1.00 90.75 362 VAL A CA 1
ATOM 2885 C C . VAL A 1 362 ? -28.911 10.704 24.143 1.00 90.75 362 VAL A C 1
ATOM 2887 O O . VAL A 1 362 ? -29.401 10.442 25.244 1.00 90.75 362 VAL A O 1
ATOM 2890 N N . LEU A 1 363 ? -29.659 10.764 23.034 1.00 89.00 363 LEU A N 1
ATOM 2891 C CA . LEU A 1 363 ? -31.103 10.502 23.040 1.00 89.00 363 LEU A CA 1
ATOM 2892 C C . LEU A 1 363 ? -31.413 9.043 23.399 1.00 89.00 363 LEU A C 1
ATOM 2894 O O . LEU A 1 363 ? -32.376 8.786 24.124 1.00 89.00 363 LEU A O 1
ATOM 2898 N N . ASN A 1 364 ? -30.582 8.106 22.944 1.00 90.38 364 ASN A N 1
ATOM 2899 C CA . ASN A 1 364 ? -30.723 6.693 23.273 1.00 90.38 364 ASN A CA 1
ATOM 2900 C C . ASN A 1 364 ? -30.537 6.429 24.772 1.00 90.38 364 ASN A C 1
ATOM 2902 O O . ASN A 1 364 ? -31.428 5.825 25.374 1.00 90.38 364 ASN A O 1
ATOM 2906 N N . ILE A 1 365 ? -29.458 6.928 25.397 1.00 91.25 365 ILE A N 1
ATOM 2907 C CA . ILE A 1 365 ? -29.269 6.818 26.859 1.00 91.25 365 ILE A CA 1
ATOM 2908 C C . ILE A 1 365 ? -30.486 7.359 27.588 1.00 91.25 365 ILE A C 1
ATOM 2910 O O . ILE A 1 365 ? -31.011 6.719 28.498 1.00 91.25 365 ILE A O 1
ATOM 2914 N N . LEU A 1 366 ? -30.944 8.539 27.188 1.00 88.31 366 LEU A N 1
ATOM 2915 C CA . LEU A 1 366 ? -32.053 9.200 27.845 1.00 88.31 366 LEU A CA 1
ATOM 2916 C C . LEU A 1 366 ? -33.342 8.385 27.749 1.00 88.31 366 LEU A C 1
ATOM 2918 O O . LEU A 1 366 ? -34.029 8.216 28.755 1.00 88.31 366 LEU A O 1
ATOM 2922 N N . SER A 1 367 ? -33.638 7.819 26.577 1.00 88.56 367 SER A N 1
ATOM 2923 C CA . SER A 1 367 ? -34.796 6.940 26.390 1.00 88.56 367 SER A CA 1
ATOM 2924 C C . SER A 1 367 ? -34.738 5.715 27.310 1.00 88.56 367 SER A C 1
ATOM 2926 O O . SER A 1 367 ? -35.721 5.409 27.983 1.00 88.56 367 SER A O 1
ATOM 2928 N N . SER A 1 368 ? -33.567 5.078 27.431 1.00 88.50 368 SER A N 1
ATOM 2929 C CA . SER A 1 368 ? -33.364 3.906 28.287 1.00 88.50 368 SER A CA 1
ATOM 2930 C C . SER A 1 368 ? -33.353 4.252 29.778 1.00 88.50 368 SER A C 1
ATOM 2932 O O . SER A 1 368 ? -33.732 3.425 30.600 1.00 88.50 368 SER A O 1
ATOM 2934 N N . THR A 1 369 ? -32.958 5.476 30.136 1.00 89.56 369 THR A N 1
ATOM 2935 C CA . THR A 1 369 ? -32.887 5.931 31.533 1.00 89.56 369 THR A CA 1
ATOM 2936 C C . THR A 1 369 ? -34.223 6.496 32.022 1.00 89.56 369 THR A C 1
ATOM 2938 O O . THR A 1 369 ? -34.498 6.463 33.215 1.00 89.56 369 THR A O 1
ATOM 2941 N N . THR A 1 370 ? -35.090 6.971 31.119 1.00 87.50 370 THR A N 1
ATOM 2942 C CA . THR A 1 370 ? -36.378 7.612 31.451 1.00 87.50 370 THR A CA 1
ATOM 2943 C C . THR A 1 370 ? -37.224 6.834 32.469 1.00 87.50 370 THR A C 1
ATOM 2945 O O . THR A 1 370 ? -37.733 7.474 33.390 1.00 87.50 370 THR A O 1
ATOM 2948 N N . PRO A 1 371 ? -37.363 5.494 32.399 1.00 87.25 371 PRO A N 1
ATOM 2949 C CA . PRO A 1 371 ? -38.121 4.737 33.399 1.00 87.25 371 PRO A CA 1
ATOM 2950 C C . PRO A 1 371 ? -37.597 4.881 34.836 1.00 87.25 371 PRO A C 1
ATOM 2952 O O . PRO A 1 371 ? -38.364 4.713 35.775 1.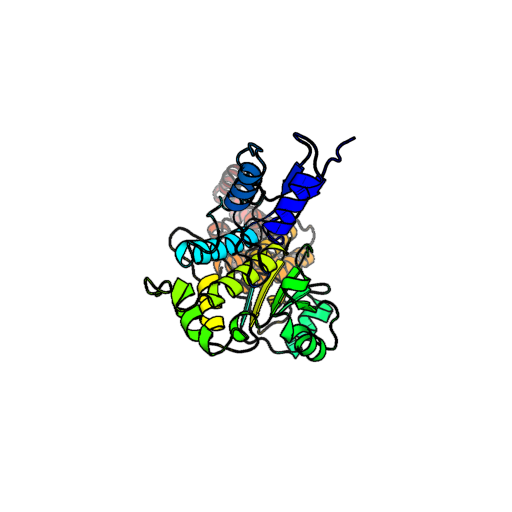00 87.25 371 PRO A O 1
ATOM 2955 N N . PHE A 1 372 ? -36.315 5.215 35.007 1.00 84.62 372 PHE A N 1
ATOM 2956 C CA . PHE A 1 372 ? -35.618 5.295 36.294 1.00 84.62 372 PHE A CA 1
ATOM 2957 C C . PHE A 1 372 ? -35.544 6.712 36.881 1.00 84.62 372 PHE A C 1
ATOM 2959 O O . PHE A 1 372 ? -35.063 6.886 37.998 1.00 84.62 372 PHE A O 1
ATOM 2966 N N . LEU A 1 373 ? -36.009 7.726 36.147 1.00 84.81 373 LEU A N 1
ATOM 2967 C CA . LEU A 1 373 ? -35.920 9.130 36.552 1.00 84.81 373 LEU A CA 1
ATOM 2968 C C . LEU A 1 373 ? -37.182 9.607 37.280 1.00 84.81 373 LEU A C 1
ATOM 2970 O O . LEU A 1 373 ? -38.300 9.192 36.967 1.00 84.81 373 LEU A O 1
ATOM 2974 N N . SER A 1 374 ? -37.009 10.558 38.202 1.00 84.94 374 SER A N 1
ATOM 2975 C CA . SER A 1 374 ? -38.134 11.283 38.807 1.00 84.94 374 SER A CA 1
ATOM 2976 C C . SER A 1 374 ? -38.871 12.146 37.773 1.00 84.94 374 SER A C 1
ATOM 2978 O O . SER A 1 374 ? -38.266 12.627 36.814 1.00 84.94 374 SER A O 1
ATOM 2980 N N . GLU A 1 375 ? -40.167 12.400 37.980 1.00 83.56 375 GLU A N 1
ATOM 2981 C CA . GLU A 1 375 ? -40.956 13.273 37.089 1.00 83.56 375 GLU A CA 1
ATOM 2982 C C . GLU A 1 375 ? -40.346 14.675 36.949 1.00 83.56 375 GLU A C 1
ATOM 2984 O O . GLU A 1 375 ? -40.242 15.203 35.844 1.00 83.56 375 GLU A O 1
ATOM 2989 N N . TYR A 1 376 ? -39.828 15.235 38.046 1.00 85.50 376 TYR A N 1
ATOM 2990 C CA . TYR A 1 376 ? -39.117 16.514 38.019 1.00 85.50 376 TYR A CA 1
ATOM 2991 C C . TYR A 1 376 ? -37.876 16.474 37.109 1.00 85.50 376 TYR A C 1
ATOM 2993 O O . TYR A 1 376 ? -37.663 17.382 36.303 1.00 85.50 376 TYR A O 1
ATOM 3001 N N . ALA A 1 377 ? -37.063 15.415 37.205 1.00 82.75 377 ALA A N 1
ATOM 3002 C CA . ALA A 1 377 ? -35.871 15.261 36.373 1.00 82.75 377 ALA A CA 1
ATOM 3003 C C . ALA A 1 377 ? -36.229 15.112 34.886 1.00 82.75 377 ALA A C 1
ATOM 3005 O O . ALA A 1 377 ? -35.578 15.729 34.040 1.00 82.75 377 ALA A O 1
ATOM 3006 N N . LYS A 1 378 ? -37.290 14.357 34.563 1.00 83.38 378 LYS A N 1
ATOM 3007 C CA . LYS A 1 378 ? -37.795 14.206 33.188 1.00 83.38 378 LYS A CA 1
ATOM 3008 C C . LYS A 1 378 ? -38.198 15.551 32.578 1.00 83.38 378 LYS A C 1
ATOM 3010 O O . LYS A 1 378 ? -37.751 15.875 31.476 1.00 83.38 378 LYS A O 1
ATOM 3015 N N . GLU A 1 379 ? -38.998 16.347 33.292 1.00 82.62 379 GLU A N 1
ATOM 3016 C CA . GLU A 1 379 ? -39.468 17.653 32.808 1.00 82.62 379 GLU A CA 1
ATOM 3017 C C . GLU A 1 379 ? -38.311 18.632 32.560 1.00 82.62 379 GLU A C 1
ATOM 3019 O O . GLU A 1 379 ? -38.257 19.300 31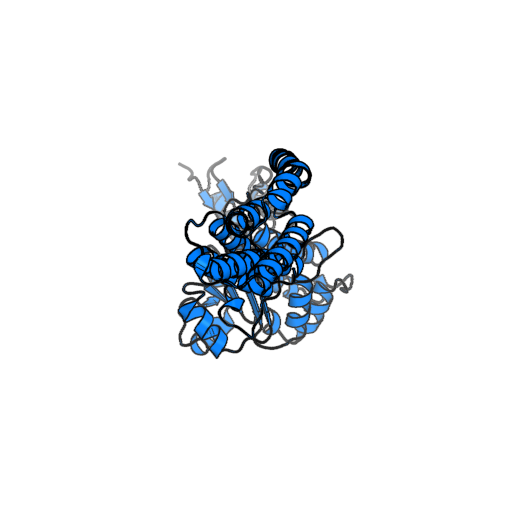.520 1.00 82.62 379 GLU A O 1
ATOM 3024 N N . GLU A 1 380 ? -37.352 18.707 33.485 1.00 83.44 380 GLU A N 1
ATOM 3025 C CA . GLU A 1 380 ? -36.212 19.615 33.350 1.00 83.44 380 GLU A CA 1
ATOM 3026 C C . GLU A 1 380 ? -35.233 19.171 32.248 1.00 83.44 380 GLU A C 1
ATOM 3028 O O . GLU A 1 380 ? -34.724 20.027 31.512 1.00 83.44 380 GLU A O 1
ATOM 3033 N N . LEU A 1 381 ? -35.016 17.861 32.061 1.00 81.19 381 LEU A N 1
ATOM 3034 C CA . LEU A 1 381 ? -34.210 17.320 30.957 1.00 81.19 381 LEU A CA 1
ATOM 3035 C C . LEU A 1 381 ? -34.838 17.624 29.591 1.00 81.19 381 LEU A C 1
ATOM 3037 O O . LEU A 1 381 ? -34.144 18.121 28.697 1.00 81.19 381 LEU A O 1
ATOM 3041 N N . GLU A 1 382 ? -36.147 17.411 29.426 1.00 78.69 382 GLU A N 1
ATOM 3042 C CA . GLU A 1 382 ? -36.843 17.729 28.171 1.00 78.69 382 GLU A CA 1
ATOM 3043 C C . GLU A 1 382 ? -36.763 19.228 27.856 1.00 78.69 382 GLU A C 1
ATOM 3045 O O . GLU A 1 382 ? -36.407 19.631 26.741 1.00 78.69 382 GLU A O 1
ATOM 3050 N N . LYS A 1 383 ? -37.008 20.072 28.865 1.00 79.19 383 LYS A N 1
ATOM 3051 C CA . LYS A 1 383 ? -37.034 21.528 28.714 1.00 79.19 383 LYS A CA 1
ATOM 3052 C C . LYS A 1 383 ? -35.663 22.129 28.417 1.00 79.19 383 LYS A C 1
ATOM 3054 O O . LYS A 1 383 ? -35.561 23.021 27.569 1.00 79.19 383 LYS A O 1
ATOM 3059 N N . ARG A 1 384 ? -34.615 21.705 29.131 1.00 77.31 384 ARG A N 1
ATOM 3060 C CA . ARG A 1 384 ? -33.294 22.360 29.072 1.00 77.31 384 ARG A CA 1
ATOM 3061 C C . ARG A 1 384 ? -32.327 21.717 28.090 1.00 77.31 384 ARG A C 1
ATOM 3063 O O . ARG A 1 384 ? -31.456 22.428 27.584 1.00 77.31 384 ARG A O 1
ATOM 3070 N N . PHE A 1 385 ? -32.470 20.419 27.832 1.00 73.94 385 PHE A N 1
ATOM 3071 C CA . PHE A 1 385 ? -31.443 19.620 27.169 1.00 73.94 385 PHE A CA 1
ATOM 3072 C C . PHE A 1 385 ? -31.942 19.009 25.853 1.00 73.94 385 PHE A C 1
ATOM 3074 O O . PHE A 1 385 ? -31.404 19.331 24.793 1.00 73.94 385 PHE A O 1
ATOM 3081 N N . ILE A 1 386 ? -33.037 18.241 25.874 1.00 72.50 386 ILE A N 1
ATOM 3082 C CA . ILE A 1 386 ? -33.535 17.511 24.690 1.00 72.50 386 ILE A CA 1
ATOM 3083 C C . ILE A 1 386 ? -33.894 18.455 23.545 1.00 72.50 386 ILE A C 1
ATOM 3085 O O . ILE A 1 386 ? -33.504 18.227 22.397 1.00 72.50 386 ILE A O 1
ATOM 3089 N N . ARG A 1 387 ? -34.607 19.550 23.841 1.00 75.00 387 ARG A N 1
ATOM 3090 C CA . ARG A 1 387 ? -34.995 20.523 22.812 1.00 75.00 387 ARG A CA 1
ATOM 3091 C C . ARG A 1 387 ? -33.783 21.128 22.099 1.00 75.00 387 ARG A C 1
ATOM 3093 O O . ARG A 1 387 ? -33.871 21.393 20.907 1.00 75.00 387 ARG A O 1
ATOM 3100 N N . LYS A 1 388 ? -32.664 21.329 22.803 1.00 78.12 388 LYS A N 1
ATOM 3101 C CA . LYS A 1 388 ? -31.430 21.878 22.219 1.00 78.12 388 LYS A CA 1
ATOM 3102 C C . LYS A 1 388 ? -30.690 20.841 21.380 1.00 78.12 388 LYS A C 1
ATOM 3104 O O . LYS A 1 388 ? -30.262 21.168 20.282 1.00 78.12 388 LYS A O 1
ATOM 3109 N N . ILE A 1 389 ? -30.616 19.596 21.848 1.00 74.50 389 ILE A N 1
ATOM 3110 C CA . ILE A 1 389 ? -29.985 18.497 21.103 1.00 74.50 389 ILE A CA 1
ATOM 3111 C C . ILE A 1 389 ? -30.733 18.210 19.801 1.00 74.50 389 ILE A C 1
ATOM 3113 O O . ILE A 1 389 ? -30.113 18.099 18.751 1.00 74.50 389 ILE A O 1
ATOM 3117 N N . ARG A 1 390 ? -32.072 18.163 19.834 1.00 73.00 390 ARG A N 1
ATOM 3118 C CA . ARG A 1 390 ? -32.890 17.958 18.624 1.00 73.00 390 ARG A CA 1
ATOM 3119 C C . ARG A 1 390 ? -32.772 19.101 17.609 1.00 73.00 390 ARG A C 1
ATOM 3121 O O . ARG A 1 390 ? -33.057 18.880 16.437 1.00 73.00 390 ARG A O 1
ATOM 3128 N N . LEU A 1 391 ? -32.425 20.311 18.053 1.00 72.31 391 LEU A N 1
ATOM 3129 C CA . LEU A 1 391 ? -32.142 21.440 17.162 1.00 72.31 391 LEU A CA 1
ATOM 3130 C C . LEU A 1 391 ? -30.738 21.317 16.558 1.00 72.31 391 LEU A C 1
ATOM 3132 O O . LEU A 1 391 ? -30.609 21.456 15.350 1.00 72.31 391 LEU A O 1
ATOM 3136 N N . ALA A 1 392 ? -29.732 20.983 17.371 1.00 67.50 392 ALA A N 1
ATOM 3137 C CA . ALA A 1 392 ? -28.354 20.795 16.915 1.00 67.50 392 ALA A CA 1
ATOM 3138 C C . ALA A 1 392 ? -28.214 19.627 15.921 1.00 67.50 392 ALA A C 1
ATOM 3140 O O . ALA A 1 392 ? -27.618 19.789 14.866 1.00 67.50 392 ALA A O 1
ATOM 3141 N N . GLY A 1 393 ? -28.852 18.482 16.188 1.00 58.56 393 GLY A N 1
ATOM 3142 C CA . GLY A 1 393 ? -28.820 17.314 15.296 1.00 58.56 393 GLY A CA 1
ATOM 3143 C C . GLY A 1 393 ? -29.651 17.439 14.008 1.00 58.56 393 GLY A C 1
ATOM 3144 O O . GLY A 1 393 ? -29.819 16.445 13.314 1.00 58.56 393 GLY A O 1
ATOM 3145 N N . ARG A 1 394 ? -30.244 18.608 13.717 1.00 56.97 394 ARG A N 1
ATOM 3146 C CA . ARG A 1 394 ? -30.890 18.921 12.424 1.00 56.97 394 ARG A CA 1
ATOM 3147 C C . ARG A 1 394 ? -30.038 19.836 11.536 1.00 56.97 394 ARG A C 1
ATOM 3149 O O . ARG A 1 394 ? -30.439 20.086 10.402 1.00 56.97 394 ARG A O 1
ATOM 3156 N N . GLU A 1 395 ? -28.953 20.395 12.075 1.00 48.09 395 GLU A N 1
ATOM 3157 C CA . GLU A 1 395 ? -28.037 21.296 11.361 1.00 48.09 395 GLU A CA 1
ATOM 3158 C C . GLU A 1 395 ? -26.775 20.579 10.835 1.00 48.09 395 GLU A C 1
ATOM 3160 O O . GLU A 1 395 ? -26.112 21.124 9.952 1.00 48.09 395 GLU A O 1
ATOM 3165 N N . GLU A 1 396 ? -26.481 19.369 11.330 1.00 41.91 396 GLU A N 1
ATOM 3166 C CA . GLU A 1 396 ? -25.582 18.372 10.709 1.00 41.91 396 GLU A CA 1
ATOM 3167 C C . GLU A 1 396 ? -26.345 17.511 9.694 1.00 41.91 396 GLU A C 1
ATOM 3169 O O . GLU A 1 396 ? -25.744 17.191 8.640 1.00 41.91 396 GLU A O 1
#